Protein AF-A0A7X7NBI9-F1 (afdb_monomer)

Mean predicted aligned error: 16.53 Å

Foldseek 3Di:
DDDDDDDDDDDDDDDDDDDWWFWDDADPVQKDKLDPDPQWDKDWDWDADPNDIFIKIKIKDFFPIKMKGFDPDWDQPVLFFKKKWKKAWAFFWAPAWAKDFAQDPDRPPRPDGLRDRQCVQQPHDGDTRGHPDMTMGIRTPPDPDPPDRRITGIIMTHGHHPPCQPADSPDMTIMMMTRTITGSDHDPDPDDPPVSVVVVVVVVVCVVPPDDPPVDCPVVQAFDPPQFDPDKAWQAAPLDGLEAEEFDPVAAALQQVVLRVVLQVVCCVQAVHGHHYPDPDDDPRGEYAFAHAPDCVRFVPDVVCVVLAVLQPLALAWAWEDDPRYIYIYGVHRLNRSQLSLSQDVRQFSWDLDQADPVQGIDGHHDNIGIRRHHYGDRDHDPDRAFFDQAFALSRLVSCSSVVGQEAHHAAAACPVRCPNNVSSVRPAYDGGHPPHQLVLQCVPPNCVRCLVQADCGNNDRDSPPGHTDPVPPCNVVSSVVSVVVVVVVPDPVRPD

pLDDT: mean 78.72, std 17.39, range [22.06, 98.56]

Sequence (497 aa):
MRSPIWFVLVVALSNCVFLHGRSIPLELESWRLGIEDGRARMESSRVMIGGVEHPAIRVETPVGGNISHYFPEEFDGSEYGTLEFDFMLESQPLFMCYGYLHSSRRPGAADLRCEFPFKRAIGLVDTPIQKGVWYHARVSLEGHDAFNPRCFRGISIGLANWRHEEVDDGSKLTYLVANVKLSKARVAGGRLDAECARKMADWRRFVDAFAVDYSDGSALLGAPSGHRFEEPIVLVRDGKALAELRVNESYSEACVMTAALDFQRYVKEMTGVELPINPSTETEGVTKLVLGRACSQVLNVGLEHRDDIRRLAGTDGYAIRRVGNDLRIFGACDKGVLNGLYALLENNTGIIWARPNPDFGTVFSKCDELVLVWGQDVLEVPSSKYRGFGCFGETNQAWMTRNRGNYMTAGGGNNYWAFASAKKYGSPMFWFHGGHNVGTFVKSSHPFSEYPELYSLIRGKRRDSACNLCFTNPQMGKVFADNLLDMARRMPRDVTG

Solvent-accessible surface area (backbone atoms only — not comparable to full-atom values): 28231 Å² total; per-residue (Å²): 141,83,86,86,86,86,80,84,87,83,88,76,91,72,96,85,79,89,86,59,61,52,76,51,84,56,55,62,90,59,46,42,69,68,53,98,45,98,76,45,49,75,42,74,45,76,45,76,57,98,89,40,83,40,62,17,38,34,38,35,23,50,66,61,38,31,39,32,35,67,47,95,54,81,37,78,46,74,76,42,19,23,46,32,32,31,36,32,29,69,58,57,64,35,83,44,44,46,55,34,52,22,58,44,95,50,86,91,53,53,92,46,73,55,79,55,71,41,46,58,44,57,76,28,86,90,61,60,50,52,50,80,42,83,43,65,41,50,43,66,63,70,88,71,64,98,87,58,80,54,50,32,25,30,42,37,48,26,68,23,51,86,56,72,76,81,47,64,97,78,42,65,39,31,35,39,40,29,72,39,26,37,23,50,54,68,64,85,60,85,73,60,52,74,66,56,47,47,53,50,51,51,49,47,54,48,58,78,65,63,74,79,77,76,89,68,58,67,78,73,66,49,54,62,88,67,40,48,37,94,67,66,46,55,41,30,47,92,78,37,61,34,27,36,40,40,64,45,72,91,82,40,56,64,15,41,58,47,34,52,52,53,50,33,49,51,46,21,69,30,43,74,38,69,46,47,67,62,62,93,60,88,68,84,95,45,31,43,40,32,37,31,34,80,37,57,90,54,61,69,48,59,81,86,53,50,65,58,39,64,68,17,53,95,37,58,14,25,34,27,41,73,57,90,79,26,38,40,31,22,14,57,32,38,34,1,22,30,37,40,54,44,47,44,47,47,35,47,42,68,50,40,78,44,73,80,38,96,89,64,42,66,45,62,63,73,40,69,57,44,55,39,47,39,50,34,74,40,74,50,66,64,92,58,84,68,37,66,58,78,37,68,50,63,64,39,42,50,33,40,41,63,69,62,29,37,32,48,29,38,60,57,23,91,38,65,78,63,43,64,75,46,56,46,58,41,50,71,40,62,54,68,54,38,55,92,25,79,52,67,51,38,44,84,84,49,36,55,95,80,37,43,74,48,25,26,70,58,82,93,39,64,44,84,68,101,51,58,61,20,74,84,32,87,60,33,62,56,54,46,49,54,37,48,52,52,47,62,73,66,51,60,75,92,59,62,109

Nearest PDB structures (foldseek):
  6r31-assembly1_A  TM=5.842E-01  e=1.468E-06  Acetivibrio thermocellus ATCC 27405
  1v0a-assembly1_A  TM=5.745E-01  e=1.035E-06  Acetivibrio thermocellus
  6rhe-assembly1_A  TM=5.500E-01  e=7.682E-05  Clostridium perfringens ATCC 13124
  2cbj-assembly1_A  TM=5.808E-01  e=2.190E-04  Clostridium perfringens
  2v5d-assembly1_A  TM=4.914E-01  e=4.946E-04  Clostridium perfringens

Radius of gyration: 33.47 Å; Cα contacts (8 Å, |Δi|>4): 937; chains: 1; bounding box: 70×57×106 Å

Secondary structure (DSSP, 8-state):
-------------------SEEEPP--GGGEEESS--TT-EEEEEEEEETTEEEEEEEEEEETT--EEEEEEEEEE-TT--EEEEEEEESS--BS--EEEEESSSSTT--S------HHHHTT-SSSPBPBT-EEEEEEE--S--TTS-SEEEEEEEE---S-TTTS-TTPEEEEEEEEEEEES---------HHHHHHHHHHHHHHHT-----S--GGGTSPPSSSEEEEEEEEEETTEE-EEEEE-TTTS-HHHHHHHHHHHHHHHHHHS-PPPBS-SSPPTTPEEEEEEES-HHHH---GGGHHHHHHHTTS--EEEEEETTEEEEEESSHHHHHHHHHHHHHTTS--B-PPP-TTT-SB----S-EEEEE-TTEEE--SSS----B--SHHHHHHHHHTT--EEE-SSB--GGGGGGGGGGT-SEEE-SBSS-TTHHHHTTS-TTT-GGGB-EETTEE-SSS--B-TTSTTHHHHHHHHHHHHHHHS-TTT--

Structure (mmCIF, N/CA/C/O backbone):
data_AF-A0A7X7NBI9-F1
#
_entry.id   AF-A0A7X7NBI9-F1
#
loop_
_atom_site.group_PDB
_atom_site.id
_atom_site.type_symbol
_atom_site.label_atom_id
_atom_site.label_alt_id
_atom_site.label_comp_id
_atom_site.label_asym_id
_atom_site.label_entity_id
_atom_site.label_seq_id
_atom_site.pdbx_PDB_ins_code
_atom_site.Cartn_x
_atom_site.Cartn_y
_atom_site.Cartn_z
_atom_site.occupancy
_atom_site.B_iso_or_equiv
_atom_site.auth_seq_id
_atom_site.auth_comp_id
_atom_site.auth_asym_id
_atom_site.auth_atom_id
_atom_site.pdbx_PDB_model_num
ATOM 1 N N . MET A 1 1 ? 23.798 -34.762 -55.813 1.00 33.16 1 MET A N 1
ATOM 2 C CA . MET A 1 1 ? 23.831 -33.566 -56.681 1.00 33.16 1 MET A CA 1
ATOM 3 C C . MET A 1 1 ? 22.398 -33.145 -56.947 1.00 33.16 1 MET A C 1
ATOM 5 O O . MET A 1 1 ? 21.628 -33.952 -57.446 1.00 33.16 1 MET A O 1
ATOM 9 N N . ARG A 1 2 ? 22.012 -31.958 -56.472 1.00 28.59 2 ARG A N 1
ATOM 10 C CA . ARG A 1 2 ? 20.668 -31.375 -56.597 1.00 28.59 2 ARG A CA 1
ATOM 11 C C . ARG A 1 2 ? 20.735 -30.141 -57.505 1.00 28.59 2 ARG A C 1
ATOM 13 O O . ARG A 1 2 ? 21.772 -29.485 -57.528 1.00 28.59 2 ARG A O 1
ATOM 20 N N . SER A 1 3 ? 19.575 -29.827 -58.089 1.00 24.86 3 SER A N 1
ATOM 21 C CA . SER A 1 3 ? 19.164 -28.645 -58.876 1.00 24.86 3 SER A CA 1
ATOM 22 C C . SER A 1 3 ? 19.398 -28.672 -60.394 1.00 24.86 3 SER A C 1
ATOM 24 O O . SER A 1 3 ? 20.366 -29.288 -60.832 1.00 24.86 3 SER A O 1
ATOM 26 N N . PRO A 1 4 ? 18.611 -27.907 -61.193 1.00 35.38 4 PRO A N 1
ATOM 27 C CA . PRO A 1 4 ? 17.287 -27.306 -60.920 1.00 35.38 4 PRO A CA 1
ATOM 28 C C . PRO A 1 4 ? 16.269 -27.455 -62.077 1.00 35.38 4 PRO A C 1
ATOM 30 O O . PRO A 1 4 ? 16.627 -27.541 -63.248 1.00 35.38 4 PRO A O 1
ATOM 33 N N . ILE A 1 5 ? 14.977 -27.405 -61.742 1.00 24.70 5 ILE A N 1
ATOM 34 C CA . ILE A 1 5 ? 13.876 -27.228 -62.702 1.00 24.70 5 ILE A CA 1
ATOM 35 C C . ILE A 1 5 ? 13.476 -25.750 -62.710 1.00 24.70 5 ILE A C 1
ATOM 37 O O . ILE A 1 5 ? 13.241 -25.150 -61.663 1.00 24.70 5 ILE A O 1
ATOM 41 N N . TRP A 1 6 ? 13.431 -25.193 -63.916 1.00 23.97 6 TRP A N 1
ATOM 42 C CA . TRP A 1 6 ? 12.969 -23.857 -64.273 1.00 23.97 6 TRP A CA 1
ATOM 43 C C . TRP A 1 6 ? 11.442 -23.757 -64.211 1.00 23.97 6 TRP A C 1
ATOM 45 O O . TRP A 1 6 ? 10.774 -24.647 -64.724 1.00 23.97 6 TRP A O 1
ATOM 55 N N . PHE A 1 7 ? 10.897 -22.637 -63.722 1.00 24.20 7 PHE A N 1
ATOM 56 C CA . PHE A 1 7 ? 9.562 -22.175 -64.123 1.00 24.20 7 PHE A CA 1
ATOM 57 C C . PHE A 1 7 ? 9.523 -20.645 -64.280 1.00 24.20 7 PHE A C 1
ATOM 59 O O . PHE A 1 7 ? 9.524 -19.890 -63.315 1.00 24.20 7 PHE A O 1
ATOM 66 N N . VAL A 1 8 ? 9.575 -20.249 -65.555 1.00 24.20 8 VAL A N 1
ATOM 67 C CA . VAL A 1 8 ? 8.832 -19.193 -66.268 1.00 24.20 8 VAL A CA 1
ATOM 68 C C . VAL A 1 8 ? 8.344 -17.980 -65.459 1.00 24.20 8 VAL A C 1
ATOM 70 O O . VAL A 1 8 ? 7.346 -18.032 -64.745 1.00 24.20 8 VAL A O 1
ATOM 73 N N . LEU A 1 9 ? 8.995 -16.842 -65.713 1.00 22.06 9 LEU A N 1
ATOM 74 C CA . LEU A 1 9 ? 8.522 -15.493 -65.411 1.00 22.06 9 LEU A CA 1
ATOM 75 C C . LEU A 1 9 ? 7.518 -15.061 -66.497 1.00 22.06 9 LEU A C 1
ATOM 77 O O . LEU A 1 9 ? 7.910 -14.816 -67.637 1.00 22.06 9 LEU A O 1
ATOM 81 N N . VAL A 1 10 ? 6.232 -14.959 -66.156 1.00 23.64 10 VAL A N 1
ATOM 82 C CA . VAL A 1 10 ? 5.239 -14.268 -66.992 1.00 23.64 10 VAL A CA 1
ATOM 83 C C . VAL A 1 10 ? 5.215 -12.802 -66.577 1.00 23.64 10 VAL A C 1
ATOM 85 O O . VAL A 1 10 ? 4.781 -12.461 -65.479 1.00 23.64 10 VAL A O 1
ATOM 88 N N . VAL A 1 11 ? 5.691 -11.936 -67.469 1.00 26.39 11 VAL A N 1
ATOM 89 C CA . VAL A 1 11 ? 5.463 -10.492 -67.400 1.00 26.39 11 VAL A CA 1
ATOM 90 C C . VAL A 1 11 ? 4.073 -10.222 -67.969 1.00 26.39 11 VAL A C 1
ATOM 92 O O . VAL A 1 11 ? 3.844 -10.405 -69.161 1.00 26.39 11 VAL A O 1
ATOM 95 N N . ALA A 1 12 ? 3.157 -9.764 -67.120 1.00 23.95 12 ALA A N 1
ATOM 96 C CA . ALA A 1 12 ? 1.928 -9.106 -67.541 1.00 23.95 12 ALA A CA 1
ATOM 97 C C . ALA A 1 12 ? 1.875 -7.727 -66.875 1.00 23.95 12 ALA A C 1
ATOM 99 O O . ALA A 1 12 ? 1.608 -7.596 -65.683 1.00 23.95 12 ALA A O 1
ATOM 100 N N . LEU A 1 13 ? 2.174 -6.696 -67.666 1.00 31.34 13 LEU A N 1
ATOM 101 C CA . LEU A 1 13 ? 1.824 -5.313 -67.366 1.00 31.34 13 LEU A CA 1
ATOM 102 C C . LEU A 1 13 ? 0.307 -5.170 -67.503 1.00 31.34 13 LEU A C 1
ATOM 104 O O . LEU A 1 13 ? -0.246 -5.383 -68.580 1.00 31.34 13 LEU A O 1
ATOM 108 N N . SER A 1 14 ? -0.373 -4.796 -66.424 1.00 26.19 14 SER A N 1
ATOM 109 C CA . SER A 1 14 ? -1.726 -4.240 -66.467 1.00 26.19 14 SER A CA 1
ATOM 110 C C . SER A 1 14 ? -1.900 -3.294 -65.282 1.00 26.19 14 SER A C 1
ATOM 112 O O . SER A 1 14 ? -1.807 -3.695 -64.126 1.00 26.19 14 SER A O 1
ATOM 114 N N . ASN A 1 15 ? -2.097 -2.016 -65.599 1.00 31.61 15 ASN A N 1
ATOM 115 C CA . ASN A 1 15 ? -2.486 -0.968 -64.666 1.00 31.61 15 ASN A CA 1
ATOM 116 C C . ASN A 1 15 ? -3.762 -1.354 -63.902 1.00 31.61 15 ASN A C 1
ATOM 118 O O . ASN A 1 15 ? -4.728 -1.769 -64.535 1.00 31.61 15 ASN A O 1
ATOM 122 N N . CYS A 1 16 ? -3.724 -1.132 -62.580 1.00 26.86 16 CYS A N 1
ATOM 123 C CA . CYS A 1 16 ? -4.804 -0.974 -61.586 1.00 26.86 16 CYS A CA 1
ATOM 124 C C . CYS A 1 16 ? -4.582 -1.890 -60.375 1.00 26.86 16 CYS A C 1
ATOM 126 O O . CYS A 1 16 ? -4.881 -3.068 -60.460 1.00 26.86 16 CYS A O 1
ATOM 128 N N . VAL A 1 17 ? -4.071 -1.329 -59.268 1.00 26.45 17 VAL A N 1
ATOM 129 C CA . VAL A 1 17 ? -4.629 -1.351 -57.893 1.00 26.45 17 VAL A CA 1
ATOM 130 C C . VAL A 1 17 ? -3.691 -0.473 -57.033 1.00 26.45 17 VAL A C 1
ATOM 132 O O . VAL A 1 17 ? -2.720 -0.944 -56.447 1.00 26.45 17 VAL A O 1
ATOM 135 N N . PHE A 1 18 ? -3.973 0.834 -56.936 1.00 40.06 18 PHE A N 1
ATOM 136 C CA . PHE A 1 18 ? -3.798 1.515 -55.641 1.00 40.06 18 PHE A CA 1
ATOM 137 C C . PHE A 1 18 ? -4.636 0.735 -54.620 1.00 40.06 18 PHE A C 1
ATOM 139 O O . PHE A 1 18 ? -5.676 0.242 -55.040 1.00 40.06 18 PHE A O 1
ATOM 146 N N . LEU A 1 19 ? -4.235 0.652 -53.338 1.00 40.75 19 LEU A N 1
ATOM 147 C CA . LEU A 1 19 ? -5.120 0.533 -52.146 1.00 40.75 19 LEU A CA 1
ATOM 148 C C . LEU A 1 19 ? -4.575 -0.378 -51.026 1.00 40.75 19 LEU A C 1
ATOM 150 O O . LEU A 1 19 ? -5.299 -1.253 -50.584 1.00 40.75 19 LEU A O 1
ATOM 154 N N . HIS A 1 20 ? -3.366 -0.195 -50.484 1.00 54.16 20 HIS A N 1
ATOM 155 C CA . HIS A 1 20 ? -3.071 -0.777 -49.150 1.00 54.16 20 HIS A CA 1
ATOM 156 C C . HIS A 1 20 ? -2.322 0.164 -48.186 1.00 54.16 20 HIS A C 1
ATOM 158 O O . HIS A 1 20 ? -2.023 -0.240 -47.064 1.00 54.16 20 HIS A O 1
ATOM 164 N N . GLY A 1 21 ? -2.072 1.428 -48.552 1.00 68.19 21 GLY A N 1
ATOM 165 C CA . GLY A 1 21 ? -1.412 2.384 -47.661 1.00 68.19 21 GLY A CA 1
ATOM 166 C C . GLY A 1 21 ? -1.346 3.821 -48.185 1.00 68.19 21 GLY A C 1
ATOM 167 O O . GLY A 1 21 ? -1.609 4.064 -49.361 1.00 68.19 21 GLY A O 1
ATOM 168 N N . ARG A 1 22 ? -0.993 4.760 -47.302 1.00 84.38 22 ARG A N 1
ATOM 169 C CA . ARG A 1 22 ? -0.751 6.182 -47.576 1.00 84.38 22 ARG A CA 1
ATOM 170 C C . ARG A 1 22 ? 0.752 6.449 -47.550 1.00 84.38 22 ARG A C 1
ATOM 172 O O . ARG A 1 22 ? 1.366 6.349 -46.491 1.00 84.38 22 ARG A O 1
ATOM 179 N N . SER A 1 23 ? 1.334 6.798 -48.694 1.00 86.50 23 SER A N 1
ATOM 180 C CA . SER A 1 23 ? 2.734 7.230 -48.766 1.00 86.50 23 SER A CA 1
ATOM 181 C C . SER A 1 23 ? 2.918 8.594 -48.108 1.00 86.50 23 SER A C 1
ATOM 183 O O . SER A 1 23 ? 2.055 9.468 -48.219 1.00 86.50 23 SER A O 1
ATOM 185 N N . ILE A 1 24 ? 4.050 8.768 -47.438 1.00 87.06 24 ILE A N 1
ATOM 186 C CA . ILE A 1 24 ? 4.467 10.028 -46.834 1.00 87.06 24 ILE A CA 1
ATOM 187 C C . ILE A 1 24 ? 5.525 10.636 -47.752 1.00 87.06 24 ILE A C 1
ATOM 189 O O . ILE A 1 24 ? 6.497 9.948 -48.081 1.00 87.06 24 ILE A O 1
ATOM 193 N N . PRO A 1 25 ? 5.334 11.882 -48.210 1.00 86.19 25 PRO A N 1
ATOM 194 C CA . PRO A 1 25 ? 6.289 12.518 -49.100 1.00 86.19 25 PRO A CA 1
ATOM 195 C C . PRO A 1 25 ? 7.663 12.647 -48.440 1.00 86.19 25 PRO A C 1
ATOM 197 O O . PRO A 1 25 ? 7.772 12.851 -47.232 1.00 86.19 25 PRO A O 1
ATOM 200 N N . LEU A 1 26 ? 8.715 12.549 -49.250 1.00 87.19 26 LEU A N 1
ATOM 201 C CA . LEU A 1 26 ? 10.110 12.695 -48.822 1.00 87.19 26 LEU A CA 1
ATOM 202 C C . LEU A 1 26 ? 10.759 13.953 -49.417 1.00 87.19 26 LEU A C 1
ATOM 204 O O . LEU A 1 26 ? 11.978 14.016 -49.560 1.00 87.19 26 LEU A O 1
ATOM 208 N N . GLU A 1 27 ? 9.959 14.973 -49.751 1.00 88.69 27 GLU A N 1
ATOM 209 C CA . GLU A 1 27 ? 10.509 16.292 -50.068 1.00 88.69 27 GLU A CA 1
ATOM 210 C C . GLU A 1 27 ? 11.070 16.939 -48.801 1.00 88.69 27 GLU A C 1
ATOM 212 O O . GLU A 1 27 ? 10.383 17.019 -47.779 1.00 88.69 27 GLU A O 1
ATOM 217 N N . LEU A 1 28 ? 12.297 17.454 -48.884 1.00 87.69 28 LEU A N 1
ATOM 218 C CA . LEU A 1 28 ? 13.029 18.036 -47.757 1.00 87.69 28 LEU A CA 1
ATOM 219 C C . LEU A 1 28 ? 12.231 19.109 -46.994 1.00 87.69 28 LEU A C 1
ATOM 221 O O . LEU A 1 28 ? 12.277 19.168 -45.768 1.00 87.69 28 LEU A O 1
ATOM 225 N N . GLU A 1 29 ? 11.452 19.921 -47.709 1.00 87.19 29 GLU A N 1
ATOM 226 C CA . GLU A 1 29 ? 10.638 21.009 -47.152 1.00 87.19 29 GLU A CA 1
ATOM 227 C C . GLU A 1 29 ? 9.506 20.529 -46.239 1.00 87.19 29 GLU A C 1
ATOM 229 O O . GLU A 1 29 ? 9.032 21.290 -45.391 1.00 87.19 29 GLU A O 1
ATOM 234 N N . SER A 1 30 ? 9.090 19.270 -46.380 1.00 85.00 30 SER A N 1
ATOM 235 C CA . SER A 1 30 ? 8.026 18.660 -45.581 1.00 85.00 30 SER A CA 1
ATOM 236 C C . SER A 1 30 ? 8.537 18.009 -44.290 1.00 85.00 30 SER A C 1
ATOM 238 O O . SER A 1 30 ? 7.736 17.554 -43.472 1.00 85.00 30 SER A O 1
ATOM 240 N N . TRP A 1 31 ? 9.857 17.993 -44.078 1.00 88.88 31 TRP A N 1
ATOM 241 C CA . TRP A 1 31 ? 10.495 17.412 -42.901 1.00 88.88 31 TRP A CA 1
ATOM 242 C C . TRP A 1 31 ? 11.229 18.471 -42.079 1.00 88.88 31 TRP A C 1
ATOM 244 O O . TRP A 1 31 ? 11.651 19.520 -42.572 1.00 88.88 31 TRP A O 1
ATOM 254 N N . ARG A 1 32 ? 11.378 18.209 -40.783 1.00 88.31 32 ARG A N 1
ATOM 255 C CA . ARG A 1 32 ? 12.110 19.054 -39.831 1.00 88.31 32 ARG A CA 1
ATOM 256 C C . ARG A 1 32 ? 13.022 18.191 -38.972 1.00 88.31 32 ARG A C 1
ATOM 258 O O . ARG A 1 32 ? 12.654 17.076 -38.617 1.00 88.31 32 ARG A O 1
ATOM 265 N N . LEU A 1 33 ? 14.183 18.723 -38.604 1.00 85.88 33 LEU A N 1
ATOM 266 C CA . LEU A 1 33 ? 15.025 18.125 -37.570 1.00 85.88 33 LEU A CA 1
ATOM 267 C C . LEU A 1 33 ? 14.339 18.297 -36.211 1.00 85.88 33 LEU A C 1
ATOM 269 O O . LEU A 1 33 ? 13.836 19.376 -35.907 1.00 85.88 33 LEU A O 1
ATOM 273 N N . GLY A 1 34 ? 14.318 17.249 -35.393 1.00 75.38 34 GLY A N 1
ATOM 274 C CA . GLY A 1 34 ? 13.794 17.319 -34.024 1.00 75.38 34 GLY A CA 1
ATOM 275 C C . GLY A 1 34 ? 14.800 17.803 -32.983 1.00 75.38 34 GLY A C 1
ATOM 276 O O . GLY A 1 34 ? 14.490 17.778 -31.796 1.00 75.38 34 GLY A O 1
ATOM 277 N N . ILE A 1 35 ? 15.997 18.210 -33.412 1.00 72.88 35 ILE A N 1
ATOM 278 C CA . ILE A 1 35 ? 17.044 18.792 -32.570 1.00 72.88 35 ILE A CA 1
ATOM 279 C C . ILE A 1 35 ? 17.554 20.085 -33.210 1.00 72.88 35 ILE A C 1
ATOM 281 O O . ILE A 1 35 ? 17.812 20.127 -34.413 1.00 72.88 35 ILE A O 1
ATOM 285 N N . GLU A 1 36 ? 17.725 21.125 -32.398 1.00 75.31 36 GLU A N 1
ATOM 286 C CA . GLU A 1 36 ? 18.384 22.374 -32.787 1.00 75.31 36 GLU A CA 1
ATOM 287 C C . GLU A 1 36 ? 19.890 22.277 -32.482 1.00 75.31 36 GLU A C 1
ATOM 289 O O . GLU A 1 36 ? 20.382 22.809 -31.491 1.00 75.31 36 GLU A O 1
ATOM 294 N N . ASP A 1 37 ? 20.632 21.545 -33.321 1.00 76.38 37 ASP A N 1
ATOM 295 C CA . ASP A 1 37 ? 22.096 21.412 -33.241 1.00 76.38 37 ASP A CA 1
ATOM 296 C C . ASP A 1 37 ? 22.707 21.760 -34.605 1.00 76.38 37 ASP A C 1
ATOM 298 O O . ASP A 1 37 ? 22.316 21.191 -35.623 1.00 76.38 37 ASP A O 1
ATOM 302 N N . GLY A 1 38 ? 23.689 22.668 -34.640 1.00 78.12 38 GLY A N 1
ATOM 303 C CA . GLY A 1 38 ? 24.345 23.110 -35.880 1.00 78.12 38 GLY A CA 1
ATOM 304 C C . GLY A 1 38 ? 25.093 22.006 -36.644 1.00 78.12 38 GLY A C 1
ATOM 305 O O . GLY A 1 38 ? 25.510 22.217 -37.782 1.00 78.12 38 GLY A O 1
ATOM 306 N N . ARG A 1 39 ? 25.269 20.822 -36.046 1.00 77.31 39 ARG A N 1
ATOM 307 C CA . ARG A 1 39 ? 25.817 19.619 -36.693 1.00 77.31 39 ARG A CA 1
ATOM 308 C C . ARG A 1 39 ? 24.751 18.793 -37.412 1.00 77.31 39 ARG A C 1
ATOM 310 O O . ARG A 1 39 ? 25.119 17.917 -38.195 1.00 77.31 39 ARG A O 1
ATOM 317 N N . ALA A 1 40 ? 23.470 19.024 -37.129 1.00 85.00 40 ALA A N 1
ATOM 318 C CA . ALA A 1 40 ? 22.375 18.280 -37.721 1.00 85.00 40 ALA A CA 1
ATOM 319 C C . ALA A 1 40 ? 21.961 18.889 -39.069 1.00 85.00 40 ALA A C 1
ATOM 321 O O . ALA A 1 40 ? 21.729 20.091 -39.178 1.00 85.00 40 ALA A O 1
ATOM 322 N N . ARG A 1 41 ? 21.857 18.059 -40.109 1.00 90.75 41 ARG A N 1
ATOM 323 C CA . ARG A 1 41 ? 21.383 18.464 -41.436 1.00 90.75 41 ARG A CA 1
ATOM 324 C C . ARG A 1 41 ? 20.615 17.347 -42.129 1.00 90.75 41 ARG A C 1
ATOM 326 O O . ARG A 1 41 ? 20.835 16.166 -41.868 1.00 90.75 41 ARG A O 1
ATOM 333 N N . MET A 1 42 ? 19.719 17.748 -43.021 1.00 92.50 42 MET A N 1
ATOM 334 C CA . MET A 1 42 ? 18.974 16.857 -43.903 1.00 92.50 42 MET A CA 1
ATOM 335 C C . MET A 1 42 ? 19.238 17.259 -45.350 1.00 92.50 42 MET A C 1
ATOM 337 O O . MET A 1 42 ? 19.271 18.447 -45.667 1.00 92.50 42 MET A O 1
ATOM 341 N N . GLU A 1 43 ? 19.399 16.273 -46.219 1.00 94.50 43 GLU A N 1
ATOM 342 C CA . GLU A 1 43 ? 19.662 16.463 -47.642 1.00 94.50 43 GLU A CA 1
ATOM 343 C C . GLU A 1 43 ? 18.739 15.539 -48.447 1.00 94.50 43 GLU A C 1
ATOM 345 O O . GLU A 1 43 ? 18.549 14.370 -48.096 1.00 94.50 43 GLU A O 1
ATOM 350 N N . SER A 1 44 ? 18.160 16.052 -49.535 1.00 94.44 44 SER A N 1
ATOM 351 C CA . SER A 1 44 ? 17.431 15.215 -50.493 1.00 94.44 44 SER A CA 1
ATOM 352 C C . SER A 1 44 ? 18.391 14.235 -51.163 1.00 94.44 44 SER A C 1
ATOM 354 O O . SER A 1 44 ? 19.494 14.605 -51.563 1.00 94.44 44 SER A O 1
ATOM 356 N N . SER A 1 45 ? 17.962 12.991 -51.330 1.00 94.00 45 SER A N 1
ATOM 357 C CA . SER A 1 45 ? 18.744 11.934 -51.964 1.00 94.00 45 SER A CA 1
ATOM 358 C C . SER A 1 45 ? 17.860 11.037 -52.836 1.00 94.00 45 SER A C 1
ATOM 360 O O . SER A 1 45 ? 16.628 11.115 -52.801 1.00 94.00 45 SER A O 1
ATOM 362 N N . ARG A 1 46 ? 18.496 10.182 -53.639 1.00 92.88 46 ARG A N 1
ATOM 363 C CA . ARG A 1 46 ? 17.850 9.120 -54.419 1.00 92.88 46 ARG A CA 1
ATOM 364 C C . ARG A 1 46 ? 18.620 7.831 -54.184 1.00 92.88 46 ARG A C 1
ATOM 366 O O . ARG A 1 46 ? 19.848 7.829 -54.237 1.00 92.88 46 ARG A O 1
ATOM 373 N N . VAL A 1 47 ? 17.907 6.754 -53.885 1.00 91.69 47 VAL A N 1
ATOM 374 C CA . VAL A 1 47 ? 18.503 5.474 -53.481 1.00 91.69 47 VAL A CA 1
ATOM 375 C C . VAL A 1 47 ? 17.906 4.321 -54.270 1.00 91.69 47 VAL A C 1
ATOM 377 O O . VAL A 1 47 ? 16.722 4.330 -54.590 1.00 91.69 47 VAL A O 1
ATOM 380 N N . MET A 1 48 ? 18.721 3.306 -54.555 1.00 88.94 48 MET A N 1
ATOM 381 C CA . MET A 1 48 ? 18.265 2.072 -55.192 1.00 88.94 48 MET A CA 1
ATOM 382 C C . MET A 1 48 ? 17.898 1.038 -54.126 1.00 88.94 48 MET A C 1
ATOM 384 O O . MET A 1 48 ? 18.769 0.587 -53.381 1.00 88.94 48 MET A O 1
ATOM 388 N N . ILE A 1 49 ? 16.630 0.632 -54.075 1.00 82.81 49 ILE A N 1
ATOM 389 C CA . ILE A 1 49 ? 16.128 -0.420 -53.179 1.00 82.81 49 ILE A CA 1
ATOM 390 C C . ILE A 1 49 ? 15.439 -1.469 -54.050 1.00 82.81 49 ILE A C 1
ATOM 392 O O . ILE A 1 49 ? 14.551 -1.153 -54.833 1.00 82.81 49 ILE A O 1
ATOM 396 N N . GLY A 1 50 ? 15.893 -2.724 -53.983 1.00 78.69 50 GLY A N 1
ATOM 397 C CA . GLY A 1 50 ? 15.309 -3.808 -54.785 1.00 78.69 50 GLY A CA 1
ATOM 398 C C . GLY A 1 50 ? 15.368 -3.591 -56.307 1.00 78.69 50 GLY A C 1
ATOM 399 O O . GLY A 1 50 ? 14.533 -4.126 -57.025 1.00 78.69 50 GLY A O 1
ATOM 400 N N . GLY A 1 51 ? 16.327 -2.797 -56.802 1.00 83.38 51 GLY A N 1
ATOM 401 C CA . GLY A 1 51 ? 16.460 -2.473 -58.229 1.00 83.38 51 GLY A CA 1
ATOM 402 C C . GLY A 1 51 ? 15.567 -1.327 -58.720 1.00 83.38 51 GLY A C 1
ATOM 403 O O . GLY A 1 51 ? 15.569 -1.043 -59.915 1.00 83.38 51 GLY A O 1
ATOM 404 N N . VAL A 1 52 ? 14.854 -0.644 -57.821 1.00 86.19 52 VAL A N 1
ATOM 405 C CA . VAL A 1 52 ? 14.017 0.526 -58.123 1.00 86.19 52 VAL A CA 1
ATOM 406 C C . VAL A 1 52 ? 14.598 1.764 -57.440 1.00 86.19 52 VAL A C 1
ATOM 408 O O . VAL A 1 52 ? 15.107 1.681 -56.323 1.00 86.19 52 VAL A O 1
ATOM 411 N N . GLU A 1 53 ? 14.556 2.908 -58.123 1.00 90.94 53 GLU A N 1
ATOM 412 C CA . GLU A 1 53 ? 14.990 4.187 -57.561 1.00 90.94 53 GLU A CA 1
ATOM 413 C C . GLU A 1 53 ? 13.875 4.806 -56.705 1.00 90.94 53 GLU A C 1
ATOM 415 O O . GLU A 1 53 ? 12.736 4.939 -57.156 1.00 90.94 53 GLU A O 1
ATOM 420 N N . HIS A 1 54 ? 14.209 5.222 -55.485 1.00 88.19 54 HIS A N 1
ATOM 421 C CA . HIS A 1 54 ? 13.293 5.847 -54.535 1.00 88.19 54 HIS A CA 1
ATOM 422 C C . HIS A 1 54 ? 13.818 7.211 -54.069 1.00 88.19 54 HIS A C 1
ATOM 424 O O . HIS A 1 54 ? 15.029 7.355 -53.860 1.00 88.19 54 HIS A O 1
ATOM 430 N N . PRO A 1 55 ? 12.939 8.209 -53.849 1.00 93.56 55 PRO A N 1
ATOM 431 C CA . PRO A 1 55 ? 13.318 9.404 -53.110 1.00 93.56 55 PRO A CA 1
ATOM 432 C C . PRO A 1 55 ? 13.687 9.023 -51.673 1.00 93.56 55 PRO A C 1
ATOM 434 O O . PRO A 1 55 ? 13.055 8.154 -51.064 1.00 93.56 55 PRO A O 1
ATOM 437 N N . ALA A 1 56 ? 14.707 9.679 -51.134 1.00 93.06 56 ALA A N 1
ATOM 438 C CA . ALA A 1 56 ? 15.172 9.468 -49.773 1.00 93.06 56 ALA A CA 1
ATOM 439 C C . ALA A 1 56 ? 15.576 10.785 -49.118 1.00 93.06 56 ALA A C 1
ATOM 441 O O . ALA A 1 56 ? 15.966 11.742 -49.789 1.00 93.06 56 ALA A O 1
ATOM 442 N N . ILE A 1 57 ? 15.542 10.801 -47.791 1.00 93.62 57 ILE A N 1
ATOM 443 C CA . ILE A 1 57 ? 16.144 11.864 -46.992 1.00 93.62 57 ILE A CA 1
ATOM 444 C C . ILE A 1 57 ? 17.388 11.288 -46.341 1.00 93.62 57 ILE A C 1
ATOM 446 O O . ILE A 1 57 ? 17.326 10.292 -45.613 1.00 93.62 57 ILE A O 1
ATOM 450 N N . ARG A 1 58 ? 18.526 11.918 -46.620 1.00 93.75 58 ARG A N 1
ATOM 451 C CA . ARG A 1 58 ? 19.782 11.651 -45.933 1.00 93.75 58 ARG A CA 1
ATOM 452 C C . ARG A 1 58 ? 19.867 12.558 -44.720 1.00 93.75 58 ARG A C 1
ATOM 454 O O . ARG A 1 58 ? 19.763 13.774 -44.851 1.00 93.75 58 ARG A O 1
ATOM 461 N N . VAL A 1 59 ? 20.055 11.975 -43.548 1.00 90.06 59 VAL A N 1
ATOM 462 C CA . VAL A 1 59 ? 20.105 12.689 -42.272 1.00 90.06 59 VAL A CA 1
ATOM 463 C C . VAL A 1 59 ? 21.493 12.527 -41.677 1.00 90.06 59 VAL A C 1
ATOM 465 O O . VAL A 1 59 ? 21.970 11.406 -41.515 1.00 90.06 59 VAL A O 1
ATOM 468 N N . GLU A 1 60 ? 22.131 13.639 -41.325 1.00 90.44 60 GLU A N 1
ATOM 469 C CA . GLU A 1 60 ? 23.301 13.676 -40.447 1.00 90.44 60 GLU A CA 1
ATOM 470 C C . GLU A 1 60 ? 22.884 14.363 -39.150 1.00 90.44 60 GLU A C 1
ATOM 472 O O . GLU A 1 60 ? 22.334 15.458 -39.185 1.00 90.44 60 GLU A O 1
ATOM 477 N N . THR A 1 61 ? 23.092 13.729 -38.002 1.00 84.69 61 THR A N 1
ATOM 478 C CA . THR A 1 61 ? 22.652 14.263 -36.708 1.00 84.69 61 THR A CA 1
ATOM 479 C C . THR A 1 61 ? 23.501 13.687 -35.571 1.00 84.69 61 THR A C 1
ATOM 481 O O . THR A 1 61 ? 24.056 12.595 -35.727 1.00 84.69 61 THR A O 1
ATOM 484 N N . PRO A 1 62 ? 23.655 14.376 -34.427 1.00 79.44 62 PRO A N 1
ATOM 485 C CA . PRO A 1 62 ? 24.133 13.728 -33.211 1.00 79.44 62 PRO A CA 1
ATOM 486 C C . PRO A 1 62 ? 23.257 12.522 -32.848 1.00 79.44 62 PRO A C 1
ATOM 488 O O . PRO A 1 62 ? 22.068 12.467 -33.172 1.00 79.44 62 PRO A O 1
ATOM 491 N N . VAL A 1 63 ? 23.829 11.543 -32.149 1.00 72.56 63 VAL A N 1
ATOM 492 C CA . VAL A 1 63 ? 23.057 10.388 -31.673 1.00 72.56 63 VAL A CA 1
ATOM 493 C C . VAL A 1 63 ? 21.888 10.852 -30.800 1.00 72.56 63 VAL A C 1
ATOM 495 O O . VAL A 1 63 ? 22.081 11.590 -29.840 1.00 72.56 63 VAL A O 1
ATOM 498 N N . GLY A 1 64 ? 20.675 10.401 -31.131 1.00 66.44 64 GLY A N 1
ATOM 499 C CA . GLY A 1 64 ? 19.444 10.817 -30.450 1.00 66.44 64 GLY A CA 1
ATOM 500 C C . GLY A 1 64 ? 18.588 11.800 -31.246 1.00 66.44 64 GLY A C 1
ATOM 501 O O . GLY A 1 64 ? 17.410 11.951 -30.924 1.00 66.44 64 GLY A O 1
ATOM 502 N N . GLY A 1 65 ? 19.129 12.410 -32.305 1.00 74.75 65 GLY A N 1
ATOM 503 C CA . GLY A 1 65 ? 18.356 13.249 -33.213 1.00 74.75 65 GLY A CA 1
ATOM 504 C C . GLY A 1 65 ? 17.377 12.456 -34.083 1.00 74.75 65 GLY A C 1
ATOM 505 O O . GLY A 1 65 ? 17.632 11.318 -34.483 1.00 74.75 65 GLY A O 1
ATOM 506 N N . ASN A 1 66 ? 16.245 13.080 -34.395 1.00 79.00 66 ASN A N 1
ATOM 507 C CA . ASN A 1 66 ? 15.205 12.520 -35.251 1.00 79.00 66 ASN A CA 1
ATOM 508 C C . ASN A 1 66 ? 14.813 13.511 -36.357 1.00 79.00 66 ASN A C 1
ATOM 510 O O . ASN A 1 66 ? 15.187 14.688 -36.320 1.00 79.00 66 ASN A O 1
ATOM 514 N N . ILE A 1 67 ? 14.052 13.021 -37.329 1.00 85.50 67 ILE A N 1
ATOM 515 C CA . ILE A 1 67 ? 13.353 13.844 -38.314 1.00 85.50 67 ILE A CA 1
ATOM 516 C C . ILE A 1 67 ? 11.851 13.690 -38.125 1.00 85.50 67 ILE A C 1
ATOM 518 O O . ILE A 1 67 ? 11.377 12.613 -37.765 1.00 85.50 67 ILE A O 1
ATOM 522 N N . SER A 1 68 ? 11.104 14.762 -38.356 1.00 85.62 68 SER A N 1
ATOM 523 C CA . SER A 1 68 ? 9.654 14.785 -38.181 1.00 85.62 68 SER A CA 1
ATOM 524 C C . SER A 1 68 ? 8.946 15.371 -39.396 1.00 85.62 68 SER A C 1
ATOM 526 O O . SER A 1 68 ? 9.366 16.404 -39.917 1.00 85.62 68 SER A O 1
ATOM 528 N N . HIS A 1 69 ? 7.858 14.729 -39.811 1.00 86.25 69 HIS A N 1
ATOM 529 C CA . HIS A 1 69 ? 6.922 15.203 -40.824 1.00 86.25 69 HIS A CA 1
ATOM 530 C C . HIS A 1 69 ? 5.600 15.556 -40.147 1.00 86.25 69 HIS A C 1
ATOM 532 O O . HIS A 1 69 ? 4.950 14.688 -39.564 1.00 86.25 69 HIS A O 1
ATOM 538 N N . TYR A 1 70 ? 5.198 16.822 -40.226 1.00 83.31 70 TYR A N 1
ATOM 539 C CA . TYR A 1 70 ? 3.971 17.313 -39.602 1.00 83.31 70 TYR A CA 1
ATOM 540 C C . TYR A 1 70 ? 2.840 17.349 -40.623 1.00 83.31 70 TYR A C 1
ATOM 542 O O . TYR A 1 70 ? 2.974 17.953 -41.688 1.00 83.31 70 TYR A O 1
ATOM 550 N N . PHE A 1 71 ? 1.709 16.739 -40.281 1.00 80.31 71 PHE A N 1
ATOM 551 C CA . PHE A 1 71 ? 0.517 16.821 -41.110 1.00 80.31 71 PHE A CA 1
ATOM 552 C C . PHE A 1 71 ? -0.097 18.227 -41.008 1.00 80.31 71 PHE A C 1
ATOM 554 O O . PHE A 1 71 ? -0.175 18.777 -39.903 1.00 80.31 71 PHE A O 1
ATOM 561 N N . PRO A 1 72 ? -0.553 18.819 -42.129 1.00 75.75 72 PRO A N 1
ATOM 562 C CA . PRO A 1 72 ? -1.207 20.130 -42.112 1.00 75.75 72 PRO A CA 1
ATOM 563 C C . PRO A 1 72 ? -2.435 20.155 -41.190 1.00 75.75 72 PRO A C 1
ATOM 565 O O . PRO A 1 72 ? -2.627 21.081 -40.394 1.00 75.75 72 PRO A O 1
ATOM 568 N N . GLU A 1 73 ? -3.218 19.080 -41.253 1.00 77.12 73 GLU A N 1
ATOM 569 C CA . GLU A 1 73 ? -4.424 18.851 -40.467 1.00 77.12 73 GLU A CA 1
ATOM 570 C C . GLU A 1 73 ? -4.286 17.594 -39.610 1.00 77.12 73 GLU A C 1
ATOM 572 O O . GLU A 1 73 ? -3.425 16.743 -39.840 1.00 77.12 73 GLU A O 1
ATOM 577 N N . GLU A 1 74 ? -5.136 17.502 -38.591 1.00 72.31 74 GLU A N 1
ATOM 578 C CA . GLU A 1 74 ? -5.247 16.287 -37.797 1.00 72.31 74 GLU A CA 1
ATOM 579 C C . GLU A 1 74 ? -5.777 15.146 -38.664 1.00 72.31 74 GLU A C 1
ATOM 581 O O . GLU A 1 74 ? -6.723 15.310 -39.432 1.00 72.31 74 GLU A O 1
ATOM 586 N N . PHE A 1 75 ? -5.131 13.995 -38.558 1.00 72.81 75 PHE A N 1
ATOM 587 C CA . PHE A 1 75 ? -5.385 12.844 -39.401 1.00 72.81 75 PHE A CA 1
ATOM 588 C C . PHE A 1 75 ? -5.895 11.683 -38.554 1.00 72.81 75 PHE A C 1
ATOM 590 O O . PHE A 1 75 ? -5.172 11.198 -37.683 1.00 72.81 75 PHE A O 1
ATOM 597 N N . ASP A 1 76 ? -7.109 11.209 -38.838 1.00 73.50 76 ASP A N 1
ATOM 598 C CA . ASP A 1 76 ? -7.602 9.952 -38.279 1.00 73.50 76 ASP A CA 1
ATOM 599 C C . ASP A 1 76 ? -6.871 8.774 -38.939 1.00 73.50 76 ASP A C 1
ATOM 601 O O . ASP A 1 76 ? -7.085 8.448 -40.108 1.00 73.50 76 ASP A O 1
ATOM 605 N N . GLY A 1 77 ? -5.982 8.134 -38.185 1.00 71.00 77 GLY A N 1
ATOM 606 C CA . GLY A 1 77 ? -5.259 6.948 -38.623 1.00 71.00 77 GLY A CA 1
ATOM 607 C C . GLY A 1 77 ? -5.908 5.635 -38.183 1.00 71.00 77 GLY A C 1
ATOM 608 O O . GLY A 1 77 ? -5.230 4.607 -38.167 1.00 71.00 77 GLY A O 1
ATOM 609 N N . SER A 1 78 ? -7.193 5.636 -37.812 1.00 72.44 78 SER A N 1
ATOM 610 C CA . SER A 1 78 ? -7.931 4.450 -37.358 1.00 72.44 78 SER A CA 1
ATOM 611 C C . SER A 1 78 ? -7.890 3.272 -38.335 1.00 72.44 78 SER A C 1
ATOM 613 O O . SER A 1 78 ? -7.823 2.119 -37.893 1.00 72.44 78 SER A O 1
ATOM 615 N N . GLU A 1 79 ? -7.842 3.546 -39.640 1.00 74.25 79 GLU A N 1
ATOM 616 C CA . GLU A 1 79 ? -7.797 2.535 -40.702 1.00 74.25 79 GLU A CA 1
ATOM 617 C C . GLU A 1 79 ? -6.405 1.913 -40.947 1.00 74.25 79 GLU A C 1
ATOM 619 O O . GLU A 1 79 ? -6.311 0.899 -41.645 1.00 74.25 79 GLU A O 1
ATOM 624 N N . TYR A 1 80 ? -5.330 2.475 -40.382 1.00 79.31 80 TYR A N 1
ATOM 625 C CA . TYR A 1 80 ? -3.958 1.996 -40.589 1.00 79.31 80 TYR A CA 1
ATOM 626 C C . TYR A 1 80 ? -3.511 1.092 -39.436 1.00 79.31 80 TYR A C 1
ATOM 628 O O . TYR A 1 80 ? -3.735 1.378 -38.259 1.00 79.31 80 TYR A O 1
ATOM 636 N N . GLY A 1 81 ? -2.885 -0.030 -39.787 1.00 75.25 81 GLY A N 1
ATOM 637 C CA . GLY A 1 81 ? -2.371 -1.015 -38.837 1.00 75.25 81 GLY A CA 1
ATOM 638 C C . GLY A 1 81 ? -0.865 -0.905 -38.612 1.00 75.25 81 GLY A C 1
ATOM 639 O O . GLY A 1 81 ? -0.391 -1.318 -37.553 1.00 75.25 81 GLY A O 1
ATOM 640 N N . THR A 1 82 ? -0.114 -0.333 -39.560 1.00 78.25 82 THR A N 1
ATOM 641 C CA . THR A 1 82 ? 1.347 -0.212 -39.473 1.00 78.25 82 THR A CA 1
ATOM 642 C C . THR A 1 82 ? 1.892 1.110 -40.009 1.00 78.25 82 THR A C 1
ATOM 644 O O . THR A 1 82 ? 1.359 1.688 -40.957 1.00 78.25 82 THR A O 1
ATOM 647 N N . LEU A 1 83 ? 3.013 1.551 -39.435 1.00 80.94 83 LEU A N 1
ATOM 648 C CA . LEU A 1 83 ? 3.952 2.488 -40.054 1.00 80.94 83 LEU A CA 1
ATOM 649 C C . LEU A 1 83 ? 5.107 1.679 -40.658 1.00 80.94 83 LEU A C 1
ATOM 651 O O . LEU A 1 83 ? 5.755 0.898 -39.959 1.00 80.94 83 LEU A O 1
ATOM 655 N N . GLU A 1 84 ? 5.355 1.860 -41.950 1.00 84.69 84 GLU A N 1
ATOM 656 C CA . GLU A 1 84 ? 6.403 1.179 -42.708 1.00 84.69 84 GLU A CA 1
ATOM 657 C C . GLU A 1 84 ? 7.395 2.191 -43.280 1.00 84.69 84 GLU A C 1
ATOM 659 O O . GLU A 1 84 ? 6.991 3.251 -43.756 1.00 84.69 84 GLU A O 1
ATOM 664 N N . PHE A 1 85 ? 8.687 1.873 -43.240 1.00 86.75 85 PHE A N 1
ATOM 665 C CA . PHE A 1 85 ? 9.730 2.659 -43.900 1.00 86.75 85 PHE A CA 1
ATOM 666 C C . PHE A 1 85 ? 10.988 1.822 -44.123 1.00 86.75 85 PHE A C 1
ATOM 668 O O . PHE A 1 85 ? 11.267 0.889 -43.368 1.00 86.75 85 PHE A O 1
ATOM 675 N N . ASP A 1 86 ? 11.761 2.187 -45.137 1.00 88.19 86 ASP A N 1
ATOM 676 C CA . ASP A 1 86 ? 13.078 1.618 -45.388 1.00 88.19 86 ASP A CA 1
ATOM 677 C C . ASP A 1 86 ? 14.154 2.557 -44.848 1.00 88.19 86 ASP A C 1
ATOM 679 O O . ASP A 1 86 ? 14.040 3.782 -44.949 1.00 88.19 86 ASP A O 1
ATOM 683 N N . PHE A 1 87 ? 15.219 2.002 -44.279 1.00 89.06 87 PHE A N 1
ATOM 684 C CA . PHE A 1 87 ? 16.349 2.807 -43.829 1.00 89.06 87 PHE A CA 1
ATOM 685 C C . PHE A 1 87 ? 17.686 2.078 -43.967 1.00 89.06 87 PHE A C 1
ATOM 687 O O . PHE A 1 87 ? 17.747 0.847 -43.991 1.00 89.06 87 PHE A O 1
ATOM 694 N N . MET A 1 88 ? 18.767 2.855 -44.025 1.00 88.31 88 MET A N 1
ATOM 695 C CA . MET A 1 88 ? 20.142 2.354 -44.048 1.00 88.31 88 MET A CA 1
ATOM 696 C C . MET A 1 88 ? 21.047 3.240 -43.194 1.00 88.31 88 MET A C 1
ATOM 698 O O . MET A 1 88 ? 21.011 4.465 -43.305 1.00 88.31 88 MET A O 1
ATOM 702 N N . LEU A 1 89 ? 21.892 2.622 -42.366 1.00 86.88 89 LEU A N 1
ATOM 703 C CA . LEU A 1 89 ? 22.939 3.325 -41.620 1.00 86.88 89 LEU A CA 1
ATOM 704 C C . LEU A 1 89 ? 24.184 3.513 -42.490 1.00 86.88 89 LEU A C 1
ATOM 706 O O . LEU A 1 89 ? 24.679 2.552 -43.075 1.00 86.88 89 LEU A O 1
ATOM 710 N N . GLU A 1 90 ? 24.738 4.723 -42.522 1.00 88.12 90 GLU A N 1
ATOM 711 C CA . GLU A 1 90 ? 25.966 5.038 -43.263 1.00 88.12 90 GLU A CA 1
ATOM 712 C C . GLU A 1 90 ? 27.180 5.260 -42.357 1.00 88.12 90 GLU A C 1
ATOM 714 O O . GLU A 1 90 ? 28.309 5.020 -42.786 1.00 88.12 90 GLU A O 1
ATOM 719 N N . SER A 1 91 ? 27.001 5.716 -41.113 1.00 84.44 91 SER A N 1
ATOM 720 C CA . SER A 1 91 ? 28.147 6.064 -40.261 1.00 84.44 91 SER A CA 1
ATOM 721 C C . SER A 1 91 ? 28.671 4.885 -39.438 1.00 84.44 91 SER A C 1
ATOM 723 O O . SER A 1 91 ? 29.837 4.519 -39.603 1.00 84.44 91 SER A O 1
ATOM 725 N N . GLN A 1 92 ? 27.829 4.258 -38.610 1.00 77.12 92 GLN A N 1
ATOM 726 C CA . GLN A 1 92 ? 28.225 3.207 -37.661 1.00 77.12 92 GLN A CA 1
ATOM 727 C C . GLN A 1 92 ? 27.072 2.246 -37.316 1.00 77.12 92 GLN A C 1
ATOM 729 O O . GLN A 1 92 ? 25.911 2.637 -37.457 1.00 77.12 92 GLN A O 1
ATOM 734 N N . PRO A 1 93 ? 27.361 1.009 -36.857 1.00 75.25 93 PRO A N 1
ATOM 735 C CA . PRO A 1 93 ? 26.338 0.107 -36.336 1.00 75.25 93 PRO A CA 1
ATOM 736 C C . PRO A 1 93 ? 25.613 0.686 -35.115 1.00 75.25 93 PRO A C 1
ATOM 738 O O . PRO A 1 93 ? 26.203 1.423 -34.326 1.00 75.25 93 PRO A O 1
ATOM 741 N N . LEU A 1 94 ? 24.346 0.312 -34.926 1.00 72.00 94 LEU A N 1
ATOM 742 C CA . LEU A 1 94 ? 23.536 0.743 -33.782 1.00 72.00 94 LEU A CA 1
ATOM 743 C C . LEU A 1 94 ? 22.826 -0.430 -33.110 1.00 72.00 94 LEU A C 1
ATOM 745 O O . LEU A 1 94 ? 22.322 -1.337 -33.769 1.00 72.00 94 LEU A O 1
ATOM 749 N N . PHE A 1 95 ? 22.725 -0.386 -31.782 1.00 62.97 95 PHE A N 1
ATOM 750 C CA . PHE A 1 95 ? 21.999 -1.396 -31.008 1.00 62.97 95 PHE A CA 1
ATOM 751 C C . PHE A 1 95 ? 20.510 -1.083 -30.831 1.00 62.97 95 PHE A C 1
ATOM 753 O O . PHE A 1 95 ? 19.754 -1.989 -30.491 1.00 62.97 95 PHE A O 1
ATOM 760 N N . MET A 1 96 ? 20.081 0.159 -31.063 1.00 61.97 96 MET A N 1
ATOM 761 C CA . MET A 1 96 ? 18.712 0.636 -30.845 1.00 61.97 96 MET A CA 1
ATOM 762 C C . MET A 1 96 ? 18.286 1.586 -31.978 1.00 61.97 96 MET A C 1
ATOM 764 O O . MET A 1 96 ? 19.124 2.145 -32.683 1.00 61.97 96 MET A O 1
ATOM 768 N N . CYS A 1 97 ? 16.976 1.724 -32.172 1.00 61.59 97 CYS A N 1
ATOM 769 C CA . CYS A 1 97 ? 16.326 2.648 -33.102 1.00 61.59 97 CYS A CA 1
ATOM 770 C C . CYS A 1 97 ? 14.856 2.808 -32.675 1.00 61.59 97 CYS A C 1
ATOM 772 O O . CYS A 1 97 ? 14.312 1.887 -32.061 1.00 61.59 97 CYS A O 1
ATOM 774 N N . TYR A 1 98 ? 14.215 3.938 -32.983 1.00 59.94 98 TYR A N 1
ATOM 775 C CA . TYR A 1 98 ? 12.788 4.139 -32.748 1.00 59.94 98 TYR A CA 1
ATOM 776 C C . TYR A 1 98 ? 12.090 4.855 -33.920 1.00 59.94 98 TYR A C 1
ATOM 778 O O . TYR A 1 98 ? 12.668 5.628 -34.680 1.00 59.94 98 TYR A O 1
ATOM 786 N N . GLY A 1 99 ? 10.791 4.615 -34.056 1.00 60.66 99 GLY A N 1
ATOM 787 C CA . GLY A 1 99 ? 9.910 5.385 -34.928 1.00 60.66 99 GLY A CA 1
ATOM 788 C C . GLY A 1 99 ? 8.554 5.485 -34.253 1.00 60.66 99 GLY A C 1
ATOM 789 O O . GLY A 1 99 ? 8.042 4.470 -33.782 1.00 60.66 99 GLY A O 1
ATOM 790 N N . TYR A 1 100 ? 7.999 6.689 -34.153 1.00 61.16 100 TYR A N 1
ATOM 791 C CA . TYR A 1 100 ? 6.723 6.910 -33.475 1.00 61.16 100 TYR A CA 1
ATOM 792 C C . TYR A 1 100 ? 5.881 7.973 -34.185 1.00 61.16 100 TYR A C 1
ATOM 794 O O . TYR A 1 100 ? 6.387 8.867 -34.860 1.00 61.16 100 TYR A O 1
ATOM 802 N N . LEU A 1 101 ? 4.565 7.861 -34.022 1.00 59.88 101 LEU A N 1
ATOM 803 C CA . LEU A 1 101 ? 3.599 8.876 -34.433 1.00 59.88 101 LEU A CA 1
ATOM 804 C C . LEU A 1 101 ? 3.373 9.837 -33.268 1.00 59.88 101 LEU A C 1
ATOM 806 O O . LEU A 1 101 ? 3.377 9.400 -32.121 1.00 59.88 101 LEU A O 1
ATOM 810 N N . HIS A 1 102 ? 3.151 11.121 -33.539 1.00 64.69 102 HIS A N 1
ATOM 811 C CA . HIS A 1 102 ? 2.834 12.091 -32.490 1.00 64.69 102 HIS A CA 1
ATOM 812 C C . HIS A 1 102 ? 1.478 12.765 -32.739 1.00 64.69 102 HIS A C 1
ATOM 814 O O . HIS A 1 102 ? 1.103 13.095 -33.867 1.00 64.69 102 HIS A O 1
ATOM 820 N N . SER A 1 103 ? 0.733 12.970 -31.653 1.00 54.19 103 SER A N 1
ATOM 821 C CA . SER A 1 103 ? -0.563 13.660 -31.621 1.00 54.19 103 SER A CA 1
ATOM 822 C C . SER A 1 103 ? -0.425 15.176 -31.421 1.00 54.19 103 SER A C 1
ATOM 824 O O . SER A 1 103 ? -1.359 15.922 -31.704 1.00 54.19 103 SER A O 1
ATOM 826 N N . SER A 1 104 ? 0.739 15.664 -30.972 1.00 55.62 104 SER A N 1
ATOM 827 C CA . SER A 1 104 ? 0.963 17.083 -30.665 1.00 55.62 104 SER A CA 1
ATOM 828 C C . SER A 1 104 ? 1.758 17.818 -31.757 1.00 55.62 104 SER A C 1
ATOM 830 O O . SER A 1 104 ? 2.508 17.214 -32.527 1.00 55.62 104 SER A O 1
ATOM 832 N N . ARG A 1 105 ? 1.591 19.150 -31.815 1.00 51.03 105 ARG A N 1
ATOM 833 C CA . ARG A 1 105 ? 2.369 20.071 -32.672 1.00 51.03 105 ARG A CA 1
ATOM 834 C C . ARG A 1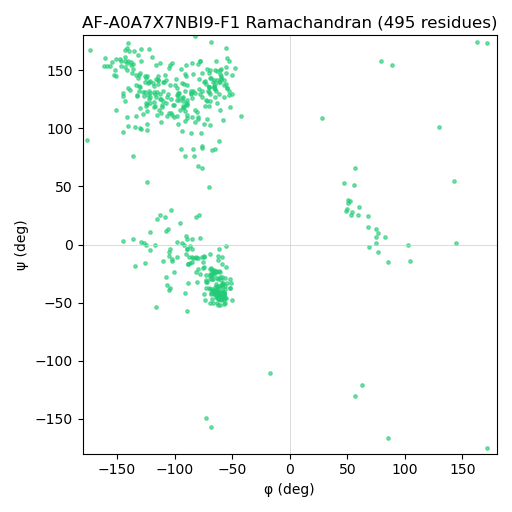 105 ? 3.700 20.518 -32.045 1.00 51.03 105 ARG A C 1
ATOM 836 O O . ARG A 1 105 ? 4.428 21.275 -32.679 1.00 51.03 105 ARG A O 1
ATOM 843 N N . ARG A 1 106 ? 4.009 20.122 -30.803 1.00 51.66 106 ARG A N 1
ATOM 844 C CA . ARG A 1 106 ? 5.238 20.538 -30.107 1.00 51.66 106 ARG A CA 1
ATOM 845 C C . ARG A 1 106 ? 6.321 19.462 -30.264 1.00 51.66 106 ARG A C 1
ATOM 847 O O . ARG A 1 106 ? 6.080 18.325 -29.851 1.00 51.66 106 ARG A O 1
ATOM 854 N N . PRO A 1 107 ? 7.519 19.798 -30.779 1.00 45.25 107 PRO A N 1
ATOM 855 C CA . PRO A 1 107 ? 8.664 18.890 -30.758 1.00 45.25 107 PRO A CA 1
ATOM 856 C C . PRO A 1 107 ? 8.915 18.376 -29.330 1.00 45.25 107 PRO A C 1
ATOM 858 O O . PRO A 1 107 ? 8.953 19.160 -28.385 1.00 45.25 107 PRO A O 1
ATOM 861 N N . GLY A 1 108 ? 9.035 17.057 -29.151 1.00 47.34 108 GLY A N 1
ATOM 862 C CA . GLY A 1 108 ? 9.364 16.429 -27.860 1.00 47.34 108 GLY A CA 1
ATOM 863 C C . GLY A 1 108 ? 8.193 16.147 -26.902 1.00 47.34 108 GLY A C 1
ATOM 864 O O . GLY A 1 108 ? 8.350 15.319 -26.003 1.00 47.34 108 GLY A O 1
ATOM 865 N N . ALA A 1 109 ? 7.012 16.738 -27.113 1.00 46.91 109 ALA A N 1
ATOM 866 C CA . ALA A 1 109 ? 5.798 16.428 -26.351 1.00 46.91 109 ALA A CA 1
ATOM 867 C C . ALA A 1 109 ? 4.967 15.375 -27.103 1.00 46.91 109 ALA A C 1
ATOM 869 O O . ALA A 1 109 ? 4.060 15.707 -27.864 1.00 46.91 109 ALA A O 1
ATOM 870 N N . ALA A 1 110 ? 5.322 14.099 -26.962 1.00 48.12 110 ALA A N 1
ATOM 871 C CA . ALA A 1 110 ? 4.550 12.993 -27.525 1.00 48.12 110 ALA A CA 1
ATOM 872 C C . ALA A 1 110 ? 3.724 12.332 -26.414 1.00 48.12 110 ALA A C 1
ATOM 874 O O . ALA A 1 110 ? 4.304 11.678 -25.550 1.00 48.12 110 ALA A O 1
ATOM 875 N N . ASP A 1 111 ? 2.396 12.471 -26.465 1.00 46.12 111 ASP A N 1
ATOM 876 C CA . ASP A 1 111 ? 1.476 11.744 -25.571 1.00 46.12 111 ASP A CA 1
ATOM 877 C C . ASP A 1 111 ? 1.322 10.268 -25.982 1.00 46.12 111 ASP A C 1
ATOM 879 O O . ASP A 1 111 ? 0.869 9.440 -25.197 1.00 46.12 111 ASP A O 1
ATOM 883 N N . LEU A 1 112 ? 1.741 9.912 -27.203 1.00 44.91 112 LEU A N 1
ATOM 884 C CA . LEU A 1 112 ? 1.821 8.533 -27.676 1.00 44.91 112 LEU A CA 1
ATOM 885 C C . LEU A 1 112 ? 3.253 8.242 -28.139 1.00 44.91 112 LEU A C 1
ATOM 887 O O . LEU A 1 112 ? 3.652 8.591 -29.247 1.00 44.91 112 LEU A O 1
ATOM 891 N N . ARG A 1 113 ? 4.055 7.611 -27.283 1.00 49.25 113 ARG A N 1
ATOM 892 C CA . ARG A 1 113 ? 5.350 7.053 -27.684 1.00 49.25 113 ARG A CA 1
ATOM 893 C C . ARG A 1 113 ? 5.176 5.571 -27.973 1.00 49.25 113 ARG A C 1
ATOM 895 O O . ARG A 1 113 ? 5.090 4.753 -27.063 1.00 49.25 113 ARG A O 1
ATOM 902 N N . CYS A 1 114 ? 5.139 5.216 -29.251 1.00 45.78 114 CYS A N 1
ATOM 903 C CA . CYS A 1 114 ? 5.231 3.823 -29.682 1.00 45.78 114 CYS A CA 1
ATOM 904 C C . CYS A 1 114 ? 6.701 3.377 -29.648 1.00 45.78 114 CYS A C 1
ATOM 906 O O . CYS A 1 114 ? 7.325 3.153 -30.683 1.00 45.78 114 CYS A O 1
ATOM 908 N N . GLU A 1 115 ? 7.286 3.286 -28.454 1.00 48.38 115 GLU A N 1
ATOM 909 C CA . GLU A 1 115 ? 8.616 2.705 -28.260 1.00 48.38 115 GLU A CA 1
ATOM 910 C C . GLU A 1 115 ? 8.502 1.175 -28.340 1.00 48.38 115 GLU A C 1
ATOM 912 O O . GLU A 1 115 ? 8.356 0.475 -27.342 1.00 48.38 115 GLU A O 1
ATOM 917 N N . PHE A 1 116 ? 8.510 0.628 -29.555 1.00 51.12 116 PHE A N 1
ATOM 918 C CA . PHE A 1 116 ? 8.650 -0.817 -29.730 1.00 51.12 116 PHE A CA 1
ATOM 919 C C . PHE A 1 116 ? 10.119 -1.224 -29.599 1.00 51.12 116 PHE A C 1
ATOM 921 O O . PHE A 1 116 ? 11.004 -0.430 -29.930 1.00 51.12 116 PHE A O 1
ATOM 928 N N . PRO A 1 117 ? 10.419 -2.487 -29.235 1.00 55.44 117 PRO A N 1
ATOM 929 C CA . PRO A 1 117 ? 11.718 -3.071 -29.533 1.00 55.44 117 PRO A CA 1
ATOM 930 C C . PRO A 1 117 ? 11.838 -3.165 -31.058 1.00 55.44 117 PRO A C 1
ATOM 932 O O . PRO A 1 117 ? 11.554 -4.198 -31.658 1.00 55.44 117 PRO A O 1
ATOM 935 N N . PHE A 1 118 ? 12.214 -2.057 -31.694 1.00 60.59 118 PHE A N 1
ATOM 936 C CA . PHE A 1 118 ? 12.299 -1.865 -33.138 1.00 60.59 118 PHE A CA 1
ATOM 937 C C . PHE A 1 118 ? 13.109 -2.967 -33.813 1.00 60.59 118 PHE A C 1
ATOM 939 O O . PHE A 1 118 ? 12.762 -3.411 -34.900 1.00 60.59 118 PHE A O 1
ATOM 946 N N . LYS A 1 119 ? 14.121 -3.493 -33.113 1.00 62.34 119 LYS A N 1
ATOM 947 C CA . LYS A 1 119 ? 14.871 -4.678 -33.528 1.00 62.34 119 LYS A CA 1
ATOM 948 C C . LYS A 1 119 ? 13.932 -5.835 -33.891 1.00 62.34 119 LYS A C 1
ATOM 950 O O . LYS A 1 119 ? 14.050 -6.376 -34.982 1.00 62.34 119 LYS A O 1
ATOM 955 N N . ARG A 1 120 ? 12.934 -6.154 -33.058 1.00 62.62 120 ARG A N 1
ATOM 956 C CA . ARG A 1 120 ? 11.953 -7.216 -33.337 1.00 62.62 120 ARG A CA 1
ATOM 957 C C . ARG A 1 120 ? 11.122 -6.902 -34.587 1.00 62.62 120 ARG A C 1
ATOM 959 O O . ARG A 1 120 ? 10.827 -7.817 -35.347 1.00 62.62 120 ARG A O 1
ATOM 966 N N . ALA A 1 121 ? 10.795 -5.629 -34.825 1.00 62.25 121 ALA A N 1
ATOM 967 C CA . ALA A 1 121 ? 10.070 -5.179 -36.018 1.00 62.25 121 ALA A CA 1
ATOM 968 C C . ALA A 1 121 ? 10.876 -5.334 -37.324 1.00 62.25 121 ALA A C 1
ATOM 970 O O . ALA A 1 121 ? 10.278 -5.461 -38.389 1.00 62.25 121 ALA A O 1
ATOM 971 N N . ILE A 1 122 ? 12.209 -5.375 -37.237 1.00 65.81 122 ILE A N 1
ATOM 972 C CA . ILE A 1 122 ? 13.129 -5.662 -38.353 1.00 65.81 122 ILE A CA 1
ATOM 973 C C . ILE A 1 122 ? 13.749 -7.072 -38.277 1.00 65.81 122 ILE A C 1
ATOM 975 O O . ILE A 1 122 ? 14.720 -7.357 -38.972 1.00 65.81 122 ILE A O 1
ATOM 979 N N . GLY A 1 123 ? 13.222 -7.961 -37.423 1.00 65.94 123 GLY A N 1
ATOM 980 C CA . GLY A 1 123 ? 13.692 -9.348 -37.290 1.00 65.94 123 GLY A CA 1
ATOM 981 C C . GLY A 1 123 ? 15.027 -9.539 -36.552 1.00 65.94 123 GLY A C 1
ATOM 982 O O . GLY A 1 123 ? 15.598 -10.625 -36.595 1.00 65.94 123 GLY A O 1
ATOM 983 N N . LEU A 1 124 ? 15.530 -8.517 -35.859 1.00 68.12 124 LEU A N 1
ATOM 984 C CA . LEU A 1 124 ? 16.721 -8.577 -35.010 1.00 68.12 124 LEU A CA 1
ATOM 985 C C . LEU A 1 124 ? 16.311 -8.725 -33.534 1.00 68.12 124 LEU A C 1
ATOM 987 O O . LEU A 1 124 ? 15.404 -8.053 -33.058 1.00 68.12 124 LEU A O 1
ATOM 991 N N . VAL A 1 125 ? 16.981 -9.580 -32.764 1.00 59.38 125 VAL A N 1
ATOM 992 C CA . VAL A 1 125 ? 16.743 -9.682 -31.308 1.00 59.38 125 VAL A CA 1
ATOM 993 C C . VAL A 1 125 ? 18.018 -9.277 -30.570 1.00 59.38 125 VAL A C 1
ATOM 995 O O . VAL A 1 125 ? 18.029 -8.245 -29.901 1.00 59.38 125 VAL A O 1
ATOM 998 N N . ASP A 1 126 ? 19.151 -9.907 -30.889 1.00 64.38 126 ASP A N 1
ATOM 999 C CA . ASP A 1 126 ? 20.427 -9.683 -30.182 1.00 64.38 126 ASP A CA 1
ATOM 1000 C C . ASP A 1 126 ? 21.580 -9.188 -31.072 1.00 64.38 126 ASP A C 1
ATOM 1002 O O . ASP A 1 126 ? 22.718 -9.077 -30.634 1.00 64.38 126 ASP A O 1
ATOM 1006 N N . THR A 1 127 ? 21.295 -8.800 -32.316 1.00 65.56 127 THR A N 1
ATOM 1007 C CA . THR A 1 127 ? 22.314 -8.328 -33.277 1.00 65.56 127 THR A CA 1
ATOM 1008 C C . THR A 1 127 ? 22.203 -6.816 -33.497 1.00 65.56 127 THR A C 1
ATOM 1010 O O . THR A 1 127 ? 21.075 -6.312 -33.522 1.00 65.56 127 THR A O 1
ATOM 1013 N N . PRO A 1 128 ? 23.312 -6.061 -33.631 1.00 71.81 128 PRO A N 1
ATOM 1014 C CA . PRO A 1 128 ? 23.238 -4.648 -33.988 1.00 71.81 128 PRO A CA 1
ATOM 1015 C C . PRO A 1 128 ? 22.776 -4.464 -35.439 1.00 71.81 128 PRO A C 1
ATOM 1017 O O . PRO A 1 128 ? 23.053 -5.297 -36.307 1.00 71.81 128 PRO A O 1
ATOM 1020 N N . ILE A 1 129 ? 22.097 -3.346 -35.691 1.00 76.19 129 ILE A N 1
ATOM 1021 C CA . ILE A 1 129 ? 21.803 -2.838 -37.030 1.00 76.19 129 ILE A CA 1
ATOM 1022 C C . ILE A 1 129 ? 23.145 -2.513 -37.685 1.00 76.19 129 ILE A C 1
ATOM 1024 O O . ILE A 1 129 ? 23.928 -1.734 -37.142 1.00 76.19 129 ILE A O 1
ATOM 1028 N N . GLN A 1 130 ? 23.425 -3.136 -38.822 1.00 81.00 130 GLN A N 1
ATOM 1029 C CA . GLN A 1 130 ? 24.693 -3.007 -39.523 1.00 81.00 130 GLN A CA 1
ATOM 1030 C C . GLN A 1 130 ? 24.702 -1.771 -40.419 1.00 81.00 130 GLN A C 1
ATOM 1032 O O . GLN A 1 130 ? 23.694 -1.393 -41.018 1.00 81.00 130 GLN A O 1
ATOM 1037 N N . LYS A 1 131 ? 25.880 -1.165 -40.545 1.00 87.56 131 LYS A N 1
ATOM 1038 C CA . LYS A 1 131 ? 26.144 -0.140 -41.555 1.00 87.56 131 LYS A CA 1
ATOM 1039 C C . LYS A 1 131 ? 26.070 -0.749 -42.961 1.00 87.56 131 LYS A C 1
ATOM 1041 O O . LYS A 1 131 ? 26.553 -1.856 -43.177 1.00 87.56 131 LYS A O 1
ATOM 1046 N N . GLY A 1 132 ? 25.518 0.002 -43.912 1.00 86.69 132 GLY A N 1
ATOM 1047 C CA . GLY A 1 132 ? 25.474 -0.355 -45.334 1.00 86.69 132 GLY A CA 1
ATOM 1048 C C . GLY A 1 132 ? 24.429 -1.409 -45.704 1.00 86.69 132 GLY A C 1
ATOM 1049 O O . GLY A 1 132 ? 24.448 -1.908 -46.825 1.00 86.69 132 GLY A O 1
ATOM 1050 N N . VAL A 1 133 ? 23.531 -1.762 -44.780 1.00 85.69 133 VAL A N 1
ATOM 1051 C CA . VAL A 1 133 ? 22.444 -2.720 -45.012 1.00 85.69 133 VAL A CA 1
ATOM 1052 C C . VAL A 1 133 ? 21.112 -1.978 -45.026 1.00 85.69 133 VAL A C 1
ATOM 1054 O O . VAL A 1 133 ? 20.839 -1.174 -44.134 1.00 85.69 133 VAL A O 1
ATOM 1057 N N . TRP A 1 134 ? 20.285 -2.262 -46.035 1.00 87.38 134 TRP A N 1
ATOM 1058 C CA . TRP A 1 134 ? 18.902 -1.798 -46.087 1.00 87.38 134 TRP A CA 1
ATOM 1059 C C . TRP A 1 134 ? 18.017 -2.651 -45.187 1.00 87.38 134 TRP A C 1
ATOM 1061 O O . TRP A 1 134 ? 18.001 -3.879 -45.289 1.00 87.38 134 TRP A O 1
ATOM 1071 N N . TYR A 1 135 ? 17.252 -1.981 -44.337 1.00 84.56 135 TYR A N 1
ATOM 1072 C CA . TYR A 1 135 ? 16.279 -2.590 -43.446 1.00 84.56 135 TYR A CA 1
ATOM 1073 C C . TYR A 1 135 ? 14.883 -2.088 -43.783 1.00 84.56 135 TYR A C 1
ATOM 1075 O O . TYR A 1 135 ? 14.682 -0.887 -43.948 1.00 84.56 135 TYR A O 1
ATOM 1083 N N . HIS A 1 136 ? 13.925 -3.012 -43.812 1.00 85.62 136 HIS A N 1
ATOM 1084 C CA . HIS A 1 136 ? 12.505 -2.701 -43.913 1.00 85.62 136 HIS A CA 1
ATOM 1085 C C . HIS A 1 136 ? 11.876 -2.739 -42.519 1.00 85.62 136 HIS A C 1
ATOM 1087 O O . HIS A 1 136 ? 11.759 -3.808 -41.914 1.00 85.62 136 HIS A O 1
ATOM 1093 N N . ALA A 1 137 ? 11.490 -1.579 -41.997 1.00 78.31 137 ALA A N 1
ATOM 1094 C CA . ALA A 1 137 ? 10.836 -1.449 -40.704 1.00 78.31 137 ALA A CA 1
ATOM 1095 C C . ALA A 1 137 ? 9.317 -1.513 -40.844 1.00 78.31 137 ALA A C 1
ATOM 1097 O O . ALA A 1 137 ? 8.738 -0.800 -41.660 1.00 78.31 137 ALA A O 1
ATOM 1098 N N . ARG A 1 138 ? 8.667 -2.327 -40.001 1.00 78.62 138 ARG A N 1
ATOM 1099 C CA . ARG A 1 138 ? 7.204 -2.396 -39.889 1.00 78.62 138 ARG A CA 1
ATOM 1100 C C . ARG A 1 138 ? 6.768 -2.284 -38.430 1.00 78.62 138 ARG A C 1
ATOM 1102 O O . ARG A 1 138 ? 6.820 -3.252 -37.675 1.00 78.62 138 ARG A O 1
ATOM 1109 N N . VAL A 1 139 ? 6.328 -1.096 -38.037 1.00 73.50 139 VAL A N 1
ATOM 1110 C CA . VAL A 1 139 ? 5.900 -0.773 -36.670 1.00 73.50 139 VAL A CA 1
ATOM 1111 C C . VAL A 1 139 ? 4.388 -0.959 -36.553 1.00 73.50 139 VAL A C 1
ATOM 1113 O O . VAL A 1 139 ? 3.646 -0.390 -37.348 1.00 73.50 139 VAL A O 1
ATOM 1116 N N . SER A 1 140 ? 3.926 -1.755 -35.582 1.00 72.31 140 SER A N 1
ATOM 1117 C CA . SER A 1 140 ? 2.492 -1.942 -35.306 1.00 72.31 140 SER A CA 1
ATOM 1118 C C . SER A 1 140 ? 1.888 -0.677 -34.699 1.00 72.31 140 SER A C 1
ATOM 1120 O O . SER A 1 140 ? 2.459 -0.110 -33.775 1.00 72.31 140 SER A O 1
ATOM 1122 N N . LEU A 1 141 ? 0.714 -0.272 -35.177 1.00 69.94 141 LEU A N 1
ATOM 1123 C CA . LEU A 1 141 ? -0.102 0.797 -34.586 1.00 69.94 141 LEU A CA 1
ATOM 1124 C C . LEU A 1 141 ? -1.214 0.232 -33.678 1.00 69.94 141 LEU A C 1
ATOM 1126 O O . LEU A 1 141 ? -2.037 0.970 -33.134 1.00 69.94 141 LEU A O 1
ATOM 1130 N N . GLU A 1 142 ? -1.264 -1.093 -33.512 1.00 63.56 142 GLU A N 1
ATOM 1131 C CA . GLU A 1 142 ? -2.230 -1.796 -32.666 1.00 63.56 142 GLU A CA 1
ATOM 1132 C C . GLU A 1 142 ? -1.699 -2.015 -31.244 1.00 63.56 142 GLU A C 1
ATOM 1134 O O . GLU A 1 142 ? -0.552 -2.419 -31.068 1.00 63.56 142 GLU A O 1
ATOM 1139 N N . GLY A 1 143 ? -2.557 -1.814 -30.233 1.00 54.84 143 GLY A N 1
ATOM 1140 C CA . GLY A 1 143 ? -2.248 -2.108 -28.825 1.00 54.84 143 GLY A CA 1
ATOM 1141 C C . GLY A 1 143 ? -1.911 -0.900 -27.944 1.00 54.84 143 GLY A C 1
ATOM 1142 O O . GLY A 1 143 ? -1.695 -1.088 -26.753 1.00 54.84 143 GLY A O 1
ATOM 1143 N N . HIS A 1 144 ? -1.907 0.319 -28.486 1.00 52.53 144 HIS A N 1
ATOM 1144 C CA . HIS A 1 144 ? -1.750 1.539 -27.688 1.00 52.53 144 HIS A CA 1
ATOM 1145 C C . HIS A 1 144 ? -3.072 1.924 -27.007 1.00 52.53 144 HIS A C 1
ATOM 1147 O O . HIS A 1 144 ? -4.143 1.678 -27.563 1.00 52.53 144 HIS A O 1
ATOM 1153 N N . ASP A 1 145 ? -2.966 2.419 -25.772 1.00 47.22 145 ASP A N 1
ATOM 1154 C CA . ASP A 1 145 ? -4.027 2.499 -24.762 1.00 47.22 145 ASP A CA 1
ATOM 1155 C C . ASP A 1 145 ? -5.380 3.053 -25.228 1.00 47.22 145 ASP A C 1
ATOM 1157 O O . ASP A 1 145 ? -5.481 3.905 -26.107 1.00 47.22 145 ASP A O 1
ATOM 1161 N N . ALA A 1 146 ? -6.433 2.599 -24.542 1.00 41.16 146 ALA A N 1
ATOM 1162 C CA . ALA A 1 146 ? -7.831 2.987 -24.748 1.00 41.16 146 ALA A CA 1
ATOM 1163 C C . ALA A 1 146 ? -8.129 4.488 -24.510 1.00 41.16 146 ALA A C 1
ATOM 1165 O O . ALA A 1 146 ? -9.247 4.926 -24.752 1.00 41.16 146 ALA A O 1
ATOM 1166 N N . PHE A 1 147 ? -7.145 5.278 -24.064 1.00 39.97 147 PHE A N 1
ATOM 1167 C CA . PHE A 1 147 ? -7.314 6.677 -23.656 1.00 39.97 147 PHE A CA 1
ATOM 1168 C C . PHE A 1 147 ? -7.040 7.722 -24.748 1.00 39.97 147 PHE A C 1
ATOM 1170 O O . PHE A 1 147 ? -7.139 8.913 -24.464 1.00 39.97 147 PHE A O 1
ATOM 1177 N N . ASN A 1 148 ? -6.701 7.331 -25.982 1.00 49.53 148 ASN A N 1
ATOM 1178 C CA . ASN A 1 148 ? -6.424 8.310 -27.038 1.00 49.53 148 ASN A CA 1
ATOM 1179 C C . ASN A 1 148 ? -6.984 7.856 -28.402 1.00 49.53 148 ASN A C 1
ATOM 1181 O O . ASN A 1 148 ? -6.467 6.890 -28.974 1.00 49.53 148 ASN A O 1
ATOM 1185 N N . PRO A 1 149 ? -8.042 8.497 -28.943 1.00 49.25 149 PRO A N 1
ATOM 1186 C CA . PRO A 1 149 ? -8.493 8.217 -30.304 1.00 49.25 149 PRO A CA 1
ATOM 1187 C C . PRO A 1 149 ? -7.350 8.520 -31.286 1.00 49.25 149 PRO A C 1
ATOM 1189 O O . PRO A 1 149 ? -6.559 9.432 -31.065 1.00 49.25 149 PRO A O 1
ATOM 1192 N N . ARG A 1 150 ? -7.221 7.707 -32.343 1.00 62.91 150 ARG A N 1
ATOM 1193 C CA . ARG A 1 150 ? -6.078 7.624 -33.280 1.00 62.91 150 ARG A CA 1
ATOM 1194 C C . ARG A 1 150 ? -5.941 8.844 -34.209 1.00 62.91 150 ARG A C 1
ATOM 1196 O O . ARG A 1 150 ? -5.798 8.698 -35.418 1.00 62.91 150 ARG A O 1
ATOM 1203 N N . CYS A 1 151 ? -5.971 10.039 -33.643 1.00 67.38 151 CYS A N 1
ATOM 1204 C CA . CYS A 1 151 ? -5.744 11.298 -34.319 1.00 67.38 151 CYS A CA 1
ATOM 1205 C C . CYS A 1 151 ? -4.255 11.659 -34.256 1.00 67.38 151 CYS A C 1
ATOM 1207 O O . CYS A 1 151 ? -3.691 11.902 -33.187 1.00 67.38 151 CYS A O 1
ATOM 1209 N N . PHE A 1 152 ? -3.601 11.698 -35.412 1.00 72.31 152 PHE A N 1
ATOM 1210 C CA . PHE A 1 152 ? -2.179 12.001 -35.534 1.00 72.31 152 PHE A CA 1
ATOM 1211 C C . PHE A 1 152 ? -1.970 13.381 -36.149 1.00 72.31 152 PHE A C 1
ATOM 1213 O O . PHE A 1 152 ? -2.711 13.811 -37.031 1.00 72.31 152 PHE A O 1
ATOM 1220 N N . ARG A 1 153 ? -0.912 14.069 -35.716 1.00 74.12 153 ARG A N 1
ATOM 1221 C CA . ARG A 1 153 ? -0.479 15.354 -36.290 1.00 74.12 153 ARG A CA 1
ATOM 1222 C C . ARG A 1 153 ? 0.905 15.290 -36.926 1.00 74.12 153 ARG A C 1
ATOM 1224 O O . ARG A 1 153 ? 1.362 16.283 -37.484 1.00 74.12 153 ARG A O 1
ATOM 1231 N N . GLY A 1 154 ? 1.552 14.128 -36.892 1.00 77.94 154 GLY A N 1
ATOM 1232 C CA . GLY A 1 154 ? 2.755 13.865 -37.664 1.00 77.94 154 GLY A CA 1
ATOM 1233 C C . GLY A 1 154 ? 3.443 12.550 -37.315 1.00 77.94 154 GLY A C 1
ATOM 1234 O O . GLY A 1 154 ? 2.946 11.741 -36.523 1.00 77.94 154 GLY A O 1
ATOM 1235 N N . ILE A 1 155 ? 4.593 12.350 -37.950 1.00 79.38 155 ILE A N 1
ATOM 1236 C CA . ILE A 1 155 ? 5.447 11.168 -37.851 1.00 79.38 155 ILE A CA 1
ATOM 1237 C C . ILE A 1 155 ? 6.850 11.626 -37.477 1.00 79.38 155 ILE A C 1
ATOM 1239 O O . ILE A 1 155 ? 7.395 12.494 -38.155 1.00 79.38 155 ILE A O 1
ATOM 1243 N N . SER A 1 156 ? 7.466 10.995 -36.479 1.00 79.25 156 SER A N 1
ATOM 1244 C CA . SER A 1 156 ? 8.889 11.157 -36.181 1.00 79.25 156 SER A CA 1
ATOM 1245 C C . SER A 1 156 ? 9.637 9.841 -36.391 1.00 79.25 156 SER A C 1
ATOM 1247 O O . SER A 1 156 ? 9.243 8.789 -35.883 1.00 79.25 156 SER A O 1
ATOM 1249 N N . ILE A 1 157 ? 10.756 9.902 -37.109 1.00 78.19 157 ILE A N 1
ATOM 1250 C CA . ILE A 1 157 ? 11.663 8.771 -37.329 1.00 78.19 157 ILE A CA 1
ATOM 1251 C C . ILE A 1 157 ? 13.013 9.142 -36.723 1.00 78.19 157 ILE A C 1
ATOM 1253 O O . ILE A 1 157 ? 13.627 10.129 -37.129 1.00 78.19 157 ILE A O 1
ATOM 1257 N N . GLY A 1 158 ? 13.463 8.374 -35.729 1.00 73.44 158 GLY A N 1
ATOM 1258 C CA . GLY A 1 158 ? 14.715 8.625 -35.021 1.00 73.44 158 GLY A CA 1
ATOM 1259 C C . GLY A 1 158 ? 15.542 7.358 -34.872 1.00 73.44 158 GLY A C 1
ATOM 1260 O O . GLY A 1 158 ? 15.224 6.458 -34.097 1.00 73.44 158 GLY A O 1
ATOM 1261 N N . LEU A 1 159 ? 16.663 7.295 -35.580 1.00 69.00 159 LEU A N 1
ATOM 1262 C CA . LEU A 1 159 ? 17.642 6.241 -35.350 1.00 69.00 159 LEU A CA 1
ATOM 1263 C C . LEU A 1 159 ? 18.534 6.712 -34.190 1.00 69.00 159 LEU A C 1
ATOM 1265 O O . LEU A 1 159 ? 19.274 7.679 -34.329 1.00 69.00 159 LEU A O 1
ATOM 1269 N N . ALA A 1 160 ? 18.434 6.094 -33.014 1.00 58.44 160 ALA A N 1
ATOM 1270 C CA . ALA A 1 160 ? 19.157 6.544 -31.824 1.00 58.44 160 ALA A CA 1
ATOM 1271 C C . ALA A 1 160 ? 19.765 5.385 -31.044 1.00 58.44 160 ALA A C 1
ATOM 1273 O O . ALA A 1 160 ? 19.151 4.328 -30.919 1.00 58.44 160 ALA A O 1
ATOM 1274 N N . ASN A 1 161 ? 20.918 5.626 -30.415 1.00 51.59 161 ASN A N 1
ATOM 1275 C CA . ASN A 1 161 ? 21.413 4.768 -29.347 1.00 51.59 161 ASN A CA 1
ATOM 1276 C C . ASN A 1 161 ? 20.989 5.353 -27.993 1.00 51.59 161 ASN A C 1
ATOM 1278 O O . ASN A 1 161 ? 21.431 6.439 -27.635 1.00 51.59 161 ASN A O 1
ATOM 1282 N N . TRP A 1 162 ? 20.153 4.641 -27.233 1.00 44.91 162 TRP A N 1
ATOM 1283 C CA . TRP A 1 162 ? 19.764 5.053 -25.873 1.00 44.91 162 TRP A CA 1
ATOM 1284 C C . TRP A 1 162 ? 20.868 4.794 -24.838 1.00 44.91 162 TRP A C 1
ATOM 1286 O O . TRP A 1 162 ? 20.815 5.294 -23.717 1.00 44.91 162 TRP A O 1
ATOM 1296 N N . ARG A 1 163 ? 21.915 4.048 -25.214 1.00 48.41 163 ARG A N 1
ATOM 1297 C CA . ARG A 1 163 ? 23.148 3.968 -24.432 1.00 48.41 163 ARG A CA 1
ATOM 1298 C C . ARG A 1 163 ? 24.037 5.159 -24.787 1.00 48.41 163 ARG A C 1
ATOM 1300 O O . ARG A 1 163 ? 25.044 4.999 -25.470 1.00 48.41 163 ARG A O 1
ATOM 1307 N N . HIS A 1 164 ? 23.692 6.340 -24.267 1.00 46.19 164 HIS A N 1
ATOM 1308 C CA . HIS A 1 164 ? 24.518 7.566 -24.304 1.00 46.19 164 HIS A CA 1
ATOM 1309 C C . HIS A 1 164 ? 25.937 7.386 -23.705 1.00 46.19 164 HIS A C 1
ATOM 1311 O O . HIS A 1 164 ? 26.722 8.328 -23.622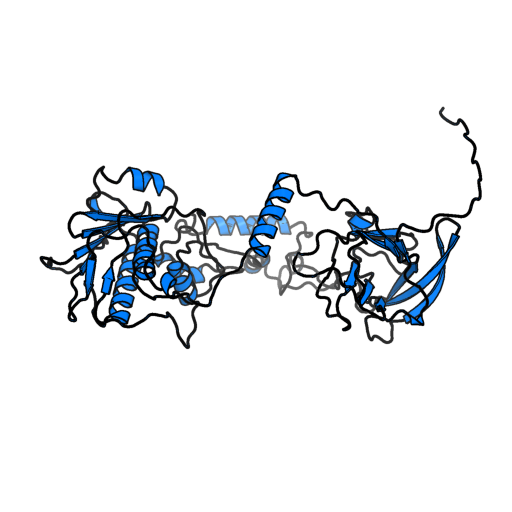 1.00 46.19 164 HIS A O 1
ATOM 1317 N N . GLU A 1 165 ? 26.258 6.191 -23.207 1.00 46.00 165 GLU A N 1
ATOM 1318 C CA . GLU A 1 165 ? 27.541 5.818 -22.618 1.00 46.00 165 GLU A CA 1
ATOM 1319 C C . GLU A 1 165 ? 28.428 4.981 -23.558 1.00 46.00 165 GLU A C 1
ATOM 1321 O O . GLU A 1 165 ? 29.610 4.828 -23.265 1.00 46.00 165 GLU A O 1
ATOM 1326 N N . GLU A 1 166 ? 27.892 4.468 -24.676 1.00 49.25 166 GLU A N 1
ATOM 1327 C CA . GLU A 1 166 ? 28.617 3.635 -25.660 1.00 49.25 166 GLU A CA 1
ATOM 1328 C C . GLU A 1 166 ? 28.970 4.377 -26.957 1.00 49.25 166 GLU A C 1
ATOM 1330 O O . GLU A 1 166 ? 29.647 3.828 -27.824 1.00 49.25 166 GLU A O 1
ATOM 1335 N N . VAL A 1 167 ? 28.494 5.611 -27.112 1.00 52.72 167 VAL A N 1
ATOM 1336 C CA . VAL A 1 167 ? 28.763 6.448 -28.278 1.00 52.72 167 VAL A CA 1
ATOM 1337 C C . VAL A 1 167 ? 29.168 7.823 -27.769 1.00 52.72 167 VAL A C 1
ATOM 1339 O O . VAL A 1 167 ? 28.471 8.380 -26.921 1.00 52.72 167 VAL A O 1
ATOM 1342 N N . ASP A 1 168 ? 30.307 8.342 -28.230 1.00 57.44 168 ASP A N 1
ATOM 1343 C CA . ASP A 1 168 ? 30.792 9.653 -27.802 1.00 57.44 168 ASP A CA 1
ATOM 1344 C C . ASP A 1 168 ? 29.729 10.728 -28.093 1.00 57.44 168 ASP A C 1
ATOM 1346 O O . ASP A 1 168 ? 29.093 10.725 -29.145 1.00 57.44 168 ASP A O 1
ATOM 1350 N N . ASP A 1 169 ? 29.573 11.704 -27.195 1.00 52.12 169 ASP A N 1
ATOM 1351 C CA . ASP A 1 169 ? 28.633 12.846 -27.306 1.00 52.12 169 ASP A CA 1
ATOM 1352 C C . ASP A 1 169 ? 28.887 13.718 -28.574 1.00 52.12 169 ASP A C 1
ATOM 1354 O O . ASP A 1 169 ? 28.110 14.585 -28.985 1.00 52.12 169 ASP A O 1
ATOM 1358 N N . GLY A 1 170 ? 30.015 13.459 -29.246 1.00 58.56 170 GLY A N 1
ATOM 1359 C CA . GLY A 1 170 ? 30.414 14.034 -30.527 1.00 58.56 170 GLY A CA 1
ATOM 1360 C C . GLY A 1 170 ? 30.134 13.171 -31.763 1.00 58.56 170 GLY A C 1
ATOM 1361 O O . GLY A 1 170 ? 30.307 13.668 -32.879 1.00 58.56 170 GLY A O 1
ATOM 1362 N N . SER A 1 171 ? 29.753 11.898 -31.613 1.00 67.94 171 SER A N 1
ATOM 1363 C CA . SER A 1 171 ? 29.627 10.981 -32.746 1.00 67.94 171 SER A CA 1
ATOM 1364 C C . SER A 1 171 ? 28.455 11.364 -33.639 1.00 67.94 171 SER A C 1
ATOM 1366 O O . SER A 1 171 ? 27.313 11.520 -33.201 1.00 67.94 171 SER A O 1
ATOM 1368 N N . LYS A 1 172 ? 28.747 11.466 -34.932 1.00 78.50 172 LYS A N 1
ATOM 1369 C CA . LYS A 1 172 ? 27.752 11.751 -35.958 1.00 78.50 172 LYS A CA 1
ATOM 1370 C C . LYS A 1 172 ? 27.071 10.463 -36.395 1.00 78.50 172 LYS A C 1
ATOM 1372 O O . LYS A 1 172 ? 27.722 9.500 -36.817 1.00 78.50 172 LYS A O 1
ATOM 1377 N N . LEU A 1 173 ? 25.750 10.456 -36.328 1.00 81.25 173 LEU A N 1
ATOM 1378 C CA . LEU A 1 173 ? 24.941 9.442 -36.965 1.00 81.25 173 LEU A CA 1
ATOM 1379 C C . LEU A 1 173 ? 24.532 9.919 -38.354 1.00 81.25 173 LEU A C 1
ATOM 1381 O O . LEU A 1 173 ? 23.962 10.997 -38.503 1.00 81.25 173 LEU A O 1
ATOM 1385 N N . THR A 1 174 ? 24.803 9.089 -39.355 1.00 88.44 174 THR A N 1
ATOM 1386 C CA . THR A 1 174 ? 24.368 9.334 -40.725 1.00 88.44 174 THR A CA 1
ATOM 1387 C C . THR A 1 174 ? 23.533 8.167 -41.210 1.00 88.44 174 THR A C 1
ATOM 1389 O O . THR A 1 174 ? 23.961 7.015 -41.091 1.00 88.44 174 THR A O 1
ATOM 1392 N N . TYR A 1 175 ? 22.350 8.459 -41.739 1.00 88.88 175 TYR A N 1
ATOM 1393 C CA . TYR A 1 175 ? 21.424 7.451 -42.235 1.00 88.88 175 TYR A CA 1
ATOM 1394 C C . TYR A 1 175 ? 20.540 7.969 -43.364 1.00 88.88 175 TYR A C 1
ATOM 1396 O O . TYR A 1 175 ? 20.351 9.172 -43.533 1.00 88.88 175 TYR A O 1
ATOM 1404 N N . LEU A 1 176 ? 19.989 7.033 -44.126 1.00 91.56 176 LEU A N 1
ATOM 1405 C CA . LEU A 1 176 ? 19.007 7.274 -45.174 1.00 91.56 176 LEU A CA 1
ATOM 1406 C C . LEU A 1 176 ? 17.652 6.733 -44.734 1.00 91.56 176 LEU A C 1
ATOM 1408 O O . LEU A 1 176 ? 17.590 5.645 -44.163 1.00 91.56 176 LEU A O 1
ATOM 1412 N N . VAL A 1 177 ? 16.588 7.474 -45.034 1.00 90.62 177 VAL A N 1
ATOM 1413 C CA . VAL A 1 177 ? 15.193 7.037 -44.884 1.00 90.62 177 VAL A CA 1
ATOM 1414 C C . VAL A 1 177 ? 14.499 7.123 -46.237 1.00 90.62 177 VAL A C 1
ATOM 1416 O O . VAL A 1 177 ? 14.590 8.146 -46.915 1.00 90.62 177 VAL A O 1
ATOM 1419 N N . ALA A 1 178 ? 13.799 6.058 -46.616 1.00 92.19 178 ALA A N 1
ATOM 1420 C CA . ALA A 1 178 ? 13.055 5.930 -47.863 1.00 92.19 178 ALA A CA 1
ATOM 1421 C C . ALA A 1 178 ? 11.708 5.225 -47.626 1.00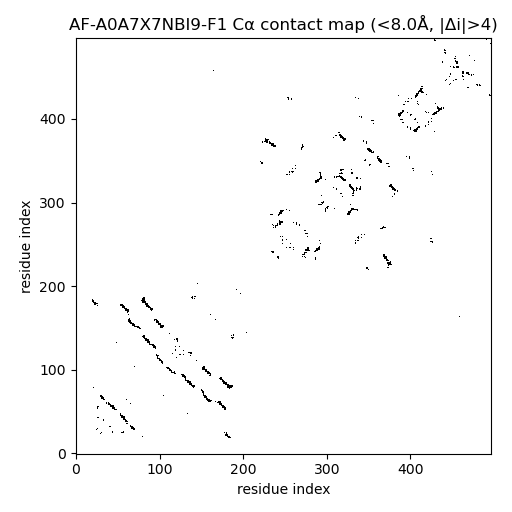 92.19 178 ALA A C 1
ATOM 1423 O O . ALA A 1 178 ? 11.478 4.634 -46.572 1.00 92.19 178 ALA A O 1
ATOM 1424 N N . ASN A 1 179 ? 10.810 5.276 -48.615 1.00 89.81 179 ASN A N 1
ATOM 1425 C CA . ASN A 1 179 ? 9.561 4.494 -48.646 1.00 89.81 179 ASN A CA 1
ATOM 1426 C C . ASN A 1 179 ? 8.690 4.583 -47.383 1.00 89.81 179 ASN A C 1
ATOM 1428 O O . ASN A 1 179 ? 8.074 3.600 -46.967 1.00 89.81 179 ASN A O 1
ATOM 1432 N N . VAL A 1 180 ? 8.616 5.770 -46.778 1.00 88.94 180 VAL A N 1
ATOM 1433 C CA . VAL A 1 180 ? 7.780 5.994 -45.599 1.00 88.94 180 VAL A CA 1
ATOM 1434 C C . VAL A 1 180 ? 6.310 5.931 -46.007 1.00 88.94 180 VAL A C 1
ATOM 1436 O O . VAL A 1 180 ? 5.861 6.671 -46.884 1.00 88.94 180 VAL A O 1
ATOM 1439 N N . LYS A 1 181 ? 5.540 5.048 -45.376 1.00 88.38 181 LYS A N 1
ATOM 1440 C CA . LYS A 1 181 ? 4.107 4.891 -45.631 1.00 88.38 181 LYS A CA 1
ATOM 1441 C C . LYS A 1 181 ? 3.368 4.377 -44.401 1.00 88.38 181 LYS A C 1
ATOM 1443 O O . LYS A 1 181 ? 3.888 3.595 -43.611 1.00 88.38 181 LYS A O 1
ATOM 1448 N N . LEU A 1 182 ? 2.109 4.758 -44.287 1.00 84.50 182 LEU A N 1
ATOM 1449 C CA . LEU A 1 182 ? 1.149 4.095 -43.415 1.00 84.50 182 LEU A CA 1
ATOM 1450 C C . LEU A 1 182 ? 0.483 2.973 -44.198 1.00 84.50 182 LEU A C 1
ATOM 1452 O O . LEU A 1 182 ? 0.117 3.170 -45.352 1.00 84.50 182 LEU A O 1
ATOM 1456 N N . SER A 1 183 ? 0.306 1.806 -43.600 1.00 84.50 183 SER A N 1
ATOM 1457 C CA . SER A 1 183 ? -0.260 0.633 -44.265 1.00 84.50 183 SER A CA 1
ATOM 1458 C C . SER A 1 183 ? -1.452 0.094 -43.485 1.00 84.50 183 SER A C 1
ATOM 1460 O O . SER A 1 183 ? -1.508 0.158 -42.255 1.00 84.50 183 SER A O 1
ATOM 1462 N N . LYS A 1 184 ? -2.447 -0.415 -44.216 1.00 83.56 184 LYS A N 1
ATOM 1463 C CA . LYS A 1 184 ? -3.627 -1.079 -43.640 1.00 83.56 184 LYS A CA 1
ATOM 1464 C C . LYS A 1 184 ? -3.296 -2.481 -43.118 1.00 83.56 184 LYS A C 1
ATOM 1466 O O . LYS A 1 184 ? -4.120 -3.088 -42.436 1.00 83.56 184 LYS A O 1
ATOM 1471 N N . ALA A 1 185 ? -2.107 -3.001 -43.436 1.00 74.19 185 ALA A N 1
ATOM 1472 C CA . ALA A 1 185 ? -1.630 -4.275 -42.921 1.00 74.19 185 ALA A CA 1
ATOM 1473 C C . ALA A 1 185 ? -1.544 -4.236 -41.391 1.00 74.19 185 ALA A C 1
ATOM 1475 O O . ALA A 1 185 ? -1.116 -3.249 -40.801 1.00 74.19 185 ALA A O 1
ATOM 1476 N N . ARG A 1 186 ? -1.941 -5.330 -40.744 1.00 69.81 186 ARG A N 1
ATOM 1477 C CA . ARG A 1 186 ? -1.884 -5.488 -39.289 1.00 69.81 186 ARG A CA 1
ATOM 1478 C C . ARG A 1 186 ? -0.822 -6.531 -38.983 1.00 69.81 186 ARG A C 1
ATOM 1480 O O . ARG A 1 186 ? -0.896 -7.658 -39.471 1.00 69.81 186 ARG A O 1
ATOM 1487 N N . VAL A 1 187 ? 0.208 -6.145 -38.236 1.00 60.00 187 VAL A N 1
ATOM 1488 C CA . VAL A 1 187 ? 1.178 -7.116 -37.718 1.00 60.00 187 VAL A CA 1
ATOM 1489 C C . VAL A 1 187 ? 0.529 -7.773 -36.519 1.00 60.00 187 VAL A C 1
ATOM 1491 O O . VAL A 1 187 ? -0.014 -7.076 -35.669 1.00 60.00 187 VAL A O 1
ATOM 1494 N N . ALA A 1 188 ? 0.601 -9.101 -36.434 1.00 54.03 188 ALA A N 1
ATOM 1495 C CA . ALA A 1 188 ? 0.261 -9.803 -35.209 1.00 54.03 188 ALA A CA 1
ATOM 1496 C C . ALA A 1 188 ? 1.222 -9.334 -34.102 1.00 54.03 188 ALA A C 1
ATOM 1498 O O . ALA A 1 188 ? 2.292 -9.911 -33.903 1.00 54.03 188 ALA A O 1
ATOM 1499 N N . GLY A 1 189 ? 0.861 -8.263 -33.390 1.00 51.84 189 GLY A N 1
ATOM 1500 C CA . GLY A 1 189 ? 1.371 -8.021 -32.048 1.00 51.84 189 GLY A CA 1
ATOM 1501 C C . GLY A 1 189 ? 1.164 -9.303 -31.250 1.00 51.84 189 GLY A C 1
ATOM 1502 O O . GLY A 1 189 ? 0.223 -10.045 -31.544 1.00 51.84 189 GLY A O 1
ATOM 1503 N N . GLY A 1 190 ? 2.076 -9.613 -30.321 1.00 49.25 190 GLY A N 1
ATOM 1504 C CA . GLY A 1 190 ? 1.999 -10.838 -29.522 1.00 49.25 190 GLY A CA 1
ATOM 1505 C C . GLY A 1 190 ? 0.554 -11.062 -29.095 1.00 49.25 190 GLY A C 1
ATOM 1506 O O . GLY A 1 190 ? -0.004 -10.232 -28.381 1.00 49.25 190 GLY A O 1
ATOM 1507 N N . ARG A 1 191 ? -0.084 -12.095 -29.661 1.00 49.75 191 ARG A N 1
ATOM 1508 C CA . ARG A 1 191 ? -1.500 -12.346 -29.422 1.00 49.75 191 ARG A CA 1
ATOM 1509 C C . ARG A 1 191 ? -1.598 -12.572 -27.925 1.00 49.75 191 ARG A C 1
ATOM 1511 O O . ARG A 1 191 ? -1.008 -13.527 -27.423 1.00 49.75 191 ARG A O 1
ATOM 1518 N N . LEU A 1 192 ? -2.303 -11.683 -27.228 1.00 51.62 192 LEU A N 1
ATOM 1519 C CA . LEU A 1 192 ? -2.850 -12.051 -25.935 1.00 51.62 192 LEU A CA 1
ATOM 1520 C C . LEU A 1 192 ? -3.572 -13.374 -26.176 1.00 51.62 192 LEU A C 1
ATOM 1522 O O . LEU A 1 192 ? -4.319 -13.503 -27.156 1.00 51.62 192 LEU A O 1
ATOM 1526 N N . ASP A 1 193 ? -3.293 -14.374 -25.350 1.00 70.19 193 ASP A N 1
ATOM 1527 C CA . ASP A 1 193 ? -4.088 -15.588 -25.385 1.00 70.19 193 ASP A CA 1
ATOM 1528 C C . ASP A 1 193 ? -5.575 -15.218 -25.216 1.00 70.19 193 ASP A C 1
ATOM 1530 O O . ASP A 1 193 ? -5.930 -14.118 -24.774 1.00 70.19 193 ASP A O 1
ATOM 1534 N N . ALA A 1 194 ? -6.466 -16.119 -25.622 1.00 71.06 194 ALA A N 1
ATOM 1535 C CA . ALA A 1 194 ? -7.898 -15.832 -25.637 1.00 71.06 194 ALA A CA 1
ATOM 1536 C C . ALA A 1 194 ? -8.431 -15.400 -24.258 1.00 71.06 194 ALA A C 1
ATOM 1538 O O . ALA A 1 194 ? -9.379 -14.615 -24.183 1.00 71.06 194 ALA A O 1
ATOM 1539 N N . GLU A 1 195 ? -7.811 -15.866 -23.171 1.00 67.06 195 GLU A N 1
ATOM 1540 C CA . GLU A 1 195 ? -8.187 -15.497 -21.814 1.00 67.06 195 GLU A CA 1
ATOM 1541 C C . GLU A 1 195 ? -7.748 -14.069 -21.482 1.00 67.06 195 GLU A C 1
ATOM 1543 O O . GLU A 1 195 ? -8.569 -13.278 -21.013 1.00 67.06 195 GLU A O 1
ATOM 1548 N N . CYS A 1 196 ? -6.500 -13.704 -21.773 1.00 55.62 196 CYS A N 1
ATOM 1549 C CA . CYS A 1 196 ? -6.013 -12.338 -21.604 1.00 55.62 196 CYS A CA 1
ATOM 1550 C C . CYS A 1 196 ? -6.782 -11.351 -22.492 1.00 55.62 196 CYS A C 1
ATOM 1552 O O . CYS A 1 196 ? -7.162 -10.279 -22.024 1.00 55.62 196 CYS A O 1
ATOM 1554 N N . ALA A 1 197 ? -7.078 -11.710 -23.744 1.00 67.50 197 ALA A N 1
ATOM 1555 C CA . ALA A 1 197 ? -7.873 -10.877 -24.646 1.00 67.50 197 ALA A CA 1
ATOM 1556 C C . ALA A 1 197 ? -9.292 -10.646 -24.102 1.00 67.50 197 ALA A C 1
ATOM 1558 O O . ALA A 1 197 ? -9.780 -9.514 -24.105 1.00 67.50 197 ALA A O 1
ATOM 1559 N N . ARG A 1 198 ? -9.932 -11.698 -23.574 1.00 81.50 198 ARG A N 1
ATOM 1560 C CA . ARG A 1 198 ? -11.237 -11.595 -22.913 1.00 81.50 198 ARG A CA 1
ATOM 1561 C C . ARG A 1 198 ? -11.162 -10.716 -21.667 1.00 81.50 198 ARG A C 1
ATOM 1563 O O . ARG A 1 198 ? -11.940 -9.778 -21.564 1.00 81.50 198 ARG A O 1
ATOM 1570 N N . LYS A 1 199 ? -10.204 -10.956 -20.767 1.00 68.56 199 LYS A N 1
ATOM 1571 C CA . LYS A 1 199 ? -10.003 -10.153 -19.547 1.00 68.56 199 LYS A CA 1
ATOM 1572 C C . LYS A 1 199 ? -9.771 -8.676 -19.864 1.00 68.56 199 LYS A C 1
ATOM 1574 O O . LYS A 1 199 ? -10.338 -7.816 -19.201 1.00 68.56 199 LYS A O 1
ATOM 1579 N N . MET A 1 200 ? -8.999 -8.377 -20.906 1.00 67.94 200 MET A N 1
ATOM 1580 C CA . MET A 1 200 ? -8.791 -7.005 -21.373 1.00 67.94 200 MET A CA 1
ATOM 1581 C C . MET A 1 200 ? -10.070 -6.382 -21.938 1.00 67.94 200 MET A C 1
ATOM 1583 O O . MET A 1 200 ? -10.331 -5.209 -21.688 1.00 67.94 200 MET A O 1
ATOM 1587 N N . ALA A 1 201 ? -10.879 -7.139 -22.681 1.00 76.75 201 ALA A N 1
ATOM 1588 C CA . ALA A 1 201 ? -12.172 -6.661 -23.165 1.00 76.75 201 ALA A CA 1
ATOM 1589 C C . ALA A 1 201 ? -13.166 -6.430 -22.014 1.00 76.75 201 ALA A C 1
ATOM 1591 O O . ALA A 1 201 ? -13.888 -5.436 -22.030 1.00 76.75 201 ALA A O 1
ATOM 1592 N N . ASP A 1 202 ? -13.184 -7.317 -21.017 1.00 80.50 202 ASP A N 1
ATOM 1593 C CA . ASP A 1 202 ? -13.990 -7.187 -19.799 1.00 80.50 202 ASP A CA 1
ATOM 1594 C C . ASP A 1 202 ? -13.577 -5.926 -19.020 1.00 80.50 202 ASP A C 1
ATOM 1596 O O . ASP A 1 202 ? -14.431 -5.119 -18.661 1.00 80.50 202 ASP A O 1
ATOM 1600 N N . TRP A 1 203 ? -12.268 -5.709 -18.842 1.00 74.56 203 TRP A N 1
ATOM 1601 C CA . TRP A 1 203 ? -11.717 -4.516 -18.196 1.00 74.56 203 TRP A CA 1
ATOM 1602 C C . TRP A 1 203 ? -12.065 -3.228 -18.943 1.00 74.56 203 TRP A C 1
ATOM 1604 O O . TRP A 1 203 ? -12.489 -2.260 -18.323 1.00 74.56 203 TRP A O 1
ATOM 1614 N N . ARG A 1 204 ? -11.945 -3.212 -20.275 1.00 77.12 204 ARG A N 1
ATOM 1615 C CA . ARG A 1 204 ? -12.325 -2.046 -21.087 1.00 77.12 204 ARG A CA 1
ATOM 1616 C C . ARG A 1 204 ? -13.804 -1.726 -20.954 1.00 77.12 204 ARG A C 1
ATOM 1618 O O . ARG A 1 204 ? -14.133 -0.589 -20.667 1.00 77.12 204 ARG A O 1
ATOM 1625 N N . ARG A 1 205 ? -14.682 -2.732 -21.055 1.00 86.75 205 ARG A N 1
ATOM 1626 C CA .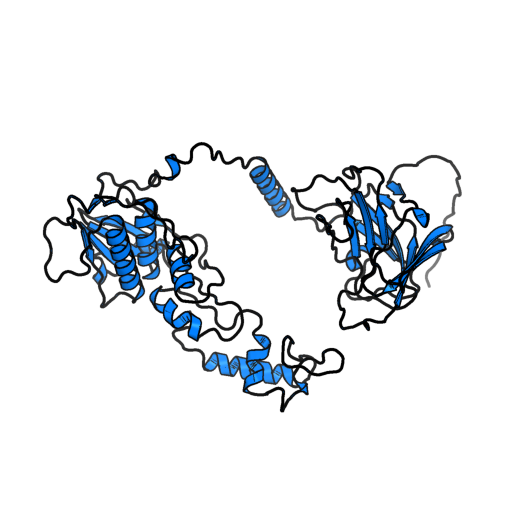 ARG A 1 205 ? -16.122 -2.527 -20.828 1.00 86.75 205 ARG A CA 1
ATOM 1627 C C . ARG A 1 205 ? -16.409 -1.992 -19.430 1.00 86.75 205 ARG A C 1
ATOM 1629 O O . ARG A 1 205 ? -17.279 -1.144 -19.298 1.00 86.75 205 ARG A O 1
ATOM 1636 N N . PHE A 1 206 ? -15.693 -2.473 -18.412 1.00 85.25 206 PHE A N 1
ATOM 1637 C CA . PHE A 1 206 ? -15.797 -1.925 -17.063 1.00 85.25 206 PHE A CA 1
ATOM 1638 C C . PHE A 1 206 ? -15.395 -0.449 -17.031 1.00 85.25 206 PHE A C 1
ATOM 1640 O O . PHE A 1 206 ? -16.187 0.345 -16.552 1.00 85.25 206 PHE A O 1
ATOM 1647 N N . VAL A 1 207 ? -14.224 -0.079 -17.563 1.00 81.00 207 VAL A N 1
ATOM 1648 C CA . VAL A 1 207 ? -13.730 1.311 -17.580 1.00 81.00 207 VAL A CA 1
ATOM 1649 C C . VAL A 1 207 ? -14.650 2.232 -18.384 1.00 81.00 207 VAL A C 1
ATOM 1651 O O . VAL A 1 207 ? -14.994 3.303 -17.899 1.00 81.00 207 VAL A O 1
ATOM 1654 N N . ASP A 1 208 ? -15.095 1.810 -19.568 1.00 81.50 208 ASP A N 1
ATOM 1655 C CA . ASP A 1 208 ? -15.996 2.590 -20.427 1.00 81.50 208 ASP A CA 1
ATOM 1656 C C . ASP A 1 208 ? -17.363 2.813 -19.759 1.00 81.50 208 ASP A C 1
ATOM 1658 O O . ASP A 1 208 ? -17.987 3.858 -19.931 1.00 81.50 208 ASP A O 1
ATOM 1662 N N . ALA A 1 209 ? -17.828 1.829 -18.983 1.00 84.69 209 ALA A N 1
ATOM 1663 C CA . ALA A 1 209 ? -19.054 1.919 -18.198 1.00 84.69 209 ALA A CA 1
ATOM 1664 C C . ALA A 1 209 ? -18.833 2.496 -16.788 1.00 84.69 209 ALA A C 1
ATOM 1666 O O . ALA A 1 209 ? -19.804 2.658 -16.047 1.00 84.69 209 ALA A O 1
ATOM 1667 N N . PHE A 1 210 ? -17.587 2.781 -16.390 1.00 84.00 210 PHE A N 1
ATOM 1668 C CA . PHE A 1 210 ? -17.255 3.260 -15.053 1.00 84.00 210 PHE A CA 1
ATOM 1669 C C . PHE A 1 210 ? -17.645 4.732 -14.931 1.00 84.00 210 PHE A C 1
ATOM 1671 O O . PHE A 1 210 ? -16.842 5.644 -15.114 1.00 84.00 210 PHE A O 1
ATOM 1678 N N . ALA A 1 211 ? -18.913 4.954 -14.611 1.00 81.81 211 ALA A N 1
ATOM 1679 C CA . ALA A 1 211 ? -19.447 6.233 -14.193 1.00 81.81 211 ALA A CA 1
ATOM 1680 C C . ALA A 1 211 ? -19.712 6.159 -12.689 1.00 81.81 211 ALA A C 1
ATOM 1682 O O . ALA A 1 211 ? -20.600 5.434 -12.240 1.00 81.81 211 ALA A O 1
ATOM 1683 N N . VAL A 1 212 ? -18.921 6.888 -11.905 1.00 74.38 212 VAL A N 1
ATOM 1684 C CA . VAL A 1 212 ? -19.211 7.086 -10.484 1.00 74.38 212 VAL A CA 1
ATOM 1685 C C . VAL A 1 212 ? -20.005 8.372 -10.363 1.00 74.38 212 VAL A C 1
ATOM 1687 O O . VAL A 1 212 ? -19.536 9.443 -10.751 1.00 74.38 212 VAL A O 1
ATOM 1690 N N . ASP A 1 213 ? -21.220 8.255 -9.846 1.00 76.00 213 ASP A N 1
ATOM 1691 C CA . ASP A 1 213 ? -22.009 9.411 -9.465 1.00 76.00 213 ASP A CA 1
ATOM 1692 C C . ASP A 1 213 ? -21.445 9.991 -8.162 1.00 76.00 213 ASP A C 1
ATOM 1694 O O . ASP A 1 213 ? -21.620 9.431 -7.082 1.00 76.00 213 ASP A O 1
ATOM 1698 N N . TYR A 1 214 ? -20.716 11.099 -8.282 1.00 74.25 214 TYR A N 1
ATOM 1699 C CA . TYR A 1 214 ? -20.190 11.849 -7.141 1.00 74.25 214 TYR A CA 1
ATOM 1700 C C . TYR A 1 214 ? -21.162 12.928 -6.641 1.00 74.25 214 TYR A C 1
ATOM 1702 O O . TYR A 1 214 ? -20.780 13.721 -5.779 1.00 74.25 214 TYR A O 1
ATOM 1710 N N . SER A 1 215 ? -22.381 13.017 -7.192 1.00 81.12 215 SER A N 1
ATOM 1711 C CA . SER A 1 215 ? -23.344 14.058 -6.810 1.00 81.12 215 SER A CA 1
ATOM 1712 C C . SER A 1 215 ? -23.876 13.874 -5.388 1.00 81.12 215 SER A C 1
ATOM 1714 O O . SER A 1 215 ? -24.143 14.869 -4.714 1.00 81.12 215 SER A O 1
ATOM 1716 N N . ASP A 1 216 ? -23.947 12.627 -4.909 1.00 75.81 216 ASP A N 1
ATOM 1717 C CA . ASP A 1 216 ? -24.345 12.304 -3.543 1.00 75.81 216 ASP A CA 1
ATOM 1718 C C . ASP A 1 216 ? -23.583 11.090 -2.984 1.00 75.81 216 ASP A C 1
ATOM 1720 O O . ASP A 1 216 ? -23.933 9.929 -3.192 1.00 75.81 216 ASP A O 1
ATOM 1724 N N . GLY A 1 217 ? -22.521 11.374 -2.229 1.00 71.62 217 GLY A N 1
ATOM 1725 C CA . GLY A 1 217 ? -21.773 10.378 -1.462 1.00 71.62 217 GLY A CA 1
ATOM 1726 C C . GLY A 1 217 ? -22.290 10.178 -0.036 1.00 71.62 217 GLY A C 1
ATOM 1727 O O . GLY A 1 217 ? -21.629 9.490 0.739 1.00 71.62 217 GLY A O 1
ATOM 1728 N N . SER A 1 218 ? -23.420 10.780 0.354 1.00 77.56 218 SER A N 1
ATOM 1729 C CA . SER A 1 218 ? -23.886 10.764 1.750 1.00 77.56 218 SER A CA 1
ATOM 1730 C C . SER A 1 218 ? -24.126 9.348 2.279 1.00 77.56 218 SER A C 1
ATOM 1732 O O . SER A 1 218 ? -23.796 9.052 3.427 1.00 77.56 218 SER A O 1
ATOM 1734 N N . ALA A 1 219 ? -24.586 8.433 1.421 1.00 73.44 219 ALA A N 1
ATOM 1735 C CA . ALA A 1 219 ? -24.744 7.018 1.753 1.00 73.44 219 ALA A CA 1
ATOM 1736 C C . ALA A 1 219 ? -23.414 6.312 2.091 1.00 73.44 219 ALA A C 1
ATOM 1738 O O . ALA A 1 219 ? -23.425 5.316 2.812 1.00 73.44 219 ALA A O 1
ATOM 1739 N N . LEU A 1 220 ? -22.276 6.827 1.607 1.00 71.50 220 LEU A N 1
ATOM 1740 C CA . LEU A 1 220 ? -20.931 6.309 1.896 1.00 71.50 220 LEU A CA 1
ATOM 1741 C C . LEU A 1 220 ? -20.343 6.859 3.205 1.00 71.50 220 LEU A C 1
ATOM 1743 O O . LEU A 1 220 ? -19.312 6.369 3.653 1.00 71.50 220 LEU A O 1
ATOM 1747 N N . LEU A 1 221 ? -20.976 7.872 3.811 1.00 71.75 221 LEU A N 1
ATOM 1748 C CA . LEU A 1 221 ? -20.586 8.397 5.127 1.00 71.75 221 LEU A CA 1
ATOM 1749 C C . LEU A 1 221 ? -21.107 7.521 6.270 1.00 71.75 221 LEU A C 1
ATOM 1751 O O . LEU A 1 221 ? -20.609 7.591 7.392 1.00 71.75 221 LEU A O 1
ATOM 1755 N N . GLY A 1 222 ? -22.143 6.728 5.993 1.00 79.31 222 GLY A N 1
ATOM 1756 C CA . GLY A 1 222 ? -22.686 5.768 6.935 1.00 79.31 222 GLY A CA 1
ATOM 1757 C C . GLY A 1 222 ? -21.829 4.511 7.016 1.00 79.31 222 GLY A C 1
ATOM 1758 O O . GLY A 1 222 ? -21.123 4.135 6.084 1.00 79.31 222 GLY A O 1
ATOM 1759 N N . ALA A 1 223 ? -21.960 3.807 8.135 1.00 87.50 223 ALA A N 1
ATOM 1760 C CA . ALA A 1 223 ? -21.391 2.481 8.299 1.00 87.50 223 ALA A CA 1
ATOM 1761 C C . ALA A 1 223 ? -21.819 1.527 7.144 1.00 87.50 223 ALA A C 1
ATOM 1763 O O . ALA A 1 223 ? -22.885 1.722 6.553 1.00 87.50 223 ALA A O 1
ATOM 1764 N N . PRO A 1 224 ? -21.096 0.434 6.838 1.00 90.00 224 PRO A N 1
ATOM 1765 C CA . PRO A 1 224 ? -21.467 -0.501 5.760 1.00 90.00 224 PRO A CA 1
ATOM 1766 C C . PRO A 1 224 ? -22.760 -1.276 6.052 1.00 90.00 224 PRO A C 1
ATOM 1768 O O . PRO A 1 224 ? -22.928 -1.723 7.174 1.00 90.00 224 PRO A O 1
ATOM 1771 N N . SER A 1 225 ? -23.661 -1.510 5.093 1.00 88.62 225 SER A N 1
ATOM 1772 C CA . SER A 1 225 ? -24.973 -2.146 5.366 1.00 88.62 225 SER A CA 1
ATOM 1773 C C . SER A 1 225 ? -24.914 -3.587 5.906 1.00 88.62 225 SER A C 1
ATOM 1775 O O . SER A 1 225 ? -25.809 -3.996 6.643 1.00 88.62 225 SER A O 1
ATOM 1777 N N . GLY A 1 226 ? -23.875 -4.356 5.567 1.00 92.19 226 GLY A N 1
ATOM 1778 C CA . GLY A 1 226 ? -23.638 -5.693 6.124 1.00 92.19 226 GLY A CA 1
ATOM 1779 C C . GLY A 1 226 ? -23.047 -5.648 7.536 1.00 92.19 226 GLY A C 1
ATOM 1780 O O . GLY A 1 226 ? -22.422 -4.663 7.907 1.00 92.19 226 GLY A O 1
ATOM 1781 N N . HIS A 1 227 ? -23.195 -6.731 8.309 1.00 96.31 227 HIS A N 1
ATOM 1782 C CA . HIS A 1 227 ? -22.619 -6.875 9.661 1.00 96.31 227 HIS A CA 1
ATOM 1783 C C . HIS A 1 227 ? -23.092 -5.828 10.685 1.00 96.31 227 HIS A C 1
ATOM 1785 O O . HIS A 1 227 ? -22.349 -5.429 11.588 1.00 96.31 227 HIS A O 1
ATOM 1791 N N . ARG A 1 228 ? -24.341 -5.374 10.553 1.00 96.19 228 ARG A N 1
ATOM 1792 C CA . ARG A 1 228 ? -24.993 -4.520 11.549 1.00 96.19 228 ARG A CA 1
ATOM 1793 C C . ARG A 1 228 ? -25.209 -5.272 12.854 1.00 96.19 228 ARG A C 1
ATOM 1795 O O . ARG A 1 228 ? -25.681 -6.404 12.831 1.00 96.19 228 ARG A O 1
ATOM 1802 N N . PHE A 1 229 ? -24.907 -4.627 13.975 1.00 95.25 229 PHE A N 1
ATOM 1803 C CA . PHE A 1 229 ? -25.375 -5.114 15.267 1.00 95.25 229 PHE A CA 1
ATOM 1804 C C . PHE A 1 229 ? -26.898 -5.020 15.328 1.00 95.25 229 PHE A C 1
ATOM 1806 O O . PHE A 1 229 ? -27.469 -4.007 14.928 1.00 95.25 229 PHE A O 1
ATOM 1813 N N . GLU A 1 230 ? -27.540 -6.066 15.847 1.00 92.31 230 GLU A N 1
ATOM 1814 C CA . GLU A 1 230 ? -28.977 -6.037 16.153 1.00 92.31 230 GLU A CA 1
ATOM 1815 C C . GLU A 1 230 ? -29.280 -4.945 17.187 1.00 92.31 230 GLU A C 1
ATOM 1817 O O . GLU A 1 230 ? -30.219 -4.169 17.032 1.00 92.31 230 GLU A O 1
ATOM 1822 N N . GLU A 1 231 ? -28.410 -4.830 18.193 1.00 93.44 231 GLU A N 1
ATOM 1823 C CA . GLU A 1 231 ? -28.417 -3.758 19.183 1.00 93.44 231 GLU A CA 1
ATOM 1824 C C . GLU A 1 231 ? -27.082 -3.005 19.148 1.00 93.44 231 GLU A C 1
ATOM 1826 O O . GLU A 1 231 ? -26.039 -3.629 19.375 1.00 93.44 231 GLU A O 1
ATOM 1831 N N . PRO A 1 232 ? -27.068 -1.686 18.899 1.00 94.94 232 PRO A N 1
ATOM 1832 C CA . PRO A 1 232 ? -25.832 -0.915 18.876 1.00 94.94 232 PRO A CA 1
ATOM 1833 C C . PRO A 1 232 ? -25.069 -0.959 20.206 1.00 94.94 232 PRO A C 1
ATOM 1835 O O . PRO A 1 232 ? -25.667 -0.950 21.282 1.00 94.94 232 PRO A O 1
ATOM 1838 N N . ILE A 1 233 ? -23.739 -0.949 20.135 1.00 95.94 233 ILE A N 1
ATOM 1839 C CA . ILE A 1 233 ? -22.858 -0.988 21.308 1.00 95.94 233 ILE A CA 1
ATOM 1840 C C . ILE A 1 233 ? -22.338 0.413 21.591 1.00 95.94 233 ILE A C 1
ATOM 1842 O O . ILE A 1 233 ? -21.670 1.024 20.762 1.00 95.94 233 ILE A O 1
ATOM 1846 N N . VAL A 1 234 ? -22.635 0.932 22.776 1.00 96.81 234 VAL A N 1
ATOM 1847 C CA . VAL A 1 234 ? -22.258 2.293 23.164 1.00 96.81 234 VAL A CA 1
ATOM 1848 C C . VAL A 1 234 ? -20.877 2.270 23.812 1.00 96.81 234 VAL A C 1
ATOM 1850 O O . VAL A 1 234 ? -20.688 1.619 24.836 1.00 96.81 234 VAL A O 1
ATOM 1853 N N . LEU A 1 235 ? -19.913 2.986 23.229 1.00 97.81 235 LEU A N 1
ATOM 1854 C CA . LEU A 1 235 ? -18.576 3.141 23.813 1.00 97.81 235 LEU A CA 1
ATOM 1855 C C . LEU A 1 235 ? -18.497 4.369 24.712 1.00 97.81 235 LEU A C 1
ATOM 1857 O O . LEU A 1 235 ? -17.899 4.319 25.785 1.00 97.81 235 LEU A O 1
ATOM 1861 N N . VAL A 1 236 ? -19.099 5.470 24.263 1.00 98.25 236 VAL A N 1
ATOM 1862 C CA . VAL A 1 236 ? -19.115 6.751 24.971 1.00 98.25 236 VAL A CA 1
ATOM 1863 C C . VAL A 1 236 ? -20.499 7.366 24.856 1.00 98.25 236 VAL A C 1
ATOM 1865 O O . VAL A 1 236 ? -21.051 7.428 23.757 1.00 98.25 236 VAL A O 1
ATOM 1868 N N . ARG A 1 237 ? -21.036 7.831 25.985 1.00 97.38 237 ARG A N 1
ATOM 1869 C CA . ARG A 1 237 ? -22.263 8.631 26.070 1.00 97.38 237 ARG A CA 1
ATOM 1870 C C . ARG A 1 237 ? -22.218 9.513 27.311 1.00 97.38 237 ARG A C 1
ATOM 1872 O O . ARG A 1 237 ? -21.653 9.106 28.326 1.00 97.38 237 ARG A O 1
ATOM 1879 N N . ASP A 1 238 ? -22.790 10.712 27.228 1.00 95.62 238 ASP A N 1
ATOM 1880 C CA . ASP A 1 238 ? -22.876 11.670 28.341 1.00 95.62 238 ASP A CA 1
ATOM 1881 C C . ASP A 1 238 ? -21.516 11.955 29.010 1.00 95.62 238 ASP A C 1
ATOM 1883 O O . ASP A 1 238 ? -21.410 12.059 30.235 1.00 95.62 238 ASP A O 1
ATOM 1887 N N . GLY A 1 239 ? -20.443 12.014 28.212 1.00 95.94 239 GLY A N 1
ATOM 1888 C CA . GLY A 1 239 ? -19.079 12.238 28.704 1.00 95.94 239 GLY A CA 1
ATOM 1889 C C . GLY A 1 239 ? -18.493 11.086 29.534 1.00 95.94 239 GLY A C 1
ATOM 1890 O O . GLY A 1 239 ? -17.493 11.284 30.226 1.00 95.94 239 GLY A O 1
ATOM 1891 N N . LYS A 1 240 ? -19.092 9.888 29.494 1.00 96.38 240 LYS A N 1
ATOM 1892 C CA . LYS A 1 240 ? -18.652 8.704 30.248 1.00 96.38 240 LYS A CA 1
ATOM 1893 C C . LYS A 1 240 ? -18.212 7.580 29.321 1.00 96.38 240 LYS A C 1
ATOM 1895 O O . LYS A 1 240 ? -18.839 7.324 28.295 1.00 96.38 240 LYS A O 1
ATOM 1900 N N . ALA A 1 241 ? -17.160 6.871 29.728 1.00 97.06 241 ALA A N 1
ATOM 1901 C CA . ALA A 1 241 ? -16.770 5.615 29.105 1.00 97.06 241 ALA A CA 1
ATOM 1902 C C . ALA A 1 241 ? -17.765 4.522 29.524 1.00 97.06 241 ALA A C 1
ATOM 1904 O O . ALA A 1 241 ? -17.903 4.225 30.709 1.00 97.06 241 ALA A O 1
ATOM 1905 N N . LEU A 1 242 ? -18.454 3.938 28.546 1.00 97.38 242 LEU A N 1
ATOM 1906 C CA . LEU A 1 242 ? -19.363 2.794 28.711 1.00 97.38 242 LEU A CA 1
ATOM 1907 C C . LEU A 1 242 ? -18.764 1.503 28.138 1.00 97.38 242 LEU A C 1
ATOM 1909 O O . LEU A 1 242 ? -19.442 0.480 28.015 1.00 97.38 242 LEU A O 1
ATOM 1913 N N . ALA A 1 243 ? -17.473 1.551 27.816 1.00 97.25 243 ALA A N 1
ATOM 1914 C CA . ALA A 1 243 ? -16.691 0.418 27.380 1.00 97.25 243 ALA A CA 1
ATOM 1915 C C . ALA A 1 243 ? -15.257 0.479 27.917 1.00 97.25 243 ALA A C 1
ATOM 1917 O O . ALA A 1 243 ? -14.732 1.549 28.228 1.00 97.25 243 ALA A O 1
ATOM 1918 N N . GLU A 1 244 ? -14.613 -0.680 27.972 1.00 96.88 244 GLU A N 1
ATOM 1919 C CA . GLU A 1 244 ? -13.210 -0.845 28.350 1.00 96.88 244 GLU A CA 1
ATOM 1920 C C . GLU A 1 244 ? -12.511 -1.828 27.406 1.00 96.88 244 GLU A C 1
ATOM 1922 O O . GLU A 1 244 ? -13.124 -2.748 26.861 1.00 96.88 244 GLU A O 1
ATOM 1927 N N . LEU A 1 245 ? -11.209 -1.644 27.214 1.00 96.12 245 LEU A N 1
ATOM 1928 C CA . LEU A 1 245 ? -10.365 -2.521 26.408 1.00 96.12 245 LEU A CA 1
ATOM 1929 C C . LEU A 1 245 ? -9.672 -3.529 27.329 1.00 96.12 245 LEU A C 1
ATOM 1931 O O . LEU A 1 245 ? -9.055 -3.154 28.330 1.00 96.12 245 LEU A O 1
ATOM 1935 N N . ARG A 1 246 ? -9.742 -4.813 26.979 1.00 93.12 246 ARG A N 1
ATOM 1936 C CA . ARG A 1 246 ? -9.084 -5.904 27.703 1.00 93.12 246 ARG A CA 1
ATOM 1937 C C . ARG A 1 246 ? -8.030 -6.544 26.808 1.00 93.12 246 ARG A C 1
ATOM 1939 O O . ARG A 1 246 ? -8.362 -7.191 25.819 1.00 93.12 246 ARG A O 1
ATOM 1946 N N . VAL A 1 247 ? -6.762 -6.358 27.165 1.00 91.62 247 VAL A N 1
ATOM 1947 C CA . VAL A 1 247 ? -5.590 -6.907 26.470 1.00 91.62 247 VAL A CA 1
ATOM 1948 C C . VAL A 1 247 ? -4.853 -7.834 27.424 1.00 91.62 247 VAL A C 1
ATOM 1950 O O . VAL A 1 247 ? -4.406 -7.402 28.484 1.00 91.62 247 VAL A O 1
ATOM 1953 N N . ASN A 1 248 ? -4.658 -9.095 27.048 1.00 85.94 248 ASN A N 1
ATOM 1954 C CA . ASN A 1 248 ? -3.811 -9.984 27.837 1.00 85.94 248 ASN A CA 1
ATOM 1955 C C . ASN A 1 248 ? -2.340 -9.824 27.427 1.00 85.94 248 ASN A C 1
ATOM 1957 O O . ASN A 1 248 ? -1.879 -10.448 26.470 1.00 85.94 248 ASN A O 1
ATOM 1961 N N . GLU A 1 249 ? -1.602 -8.996 28.161 1.00 82.94 249 GLU A N 1
ATOM 1962 C CA . GLU A 1 249 ? -0.196 -8.675 27.875 1.00 82.94 249 GLU A CA 1
ATOM 1963 C C . GLU A 1 249 ? 0.748 -9.879 27.997 1.00 82.94 249 GLU A C 1
ATOM 1965 O O . GLU A 1 249 ? 1.801 -9.899 27.369 1.00 82.94 249 GLU A O 1
ATOM 1970 N N . SER A 1 250 ? 0.375 -10.915 28.756 1.00 82.31 250 SER A N 1
ATOM 1971 C CA . SER A 1 250 ? 1.212 -12.112 28.923 1.00 82.31 250 SER A CA 1
ATOM 1972 C C . SER A 1 250 ? 1.217 -13.032 27.700 1.00 82.31 250 SER A C 1
ATOM 1974 O O . SER A 1 250 ? 2.115 -13.859 27.565 1.00 82.31 250 SER A O 1
ATOM 1976 N N . TYR A 1 251 ? 0.219 -12.913 26.821 1.00 80.81 251 TYR A N 1
ATOM 1977 C CA . TYR A 1 251 ? 0.018 -13.820 25.683 1.00 80.81 251 TYR A CA 1
ATOM 1978 C C . TYR A 1 251 ? -0.169 -13.099 24.344 1.00 80.81 251 TYR A C 1
ATOM 1980 O O . TYR A 1 251 ? -0.397 -13.759 23.331 1.00 80.81 251 TYR A O 1
ATOM 1988 N N . SER A 1 252 ? -0.088 -11.769 24.336 1.00 85.19 252 SER A N 1
ATOM 1989 C CA . SER A 1 252 ? -0.254 -10.950 23.137 1.00 85.19 252 SER A CA 1
ATOM 1990 C C . SER A 1 252 ? 1.076 -10.351 22.706 1.00 85.19 252 SER A C 1
ATOM 1992 O O . SER A 1 252 ? 1.847 -9.863 23.533 1.00 85.19 252 SER A O 1
ATOM 1994 N N . GLU A 1 253 ? 1.334 -10.315 21.402 1.00 87.12 253 GLU A N 1
ATOM 1995 C CA . GLU A 1 253 ? 2.418 -9.495 20.866 1.00 87.12 253 GLU A CA 1
ATOM 1996 C C . GLU A 1 253 ? 2.161 -7.995 21.115 1.00 87.12 253 GLU A C 1
ATOM 1998 O O . GLU A 1 253 ? 1.019 -7.540 21.240 1.00 87.12 253 GLU A O 1
ATOM 2003 N N . ALA A 1 254 ? 3.230 -7.188 21.099 1.00 87.38 254 ALA A N 1
ATOM 2004 C CA . ALA A 1 254 ? 3.170 -5.738 21.330 1.00 87.38 254 ALA A CA 1
ATOM 2005 C C . ALA A 1 254 ? 2.200 -4.986 20.392 1.00 87.38 254 ALA A C 1
ATOM 2007 O O . ALA A 1 254 ? 1.774 -3.866 20.694 1.00 87.38 254 ALA A O 1
ATOM 2008 N N . CYS A 1 255 ? 1.833 -5.589 19.257 1.00 90.62 255 CYS A N 1
ATOM 2009 C CA . CYS A 1 255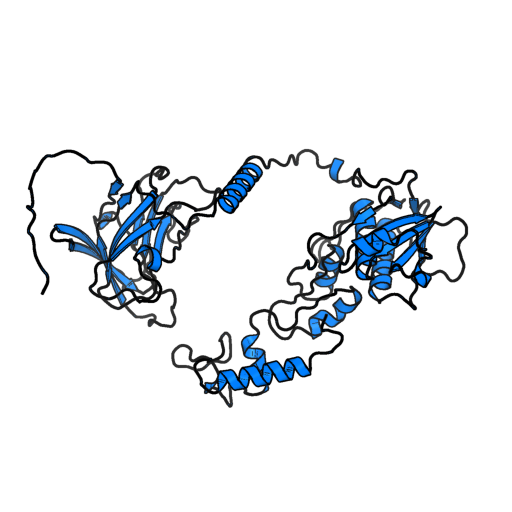 ? 0.883 -5.003 18.321 1.00 90.62 255 CYS A CA 1
ATOM 2010 C C . CYS A 1 255 ? -0.554 -4.944 18.832 1.00 90.62 255 CYS A C 1
ATOM 2012 O O . CYS A 1 255 ? -1.257 -4.001 18.475 1.00 90.62 255 CYS A O 1
ATOM 2014 N N . VAL A 1 256 ? -0.971 -5.842 19.729 1.00 92.75 256 VAL A N 1
ATOM 2015 C CA . VAL A 1 256 ? -2.309 -5.760 20.339 1.00 92.75 256 VAL A CA 1
ATOM 2016 C C . VAL A 1 256 ? -2.406 -4.536 21.243 1.00 92.75 256 VAL A C 1
ATOM 2018 O O . VAL A 1 256 ? -3.345 -3.753 21.121 1.00 92.75 256 VAL A O 1
ATOM 2021 N N . MET A 1 257 ? -1.399 -4.317 22.095 1.00 93.75 257 MET A N 1
ATOM 2022 C CA . MET A 1 257 ? -1.345 -3.127 22.948 1.00 93.75 257 MET A CA 1
ATOM 2023 C C . MET A 1 257 ? -1.220 -1.846 22.114 1.00 93.75 257 MET A C 1
ATOM 2025 O O . MET A 1 257 ? -1.909 -0.865 22.374 1.00 93.75 257 MET A O 1
ATOM 2029 N N . THR A 1 258 ? -0.405 -1.866 21.054 1.00 93.94 258 THR A N 1
ATOM 2030 C CA . THR A 1 258 ? -0.304 -0.737 20.113 1.00 93.94 258 THR A CA 1
ATOM 2031 C C . THR A 1 258 ? -1.663 -0.399 19.495 1.00 93.94 258 THR A C 1
ATOM 2033 O O . THR A 1 258 ? -2.011 0.776 19.395 1.00 93.94 258 THR A O 1
ATOM 2036 N N . ALA A 1 259 ? -2.448 -1.408 19.115 1.00 94.25 259 ALA A N 1
ATOM 2037 C CA . ALA A 1 259 ? -3.785 -1.211 18.568 1.00 94.25 259 ALA A CA 1
ATOM 2038 C C . ALA A 1 259 ? -4.774 -0.670 19.607 1.00 94.25 259 ALA A C 1
ATOM 2040 O O . ALA A 1 259 ? -5.533 0.241 19.291 1.00 94.25 259 ALA A O 1
ATOM 2041 N N . ALA A 1 260 ? -4.743 -1.187 20.839 1.00 96.94 260 ALA A N 1
ATOM 2042 C CA . ALA A 1 260 ? -5.582 -0.702 21.934 1.00 96.94 260 ALA A CA 1
ATOM 2043 C C . ALA A 1 260 ? -5.302 0.775 22.251 1.00 96.94 260 ALA A C 1
ATOM 2045 O O . ALA A 1 260 ? -6.236 1.563 22.377 1.00 96.94 260 ALA A O 1
ATOM 2046 N N . LEU A 1 261 ? -4.024 1.166 22.298 1.00 97.62 261 LEU A N 1
ATOM 2047 C CA . LEU A 1 261 ? -3.600 2.553 22.505 1.00 97.62 261 LEU A CA 1
ATOM 2048 C C . LEU A 1 261 ? -4.006 3.464 21.341 1.00 97.62 261 LEU A C 1
ATOM 2050 O O . LEU A 1 261 ? -4.487 4.572 21.570 1.00 97.62 261 LEU A O 1
ATOM 2054 N N . ASP A 1 262 ? -3.845 3.016 20.091 1.00 95.94 262 ASP A N 1
ATOM 2055 C CA . ASP A 1 262 ? -4.301 3.783 18.925 1.00 95.94 262 ASP A CA 1
ATOM 2056 C C . ASP A 1 262 ? -5.833 3.943 18.936 1.00 95.94 262 ASP A C 1
ATOM 2058 O O . ASP A 1 262 ? -6.326 5.045 18.698 1.00 95.94 262 ASP A O 1
ATOM 2062 N N . PHE A 1 263 ? -6.581 2.883 19.258 1.00 98.19 263 PHE A N 1
ATOM 2063 C CA . PHE A 1 263 ? -8.041 2.919 19.364 1.00 98.19 263 PHE A CA 1
ATOM 2064 C C . PHE A 1 263 ? -8.497 3.879 20.468 1.00 98.19 263 PHE A C 1
ATOM 2066 O O . PHE A 1 263 ? -9.273 4.793 20.197 1.00 98.19 263 PHE A O 1
ATOM 2073 N N . GLN A 1 264 ? -7.960 3.740 21.684 1.00 98.56 264 GLN A N 1
ATOM 2074 C CA . GLN A 1 264 ? -8.229 4.639 22.809 1.00 98.56 264 GLN A CA 1
ATOM 2075 C C . GLN A 1 264 ? -7.929 6.096 22.444 1.00 98.56 264 GLN A C 1
ATOM 2077 O O . GLN A 1 264 ? -8.756 6.973 22.707 1.00 98.56 264 GLN A O 1
ATOM 2082 N N . ARG A 1 265 ? -6.775 6.359 21.812 1.00 97.94 265 ARG A N 1
ATOM 2083 C CA . ARG A 1 265 ? -6.395 7.710 21.390 1.00 97.94 265 ARG A CA 1
ATOM 2084 C C . ARG A 1 265 ? -7.447 8.307 20.466 1.00 97.94 265 ARG A C 1
ATOM 2086 O O . ARG A 1 265 ? -7.894 9.415 20.735 1.00 97.94 265 ARG A O 1
ATOM 2093 N N . TYR A 1 266 ? -7.862 7.600 19.415 1.00 97.56 266 TYR A N 1
ATOM 2094 C CA . TYR A 1 266 ? -8.825 8.159 18.464 1.00 97.56 266 TYR A CA 1
ATOM 2095 C C . TYR A 1 266 ? -10.243 8.261 19.030 1.00 97.56 266 TYR A C 1
ATOM 2097 O O . TYR A 1 266 ? -10.923 9.237 18.731 1.00 97.56 266 TYR A O 1
ATOM 2105 N N . VAL A 1 267 ? -10.664 7.356 19.921 1.00 98.44 267 VAL A N 1
ATOM 2106 C CA . VAL A 1 267 ? -11.923 7.534 20.666 1.00 98.44 267 VAL A CA 1
ATOM 2107 C C . VAL A 1 267 ? -11.870 8.806 21.515 1.00 98.44 267 VAL A C 1
ATOM 2109 O O . VAL A 1 267 ? -12.797 9.614 21.458 1.00 98.44 267 VAL A O 1
ATOM 2112 N N . LYS A 1 268 ? -10.771 9.041 22.240 1.00 98.56 268 LYS A N 1
ATOM 2113 C CA . LYS A 1 268 ? -10.569 10.267 23.026 1.00 98.56 268 LYS A CA 1
ATOM 2114 C C . LYS A 1 268 ? -10.491 11.507 22.147 1.00 98.56 268 LYS A C 1
ATOM 2116 O O . LYS A 1 268 ? -11.054 12.541 22.488 1.00 98.56 268 LYS A O 1
ATOM 2121 N N . GLU A 1 269 ? -9.812 11.428 21.010 1.00 97.44 269 GLU A N 1
ATOM 2122 C CA . GLU A 1 269 ? -9.747 12.537 20.068 1.00 97.44 269 GLU A CA 1
ATOM 2123 C C . GLU A 1 269 ? -11.123 12.847 19.471 1.00 97.44 269 GLU A C 1
ATOM 2125 O O . GLU A 1 269 ? -11.429 14.020 19.303 1.00 97.44 269 GLU A O 1
ATOM 2130 N N . MET A 1 270 ? -11.979 11.865 19.197 1.00 97.62 270 MET A N 1
ATOM 2131 C CA . MET A 1 270 ? -13.333 12.110 18.682 1.00 97.62 270 MET A CA 1
ATOM 2132 C C . MET A 1 270 ? -14.288 12.630 19.760 1.00 97.62 270 MET A C 1
ATOM 2134 O O . MET A 1 270 ? -15.039 13.566 19.497 1.00 97.62 270 MET A O 1
ATOM 2138 N N . THR A 1 271 ? -14.231 12.053 20.964 1.00 98.38 271 THR A N 1
ATOM 2139 C CA . THR A 1 271 ? -15.274 12.218 21.996 1.00 98.38 271 THR A CA 1
ATOM 2140 C C . THR A 1 271 ? -14.868 13.036 23.215 1.00 98.38 271 THR A C 1
ATOM 2142 O O . THR A 1 271 ? -15.707 13.416 24.024 1.00 98.38 271 THR A O 1
ATOM 2145 N N . GLY A 1 272 ? -13.572 13.280 23.404 1.00 98.25 272 GLY A N 1
ATOM 2146 C CA . GLY A 1 272 ? -13.020 13.833 24.642 1.00 98.25 272 GLY A CA 1
ATOM 2147 C C . GLY A 1 272 ? -12.906 12.824 25.792 1.00 98.25 272 GLY A C 1
ATOM 2148 O O . GLY A 1 272 ? -12.304 13.153 26.814 1.00 98.25 272 GLY A O 1
ATOM 2149 N N . VAL A 1 273 ? -13.419 11.599 25.636 1.00 98.44 273 VAL A N 1
ATOM 2150 C CA . VAL A 1 273 ? -13.454 10.571 26.686 1.00 98.44 273 VAL A CA 1
ATOM 2151 C C . VAL A 1 273 ? -12.413 9.488 26.420 1.00 98.44 273 VAL A C 1
ATOM 2153 O O . VAL A 1 273 ? -12.340 8.911 25.339 1.00 98.44 273 VAL A O 1
ATOM 2156 N N . GLU A 1 274 ? -11.602 9.187 27.430 1.00 98.12 274 GLU A N 1
ATOM 2157 C CA . GLU A 1 274 ? -10.613 8.112 27.370 1.00 98.12 274 GLU A CA 1
ATOM 2158 C C . GLU A 1 274 ? -11.234 6.786 27.828 1.00 98.12 274 GLU A C 1
ATOM 2160 O O . GLU A 1 274 ? -11.724 6.686 28.952 1.00 98.12 274 GLU A O 1
ATOM 2165 N N . LEU A 1 275 ? -11.212 5.761 26.969 1.00 97.94 275 LEU A N 1
ATOM 2166 C CA . LEU A 1 275 ? -11.640 4.412 27.354 1.00 97.94 275 LEU A CA 1
ATOM 2167 C C . LEU A 1 275 ? -10.557 3.741 28.210 1.00 97.94 275 LEU A C 1
ATOM 2169 O O . LEU A 1 275 ? -9.402 3.730 27.787 1.00 97.94 275 LEU A O 1
ATOM 2173 N N . PRO A 1 276 ? -10.875 3.127 29.359 1.00 97.12 276 PRO A N 1
ATOM 2174 C CA . PRO A 1 276 ? -9.885 2.395 30.143 1.00 97.12 276 PRO A CA 1
ATOM 2175 C C . PRO A 1 276 ? -9.285 1.215 29.362 1.00 97.12 276 PRO A C 1
ATOM 2177 O O . PRO A 1 276 ? -10.009 0.476 28.694 1.00 97.12 276 PRO A O 1
ATOM 2180 N N . ILE A 1 277 ? -7.973 1.001 29.491 1.00 96.38 277 ILE A N 1
ATOM 2181 C CA . ILE A 1 277 ? -7.288 -0.223 29.046 1.00 96.38 277 ILE A CA 1
ATOM 2182 C C . ILE A 1 277 ? -6.865 -0.982 30.300 1.00 96.38 277 ILE A C 1
ATOM 2184 O O . ILE A 1 277 ? -6.162 -0.423 31.137 1.00 96.38 277 ILE A O 1
ATOM 2188 N N . ASN A 1 278 ? -7.290 -2.240 30.428 1.00 94.12 278 ASN A N 1
ATOM 2189 C CA . ASN A 1 278 ? -6.971 -3.103 31.570 1.00 94.12 278 ASN A CA 1
ATOM 2190 C C . ASN A 1 278 ? -7.173 -2.426 32.946 1.00 94.12 278 ASN A C 1
ATOM 2192 O O . ASN A 1 278 ? -6.249 -2.436 33.763 1.00 94.12 278 ASN A O 1
ATOM 2196 N N . PRO A 1 279 ? -8.352 -1.838 33.247 1.00 92.38 279 PRO A N 1
ATOM 2197 C CA . PRO A 1 279 ? -8.572 -1.241 34.560 1.00 92.38 279 PRO A CA 1
ATOM 2198 C C . PRO A 1 279 ? -8.428 -2.295 35.665 1.00 92.38 279 PRO A C 1
ATOM 2200 O O . PRO A 1 279 ? -8.827 -3.455 35.499 1.00 92.38 279 PRO A O 1
ATOM 2203 N N . SER A 1 280 ? -7.842 -1.875 36.789 1.00 86.25 280 SER A N 1
ATOM 2204 C CA . SER A 1 280 ? -7.506 -2.731 37.936 1.00 86.25 280 SER A CA 1
ATOM 2205 C C . SER A 1 280 ? -8.732 -3.303 38.650 1.00 86.25 280 SER A C 1
ATOM 2207 O O . SER A 1 280 ? -8.639 -4.344 39.295 1.00 86.25 280 SER A O 1
ATOM 2209 N N . THR A 1 281 ? -9.876 -2.638 38.516 1.00 85.31 281 THR A N 1
ATOM 2210 C CA . THR A 1 281 ? -11.185 -3.085 38.990 1.00 85.31 281 THR A CA 1
ATOM 2211 C C . THR A 1 281 ? -12.097 -3.328 37.797 1.00 85.31 281 THR A C 1
ATOM 2213 O O . THR A 1 281 ? -12.115 -2.523 36.864 1.00 85.31 281 THR A O 1
ATOM 2216 N N . GLU A 1 282 ? -12.868 -4.414 37.817 1.00 78.56 282 GLU A N 1
ATOM 2217 C CA . GLU A 1 282 ? -13.945 -4.584 36.843 1.00 78.56 282 GLU A CA 1
ATOM 2218 C C . GLU A 1 282 ? -15.000 -3.497 37.032 1.00 78.56 282 GLU A C 1
ATOM 2220 O O . GLU A 1 282 ? -15.446 -3.241 38.152 1.00 78.56 282 GLU A O 1
ATOM 2225 N N . THR A 1 283 ? -15.395 -2.863 35.932 1.00 83.88 283 THR A N 1
ATOM 2226 C CA . THR A 1 283 ? -16.527 -1.943 35.937 1.00 83.88 283 THR A CA 1
ATOM 2227 C C . THR A 1 283 ? -17.770 -2.754 35.586 1.00 83.88 283 THR A C 1
ATOM 2229 O O . THR A 1 283 ? -17.841 -3.354 34.515 1.00 83.88 283 THR A O 1
ATOM 2232 N N . GLU A 1 284 ? -18.747 -2.830 36.486 1.00 85.25 284 GLU A N 1
ATOM 2233 C CA . GLU A 1 284 ? -20.005 -3.516 36.181 1.00 85.25 284 GLU A CA 1
ATOM 2234 C C . GLU A 1 284 ? -20.810 -2.747 35.126 1.00 85.25 284 GLU A C 1
ATOM 2236 O O . GLU A 1 284 ? -20.840 -1.517 35.109 1.00 85.25 284 GLU A O 1
ATOM 2241 N N . GLY A 1 285 ? -21.477 -3.487 34.238 1.00 86.19 285 GLY A N 1
ATOM 2242 C CA . GLY A 1 285 ? -22.401 -2.926 33.250 1.00 86.19 285 GLY A CA 1
ATOM 2243 C C . GLY A 1 285 ? -21.758 -2.211 32.056 1.00 86.19 285 GLY A C 1
ATOM 2244 O O . GLY A 1 285 ? -22.495 -1.720 31.205 1.00 86.19 285 GLY A O 1
ATOM 2245 N N . VAL A 1 286 ? -20.424 -2.163 31.953 1.00 92.88 286 VAL A N 1
ATOM 2246 C CA . VAL A 1 286 ? -19.739 -1.659 30.749 1.00 92.88 286 VAL A CA 1
ATOM 2247 C C . VAL A 1 286 ? -19.467 -2.780 29.752 1.00 92.88 286 VAL A C 1
ATOM 2249 O O . VAL A 1 286 ? -19.332 -3.949 30.111 1.00 92.88 286 VAL A O 1
ATOM 2252 N N . THR A 1 287 ? -19.359 -2.412 28.481 1.00 95.38 287 THR A N 1
ATOM 2253 C CA . THR A 1 287 ? -19.002 -3.333 27.396 1.00 95.38 287 THR A CA 1
ATOM 2254 C C . THR A 1 287 ? -17.504 -3.626 27.422 1.00 95.38 287 THR A C 1
ATOM 2256 O O . THR A 1 287 ? -16.692 -2.699 27.362 1.00 95.38 287 THR A O 1
ATOM 2259 N N . LYS A 1 288 ? -17.102 -4.899 27.450 1.00 94.50 288 LYS A N 1
ATOM 2260 C CA . LYS A 1 288 ? -15.684 -5.267 27.345 1.00 94.50 288 LYS A CA 1
ATOM 2261 C C . LYS A 1 288 ? -15.329 -5.537 25.884 1.00 94.50 288 LYS A C 1
ATOM 2263 O O . LYS A 1 288 ? -15.925 -6.393 25.230 1.00 94.50 288 LYS A O 1
ATOM 2268 N N . LEU A 1 289 ? -14.336 -4.820 25.364 1.00 95.25 289 LEU A N 1
ATOM 2269 C CA . LEU A 1 289 ? -13.690 -5.120 24.086 1.00 95.25 289 LEU A CA 1
ATOM 2270 C C . LEU A 1 289 ? -12.471 -5.989 24.386 1.00 95.25 289 LEU A C 1
ATOM 2272 O O . LEU A 1 289 ? -11.418 -5.490 24.784 1.00 95.25 289 LEU A O 1
ATOM 2276 N N . VAL A 1 290 ? -12.630 -7.299 24.232 1.00 92.44 290 VAL A N 1
ATOM 2277 C CA . VAL A 1 290 ? -11.601 -8.294 24.533 1.00 92.44 290 VAL A CA 1
ATOM 2278 C C . VAL A 1 290 ? -10.747 -8.540 23.292 1.00 92.44 290 VAL A C 1
ATOM 2280 O O . VAL A 1 290 ? -11.252 -8.925 22.234 1.00 92.44 290 VAL A O 1
ATOM 2283 N N . LEU A 1 291 ? -9.445 -8.295 23.431 1.00 92.75 291 LEU A N 1
ATOM 2284 C CA . LEU A 1 291 ? -8.475 -8.226 22.345 1.00 92.75 291 LEU A CA 1
ATOM 2285 C C . LEU A 1 291 ? -7.424 -9.324 22.482 1.00 92.75 291 LEU A C 1
ATOM 2287 O O . LEU A 1 291 ? -6.776 -9.452 23.523 1.00 92.75 291 LEU A O 1
ATOM 2291 N N . GLY A 1 292 ? -7.192 -10.068 21.404 1.00 82.19 292 GLY A N 1
ATOM 2292 C CA . GLY A 1 292 ? -6.065 -10.993 21.340 1.00 82.19 292 GLY A CA 1
ATOM 2293 C C . GLY A 1 292 ? -6.186 -12.034 20.241 1.00 82.19 292 GLY A C 1
ATOM 2294 O O . GLY A 1 292 ? -7.199 -12.145 19.552 1.00 82.19 292 GLY A O 1
ATOM 2295 N N . ARG A 1 293 ? -5.140 -12.837 20.061 1.00 75.12 293 ARG A N 1
ATOM 2296 C CA . ARG A 1 293 ? -5.244 -14.074 19.282 1.00 75.12 293 ARG A CA 1
ATOM 2297 C C . ARG A 1 293 ? -6.288 -14.991 19.914 1.00 75.12 293 ARG A C 1
ATOM 2299 O O . ARG A 1 293 ? -6.450 -14.990 21.135 1.00 75.12 293 ARG A O 1
ATOM 2306 N N . ALA A 1 294 ? -6.944 -15.831 19.112 1.00 62.25 294 ALA A N 1
ATOM 2307 C CA . ALA A 1 294 ? -7.767 -16.914 19.650 1.00 62.25 294 ALA A CA 1
ATOM 2308 C C . ALA A 1 294 ? -6.908 -17.972 20.344 1.00 62.25 294 ALA A C 1
ATOM 2310 O O . ALA A 1 294 ? -6.555 -19.018 19.806 1.00 62.25 294 ALA A O 1
ATOM 2311 N N . CYS A 1 295 ? -6.563 -17.640 21.573 1.00 55.34 295 CYS A N 1
ATOM 2312 C CA . CYS A 1 295 ? -6.013 -18.496 22.585 1.00 55.34 295 CYS A CA 1
ATOM 2313 C C . CYS A 1 295 ? -7.107 -18.590 23.649 1.00 55.34 295 CYS A C 1
ATOM 2315 O O . CYS A 1 295 ? -7.646 -17.561 24.076 1.00 55.34 295 CYS A O 1
ATOM 2317 N N . SER A 1 296 ? -7.458 -19.806 24.070 1.00 54.97 296 SER A N 1
ATOM 2318 C CA . SER A 1 296 ? -8.468 -20.028 25.116 1.00 54.97 296 SER A CA 1
ATOM 2319 C C . SER A 1 296 ? -8.174 -19.214 26.382 1.00 54.97 296 SER A C 1
ATOM 2321 O O . SER A 1 296 ? -9.094 -18.765 27.052 1.00 54.97 296 SER A O 1
ATOM 2323 N N . GLN A 1 297 ? -6.892 -18.952 26.650 1.00 55.19 297 GLN A N 1
ATOM 2324 C CA . GLN A 1 297 ? -6.375 -18.194 27.785 1.00 55.19 297 GLN A CA 1
ATOM 2325 C C . GLN A 1 297 ? -6.575 -16.671 27.668 1.00 55.19 297 GLN A C 1
ATOM 2327 O O . GLN A 1 297 ? -6.488 -15.976 28.676 1.00 55.19 297 GLN A O 1
ATOM 2332 N N . VAL A 1 298 ? -6.795 -16.132 26.462 1.00 58.12 298 VAL A N 1
ATOM 2333 C CA . VAL A 1 298 ? -6.848 -14.675 26.217 1.00 58.12 298 VAL A CA 1
ATOM 2334 C C . VAL A 1 298 ? -8.270 -14.169 26.033 1.00 58.12 298 VAL A C 1
ATOM 2336 O O . VAL A 1 298 ? -8.601 -13.085 26.497 1.00 58.12 298 VAL A O 1
ATOM 2339 N N . LEU A 1 299 ? -9.120 -14.951 25.379 1.00 62.31 299 LEU A N 1
ATOM 2340 C CA . LEU A 1 299 ? -10.436 -14.478 24.952 1.00 62.31 299 LEU A CA 1
ATOM 2341 C C . LEU A 1 299 ? -11.597 -15.346 25.453 1.00 62.31 299 LEU A C 1
ATOM 2343 O O . LEU A 1 299 ? -12.743 -15.069 25.101 1.00 62.31 299 LEU A O 1
ATOM 2347 N N . ASN A 1 300 ? -11.327 -16.432 26.196 1.00 57.75 300 ASN A N 1
ATOM 2348 C CA . ASN A 1 300 ? -12.321 -17.480 26.464 1.00 57.75 300 ASN A CA 1
ATOM 2349 C C . ASN A 1 300 ? -13.041 -17.942 25.178 1.00 57.75 300 ASN A C 1
ATOM 2351 O O . ASN A 1 300 ? -14.199 -18.353 25.224 1.00 57.75 300 ASN A O 1
ATOM 2355 N N . VAL A 1 301 ? -12.366 -17.862 24.018 1.00 57.16 301 VAL A N 1
ATOM 2356 C CA . VAL A 1 301 ? -12.841 -18.493 22.782 1.00 57.16 301 VAL A CA 1
ATOM 2357 C C . VAL A 1 301 ? -12.706 -19.983 23.003 1.00 57.16 301 VAL A C 1
ATOM 2359 O O . VAL A 1 301 ? -11.593 -20.519 22.992 1.00 57.16 301 VAL A O 1
ATOM 2362 N N . GLY A 1 302 ? -13.821 -20.643 23.279 1.00 52.78 302 GLY A N 1
ATOM 2363 C CA . GLY A 1 302 ? -13.861 -22.089 23.367 1.00 52.78 302 GLY A CA 1
ATOM 2364 C C . GLY A 1 302 ? -13.637 -22.743 22.002 1.00 52.78 302 GLY A C 1
ATOM 2365 O O . GLY A 1 302 ? -13.099 -22.173 21.048 1.00 52.78 302 GLY A O 1
ATOM 2366 N N . LEU A 1 303 ? -14.122 -23.975 21.878 1.00 60.16 303 LEU A N 1
ATOM 2367 C CA . LEU A 1 303 ? -14.241 -24.659 20.589 1.00 60.16 303 LEU A CA 1
ATOM 2368 C C . LEU A 1 303 ? -15.129 -23.881 19.590 1.00 60.16 303 LEU A C 1
ATOM 2370 O O . LEU A 1 303 ? -15.050 -24.150 18.393 1.00 60.16 303 LEU A O 1
ATOM 2374 N N . GLU A 1 304 ? -15.940 -22.928 20.072 1.00 71.69 304 GLU A N 1
ATOM 2375 C CA . GLU A 1 304 ? -17.022 -22.270 19.331 1.00 71.69 304 GLU A CA 1
ATOM 2376 C C . GLU A 1 304 ? -16.586 -21.465 18.097 1.00 71.69 304 GLU A C 1
ATOM 2378 O O . GLU A 1 304 ? -17.329 -21.406 17.125 1.00 71.69 304 GLU A O 1
ATOM 2383 N N . HIS A 1 305 ? -15.372 -20.904 18.081 1.00 81.94 305 HIS A N 1
ATOM 2384 C CA . HIS A 1 305 ? -14.878 -20.097 16.954 1.00 81.94 305 HIS A CA 1
ATOM 2385 C C . HIS A 1 305 ? -13.678 -20.743 16.244 1.00 81.94 305 HIS A C 1
ATOM 2387 O O . HIS A 1 305 ? -12.897 -20.080 15.557 1.00 81.94 305 HIS A O 1
ATOM 2393 N N . ARG A 1 306 ? -13.514 -22.067 16.379 1.00 82.94 306 ARG A N 1
ATOM 2394 C CA . ARG A 1 306 ? -12.431 -22.810 15.710 1.00 82.94 306 ARG A CA 1
ATOM 2395 C C . ARG A 1 306 ? -12.463 -22.686 14.191 1.00 82.94 306 ARG A C 1
ATOM 2397 O O . ARG A 1 306 ? -11.401 -22.669 13.570 1.00 82.94 306 ARG A O 1
ATOM 2404 N N . ASP A 1 307 ? -13.650 -22.598 13.600 1.00 89.25 307 ASP A N 1
ATOM 2405 C CA . ASP A 1 307 ? -13.789 -22.466 12.151 1.00 89.25 307 ASP A CA 1
ATOM 2406 C C . ASP A 1 307 ? -13.327 -21.093 11.650 1.00 89.25 307 ASP A C 1
ATOM 2408 O O . ASP A 1 307 ? -12.648 -21.029 10.624 1.00 89.25 307 ASP A O 1
ATOM 2412 N N . ASP A 1 308 ? -13.583 -20.018 12.402 1.00 92.12 308 ASP A N 1
ATOM 2413 C CA . ASP A 1 308 ? -13.054 -18.683 12.094 1.00 92.12 308 ASP A CA 1
ATOM 2414 C C . ASP A 1 308 ? -11.522 -18.712 12.071 1.00 92.12 308 ASP A C 1
ATOM 2416 O O . ASP A 1 308 ? -10.892 -18.278 11.108 1.00 92.12 308 ASP A O 1
ATOM 2420 N N . ILE A 1 309 ? -10.909 -19.333 13.079 1.00 89.19 309 ILE A N 1
ATOM 2421 C CA . ILE A 1 309 ? -9.450 -19.472 13.163 1.00 89.19 309 ILE A CA 1
ATOM 2422 C C . ILE A 1 309 ? -8.875 -20.325 12.049 1.00 89.19 309 ILE A C 1
ATOM 2424 O O . ILE A 1 309 ? -7.847 -19.962 11.477 1.00 89.19 309 ILE A O 1
ATOM 2428 N N . ARG A 1 310 ? -9.547 -21.419 11.685 1.00 90.19 310 ARG A N 1
ATOM 2429 C CA . ARG A 1 310 ? -9.137 -22.230 10.536 1.00 90.19 310 ARG A CA 1
ATOM 2430 C C . ARG A 1 310 ? -9.143 -21.401 9.250 1.00 90.19 310 ARG A C 1
ATOM 2432 O O . ARG A 1 310 ? -8.220 -21.533 8.454 1.00 90.19 310 ARG A O 1
ATOM 2439 N N . ARG A 1 311 ? -10.150 -20.547 9.051 1.00 93.69 311 ARG A N 1
ATOM 2440 C CA . ARG A 1 311 ? -10.275 -19.691 7.857 1.00 93.69 311 ARG A CA 1
ATOM 2441 C C . ARG A 1 311 ? -9.280 -18.532 7.842 1.00 93.69 311 ARG A C 1
ATOM 2443 O O . ARG A 1 311 ? -8.859 -18.120 6.767 1.00 93.69 311 ARG A O 1
ATOM 2450 N N . LEU A 1 312 ? -8.898 -18.030 9.012 1.00 93.19 312 LEU A N 1
ATOM 2451 C CA . LEU A 1 312 ? -7.916 -16.954 9.169 1.00 93.19 312 LEU A CA 1
ATOM 2452 C C . LEU A 1 312 ? -6.463 -17.450 9.152 1.00 93.19 312 LEU A C 1
ATOM 2454 O O . LEU A 1 312 ? -5.542 -16.636 9.061 1.00 93.19 312 LEU A O 1
ATOM 2458 N N . ALA A 1 313 ? -6.238 -18.763 9.246 1.00 90.69 313 ALA A N 1
ATOM 2459 C CA . ALA A 1 313 ? -4.912 -19.358 9.338 1.00 90.69 313 ALA A CA 1
ATOM 2460 C C . ALA A 1 313 ? -3.976 -18.894 8.207 1.00 90.69 313 ALA A C 1
ATOM 2462 O O . ALA A 1 313 ? -4.325 -18.906 7.029 1.00 90.69 313 ALA A O 1
ATOM 2463 N N . GLY A 1 314 ? -2.756 -18.490 8.577 1.00 89.38 314 GLY A N 1
ATOM 2464 C CA . GLY A 1 314 ? -1.743 -18.013 7.628 1.00 89.38 314 GLY A CA 1
ATOM 2465 C C . GLY A 1 314 ? -1.984 -16.603 7.073 1.00 89.38 314 GLY A C 1
ATOM 2466 O O . GLY A 1 314 ? -1.236 -16.172 6.191 1.00 89.38 314 GLY A O 1
ATOM 2467 N N . THR A 1 315 ? -2.986 -15.889 7.590 1.00 92.88 315 THR A N 1
ATOM 2468 C CA . THR A 1 315 ? -3.316 -14.506 7.223 1.00 92.88 315 THR A CA 1
ATOM 2469 C C . THR A 1 315 ? -3.281 -13.590 8.444 1.00 92.88 315 THR A C 1
ATOM 2471 O O . THR A 1 315 ? -3.238 -14.051 9.583 1.00 92.88 315 THR A O 1
ATOM 2474 N N . ASP A 1 316 ? -3.332 -12.284 8.201 1.00 94.19 316 ASP A N 1
ATOM 2475 C CA . ASP A 1 316 ? -3.588 -11.258 9.212 1.00 94.19 316 ASP A CA 1
ATOM 2476 C C . ASP A 1 316 ? -5.023 -10.713 9.137 1.00 94.19 316 ASP A C 1
ATOM 2478 O O . ASP A 1 316 ? -5.279 -9.549 9.445 1.00 94.19 316 ASP A O 1
ATOM 2482 N N . GLY A 1 317 ? -5.958 -11.554 8.692 1.00 95.56 317 GLY A N 1
ATOM 2483 C CA . GLY A 1 317 ? -7.382 -11.272 8.792 1.00 95.56 317 GLY A CA 1
ATOM 2484 C C . GLY A 1 317 ? -7.878 -11.280 10.237 1.00 95.56 317 GLY A C 1
ATOM 2485 O O . GLY A 1 317 ? -7.150 -11.641 11.169 1.00 95.56 317 GLY A O 1
ATOM 2486 N N . TYR A 1 318 ? -9.140 -10.913 10.417 1.00 96.00 318 TYR A N 1
ATOM 2487 C CA . TYR A 1 318 ? -9.739 -10.757 11.736 1.00 96.00 318 TYR A CA 1
ATOM 2488 C C . TYR A 1 318 ? -11.196 -11.206 11.771 1.00 96.00 318 TYR A C 1
ATOM 2490 O O . TYR A 1 318 ? -11.872 -11.313 10.745 1.00 96.00 318 TYR A O 1
ATOM 2498 N N . ALA A 1 319 ? -11.677 -11.458 12.979 1.00 96.06 319 ALA A N 1
ATOM 2499 C CA . ALA A 1 319 ? -13.065 -11.719 13.283 1.00 96.06 319 ALA A CA 1
ATOM 2500 C C . ALA A 1 319 ? -13.530 -10.839 14.446 1.00 96.06 319 ALA A C 1
ATOM 2502 O O . ALA A 1 319 ? -12.755 -10.521 15.353 1.00 96.06 319 ALA A O 1
ATOM 2503 N N . ILE A 1 320 ? -14.808 -10.465 14.406 1.00 95.44 320 ILE A N 1
ATOM 2504 C CA . ILE A 1 320 ? -15.493 -9.741 15.478 1.00 95.44 320 ILE A CA 1
ATOM 2505 C C . ILE A 1 320 ? -16.715 -10.564 15.871 1.00 95.44 320 ILE A C 1
ATOM 2507 O O . ILE A 1 320 ? -17.555 -10.885 15.026 1.00 95.44 320 ILE A O 1
ATOM 2511 N N . ARG A 1 321 ? -16.793 -10.968 17.138 1.00 93.19 321 ARG A N 1
ATOM 2512 C CA . ARG A 1 321 ? -17.900 -11.773 17.672 1.00 93.19 321 ARG A CA 1
ATOM 2513 C C . ARG A 1 321 ? -18.457 -11.105 18.912 1.00 93.19 321 ARG A C 1
ATOM 2515 O O . ARG A 1 321 ? -17.700 -10.758 19.817 1.00 93.19 321 ARG A O 1
ATOM 2522 N N . ARG A 1 322 ? -19.777 -10.958 18.959 1.00 91.44 322 ARG A N 1
ATOM 2523 C CA . ARG A 1 322 ? -20.475 -10.519 20.162 1.00 91.44 322 ARG A CA 1
ATOM 2524 C C . ARG A 1 322 ? -20.761 -11.727 21.045 1.00 91.44 322 ARG A C 1
ATOM 2526 O O . ARG A 1 322 ? -21.283 -12.730 20.566 1.00 91.44 322 ARG A O 1
ATOM 2533 N N . VAL A 1 323 ? -20.417 -11.632 22.324 1.00 88.31 323 VAL A N 1
ATOM 2534 C CA . VAL A 1 323 ? -20.708 -12.654 23.336 1.00 88.31 323 VAL A CA 1
ATOM 2535 C C . VAL A 1 323 ? -21.367 -11.966 24.522 1.00 88.31 323 VAL A C 1
ATOM 2537 O O . VAL A 1 323 ? -20.708 -11.329 25.339 1.00 88.31 323 VAL A O 1
ATOM 2540 N N . GLY A 1 324 ? -22.696 -12.059 24.587 1.00 87.62 324 GLY A N 1
ATOM 2541 C CA . GLY A 1 324 ? -23.487 -11.259 25.519 1.00 87.62 324 GLY A CA 1
ATOM 2542 C C . GLY A 1 324 ? -23.338 -9.764 25.218 1.00 87.62 324 GLY A C 1
ATOM 2543 O O . GLY A 1 324 ? -23.641 -9.318 24.109 1.00 87.62 324 GLY A O 1
ATOM 2544 N N . ASN A 1 325 ? -22.861 -9.002 26.204 1.00 88.12 325 ASN A N 1
ATOM 2545 C CA . ASN A 1 325 ? -22.579 -7.573 26.049 1.00 88.12 325 ASN A CA 1
ATOM 2546 C C . ASN A 1 325 ? -21.159 -7.285 25.527 1.00 88.12 325 ASN A C 1
ATOM 2548 O O . ASN A 1 325 ? -20.865 -6.159 25.148 1.00 88.12 325 ASN A O 1
ATOM 2552 N N . ASP A 1 326 ? -20.280 -8.287 25.487 1.00 91.19 326 ASP A N 1
ATOM 2553 C CA . ASP A 1 326 ? -18.871 -8.086 25.165 1.00 91.19 326 ASP A CA 1
ATOM 2554 C C . ASP A 1 326 ? -18.585 -8.312 23.680 1.00 91.19 326 ASP A C 1
ATOM 2556 O O . ASP A 1 326 ? -19.224 -9.126 23.004 1.00 91.19 326 ASP A O 1
ATOM 2560 N N . LEU A 1 327 ? -17.562 -7.621 23.179 1.00 93.50 327 LEU A N 1
ATOM 2561 C CA . LEU A 1 327 ? -17.013 -7.835 21.847 1.00 93.50 327 LEU A CA 1
ATOM 2562 C C . LEU A 1 327 ? -15.667 -8.529 21.942 1.00 93.50 327 LEU A C 1
ATOM 2564 O O . LEU A 1 327 ? -14.746 -8.050 22.597 1.00 93.50 327 LEU A O 1
ATOM 2568 N N . ARG A 1 328 ? -15.529 -9.633 21.217 1.00 92.56 328 ARG A N 1
ATOM 2569 C CA . ARG A 1 328 ? -14.259 -10.325 21.014 1.00 92.56 328 ARG A CA 1
ATOM 2570 C C . ARG A 1 328 ? -13.718 -9.952 19.644 1.00 92.56 328 ARG A C 1
ATOM 2572 O O . ARG A 1 328 ? -14.369 -10.228 18.635 1.00 92.56 328 ARG A O 1
ATOM 2579 N N . ILE A 1 329 ? -12.529 -9.357 19.612 1.00 94.38 329 ILE A N 1
ATOM 2580 C CA . ILE A 1 329 ? -11.817 -9.003 18.384 1.00 94.38 329 ILE A CA 1
ATOM 2581 C C . ILE A 1 329 ? -10.560 -9.855 18.317 1.00 94.38 329 ILE A C 1
ATOM 2583 O O . ILE A 1 329 ? -9.679 -9.752 19.175 1.00 94.38 329 ILE A O 1
ATOM 2587 N N . PHE A 1 330 ? -10.486 -10.713 17.303 1.00 92.69 330 PHE A N 1
ATOM 2588 C CA . PHE A 1 330 ? -9.445 -11.728 17.246 1.00 92.69 330 PHE A CA 1
ATOM 2589 C C . PHE A 1 330 ? -8.982 -12.069 15.841 1.00 92.69 330 PHE A C 1
ATOM 2591 O O . PHE A 1 330 ? -9.679 -11.852 14.858 1.00 92.69 330 PHE A O 1
ATOM 2598 N N . GLY A 1 331 ? -7.786 -12.642 15.759 1.00 91.50 331 GLY A N 1
ATOM 2599 C CA . GLY A 1 331 ? -7.210 -13.164 14.526 1.00 91.50 331 GLY A CA 1
ATOM 2600 C C . GLY A 1 331 ? -6.470 -14.477 14.760 1.00 91.50 331 GLY A C 1
ATOM 2601 O O . GLY A 1 331 ? -6.271 -14.908 15.901 1.00 91.50 331 GLY A O 1
ATOM 2602 N N . ALA A 1 332 ? -6.023 -15.102 13.668 1.00 89.44 332 ALA A N 1
ATOM 2603 C CA . ALA A 1 332 ? -5.064 -16.208 13.740 1.00 89.44 332 ALA A CA 1
ATOM 2604 C C . ALA A 1 332 ? -3.665 -15.734 14.196 1.00 89.44 332 ALA A C 1
ATOM 2606 O O . ALA A 1 332 ? -2.879 -16.528 14.712 1.00 89.44 332 ALA A O 1
ATOM 2607 N N . CYS A 1 333 ? -3.375 -14.438 14.047 1.00 89.31 333 CYS A N 1
ATOM 2608 C CA . CYS A 1 333 ? -2.223 -13.741 14.613 1.00 89.31 333 CYS A CA 1
ATOM 2609 C C . CYS A 1 333 ? -2.649 -12.394 15.219 1.00 89.31 333 CYS A C 1
ATOM 2611 O O . CYS A 1 333 ? -3.746 -11.896 14.952 1.00 89.31 333 CYS A O 1
ATOM 2613 N N . ASP A 1 334 ? -1.767 -11.783 16.007 1.00 90.88 334 ASP A N 1
ATOM 2614 C CA . ASP A 1 334 ? -2.069 -10.541 16.731 1.00 90.88 334 ASP A CA 1
ATOM 2615 C C . ASP A 1 334 ? -2.224 -9.317 15.810 1.00 90.88 334 ASP A C 1
ATOM 2617 O O . ASP A 1 334 ? -3.003 -8.410 16.106 1.00 90.88 334 ASP A O 1
ATOM 2621 N N . LYS A 1 335 ? -1.598 -9.332 14.622 1.00 93.06 335 LYS A N 1
ATOM 2622 C CA . LYS A 1 335 ? -1.842 -8.328 13.569 1.00 93.06 335 LYS A CA 1
ATOM 2623 C C . LYS A 1 335 ? -3.310 -8.264 13.147 1.00 93.06 335 LYS A C 1
ATOM 2625 O O . LYS A 1 335 ? -3.798 -7.184 12.816 1.00 93.06 335 LYS A O 1
ATOM 2630 N N . GLY A 1 336 ? -4.008 -9.401 13.166 1.00 94.75 336 GLY A N 1
ATOM 2631 C CA . GLY A 1 336 ? -5.439 -9.463 12.882 1.00 94.75 336 GLY A CA 1
ATOM 2632 C C . GLY A 1 336 ? -6.251 -8.635 13.875 1.00 94.75 336 GLY A C 1
ATOM 2633 O O . GLY A 1 336 ? -7.088 -7.839 13.468 1.00 94.75 336 GLY A O 1
ATOM 2634 N N . VAL A 1 337 ? -5.940 -8.721 15.170 1.00 94.50 337 VAL A N 1
ATOM 2635 C CA . VAL A 1 337 ? -6.608 -7.926 16.220 1.00 94.50 337 VAL A CA 1
ATOM 2636 C C . VAL A 1 337 ? -6.489 -6.433 15.932 1.00 94.50 337 VAL A C 1
ATOM 2638 O O . VAL A 1 337 ? -7.472 -5.694 15.977 1.00 94.50 337 VAL A O 1
ATOM 2641 N N . LEU A 1 338 ? -5.279 -6.011 15.566 1.00 95.81 338 LEU A N 1
ATOM 2642 C CA . LEU A 1 338 ? -4.991 -4.639 15.185 1.00 95.81 338 LEU A CA 1
ATOM 2643 C C . LEU A 1 338 ? -5.807 -4.211 13.953 1.00 95.81 338 LEU A C 1
ATOM 2645 O O . LEU A 1 338 ? -6.414 -3.141 13.965 1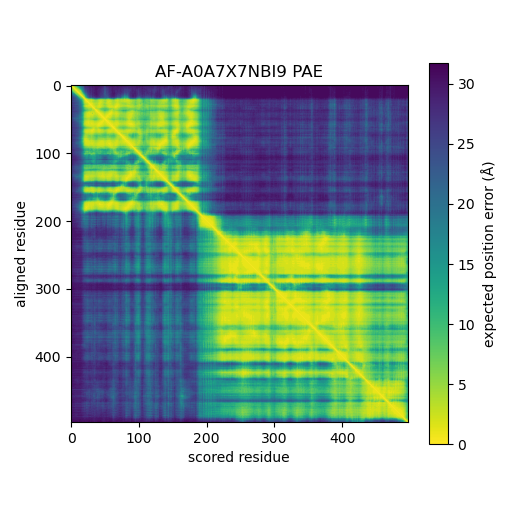.00 95.81 338 LEU A O 1
ATOM 2649 N N . ASN A 1 339 ? -5.874 -5.049 12.913 1.00 97.00 339 ASN A N 1
ATOM 2650 C CA . ASN A 1 339 ? -6.685 -4.773 11.722 1.00 97.00 339 ASN A CA 1
ATOM 2651 C C . ASN A 1 339 ? -8.185 -4.670 12.054 1.00 97.00 339 ASN A C 1
ATOM 2653 O O . ASN A 1 339 ? -8.867 -3.808 11.499 1.00 97.00 339 ASN A O 1
ATOM 2657 N N . GLY A 1 340 ? -8.683 -5.500 12.975 1.00 97.12 340 GLY A N 1
ATOM 2658 C CA . GLY A 1 340 ? -10.080 -5.494 13.408 1.00 97.12 340 GLY A CA 1
ATOM 2659 C C . GLY A 1 340 ? -10.479 -4.233 14.172 1.00 97.12 340 GLY A C 1
ATOM 2660 O O . GLY A 1 340 ? -11.559 -3.697 13.939 1.00 97.12 340 GLY A O 1
ATOM 2661 N N . LEU A 1 341 ? -9.600 -3.700 15.024 1.00 97.62 341 LEU A N 1
ATOM 2662 C CA . LEU A 1 341 ? -9.849 -2.424 15.708 1.00 97.62 341 LEU A CA 1
ATOM 2663 C C . LEU A 1 341 ? -9.879 -1.236 14.743 1.00 97.62 341 LEU A C 1
ATOM 2665 O O . LEU A 1 341 ? -10.735 -0.361 14.876 1.00 97.62 341 LEU A O 1
ATOM 2669 N N . TYR A 1 342 ? -8.989 -1.213 13.748 1.00 97.56 342 TYR A N 1
ATOM 2670 C CA . TYR A 1 342 ? -9.037 -0.180 12.712 1.00 97.56 342 TYR A CA 1
ATOM 2671 C C . TYR A 1 342 ? -10.297 -0.287 11.855 1.00 97.56 342 TYR A C 1
ATOM 2673 O O . TYR A 1 342 ? -10.922 0.734 11.583 1.00 97.56 342 TYR A O 1
ATOM 2681 N N . ALA A 1 343 ? -10.733 -1.502 11.516 1.00 97.25 343 ALA A N 1
ATOM 2682 C CA . ALA A 1 343 ? -12.007 -1.705 10.834 1.00 97.25 343 ALA A CA 1
ATOM 2683 C C . ALA A 1 343 ? -13.210 -1.248 11.673 1.00 97.25 343 ALA A C 1
ATOM 2685 O O . ALA A 1 343 ? -14.124 -0.636 11.131 1.00 97.25 343 ALA A O 1
ATOM 2686 N N . LEU A 1 344 ? -13.211 -1.492 12.989 1.00 96.94 344 LEU A N 1
ATOM 2687 C CA . LEU A 1 344 ? -14.269 -0.998 13.875 1.00 96.94 344 LEU A CA 1
ATOM 2688 C C . LEU A 1 344 ? -14.358 0.529 13.872 1.00 96.94 344 LEU A C 1
ATOM 2690 O O . LEU A 1 344 ? -15.468 1.048 13.805 1.00 96.94 344 LEU A O 1
ATOM 2694 N N . LEU A 1 345 ? -13.230 1.246 13.920 1.00 96.12 345 LEU A N 1
ATOM 2695 C CA . LEU A 1 345 ? -13.244 2.710 13.836 1.00 96.12 345 LEU A CA 1
ATOM 2696 C C . LEU A 1 345 ? -13.708 3.195 12.460 1.00 96.12 345 LEU A C 1
ATOM 2698 O O . LEU A 1 345 ? -14.616 4.017 12.390 1.00 96.12 345 LEU A O 1
ATOM 2702 N N . GLU A 1 346 ? -13.123 2.677 11.379 1.00 95.38 346 GLU A N 1
ATOM 2703 C CA . GLU A 1 346 ? -13.475 3.061 10.002 1.00 95.38 346 GLU A CA 1
ATOM 2704 C C . GLU A 1 346 ? -14.957 2.848 9.703 1.00 95.38 346 GLU A C 1
ATOM 2706 O O . GLU A 1 346 ? -15.607 3.707 9.123 1.00 95.38 346 GLU A O 1
ATOM 2711 N N . ASN A 1 347 ? -15.511 1.715 10.130 1.00 95.75 347 ASN A N 1
ATOM 2712 C CA . ASN A 1 347 ? -16.878 1.346 9.788 1.00 95.75 347 ASN A CA 1
ATOM 2713 C C . ASN A 1 347 ? -17.927 1.926 10.740 1.00 95.75 347 ASN A C 1
ATOM 2715 O O . ASN A 1 347 ? -19.107 1.669 10.535 1.00 95.75 347 ASN A O 1
ATOM 2719 N N . ASN A 1 348 ? -17.537 2.670 11.779 1.00 95.94 348 ASN A N 1
ATOM 2720 C CA . ASN A 1 348 ? -18.469 3.295 12.726 1.00 95.94 348 ASN A CA 1
ATOM 2721 C C . ASN A 1 348 ? -18.241 4.804 12.902 1.00 95.94 348 ASN A C 1
ATOM 2723 O O . ASN A 1 348 ? -18.938 5.436 13.691 1.00 95.94 348 ASN A O 1
ATOM 2727 N N . THR A 1 349 ? -17.275 5.393 12.194 1.00 94.31 349 THR A N 1
ATOM 2728 C CA . THR A 1 349 ? -16.925 6.816 12.301 1.00 94.31 349 THR A CA 1
ATOM 2729 C C . THR A 1 349 ? -16.548 7.379 10.934 1.00 94.31 349 THR A C 1
ATOM 2731 O O . THR A 1 349 ? -16.286 6.633 9.999 1.00 94.31 349 THR A O 1
ATOM 2734 N N . GLY A 1 350 ? -16.449 8.705 10.822 1.00 91.38 350 GLY A N 1
ATOM 2735 C CA . GLY A 1 350 ? -15.926 9.369 9.622 1.00 91.38 350 GLY A CA 1
ATOM 2736 C C . GLY A 1 350 ? -14.394 9.414 9.543 1.00 91.38 350 GLY A C 1
ATOM 2737 O O . GLY A 1 350 ? -13.860 10.349 8.946 1.00 91.38 350 GLY A O 1
ATOM 2738 N N . ILE A 1 351 ? -13.672 8.504 10.211 1.00 93.88 351 ILE A N 1
ATOM 2739 C CA . ILE A 1 351 ? -12.206 8.543 10.237 1.00 93.88 351 ILE A CA 1
ATOM 2740 C C . ILE A 1 351 ? -11.602 8.182 8.881 1.00 93.88 351 ILE A C 1
ATOM 2742 O O . ILE A 1 351 ? -11.976 7.200 8.245 1.00 93.88 351 ILE A O 1
ATOM 2746 N N . ILE A 1 352 ? -10.605 8.957 8.465 1.00 92.50 352 ILE A N 1
ATOM 2747 C CA . ILE A 1 352 ? -9.811 8.714 7.266 1.00 92.50 352 ILE A CA 1
ATOM 2748 C C . ILE A 1 352 ? -8.341 8.681 7.665 1.00 92.50 352 ILE A C 1
ATOM 2750 O O . ILE A 1 352 ? -7.759 9.675 8.116 1.00 92.50 352 ILE A O 1
ATOM 2754 N N . TRP A 1 353 ? -7.708 7.537 7.415 1.00 92.75 353 TRP A N 1
ATOM 2755 C CA . TRP A 1 353 ? -6.267 7.344 7.549 1.00 92.75 353 TRP A CA 1
ATOM 2756 C C . TRP A 1 353 ? -5.518 7.975 6.377 1.00 92.75 353 TRP A C 1
ATOM 2758 O O . TRP A 1 353 ? -4.905 7.287 5.553 1.00 92.75 353 TRP A O 1
ATOM 2768 N N . ALA A 1 354 ? -5.586 9.299 6.284 1.00 90.94 354 ALA A N 1
ATOM 2769 C CA . ALA A 1 354 ? -4.931 10.043 5.227 1.00 90.94 354 ALA A CA 1
ATOM 2770 C C . ALA A 1 354 ? -3.408 9.881 5.302 1.00 90.94 354 ALA A C 1
ATOM 2772 O O . ALA A 1 354 ? -2.825 9.694 6.378 1.00 90.94 354 ALA A O 1
ATOM 2773 N N . ARG A 1 355 ? -2.755 9.941 4.135 1.00 87.00 355 ARG A N 1
ATOM 2774 C CA . ARG A 1 355 ? -1.292 9.913 4.067 1.00 87.00 355 ARG A CA 1
ATOM 2775 C C . ARG A 1 355 ? -0.739 11.042 4.941 1.00 87.00 355 ARG A C 1
ATOM 2777 O O . ARG A 1 355 ? -1.304 12.134 4.887 1.00 87.00 355 ARG A O 1
ATOM 2784 N N . PRO A 1 356 ? 0.337 10.812 5.718 1.00 84.81 356 PRO A N 1
ATOM 2785 C CA . PRO A 1 356 ? 0.818 11.799 6.669 1.00 84.81 356 PRO A CA 1
ATOM 2786 C C . PRO A 1 356 ? 1.031 13.163 6.021 1.00 84.81 356 PRO A C 1
ATOM 2788 O O . PRO A 1 356 ? 1.850 13.306 5.113 1.00 84.81 356 PRO A O 1
ATOM 2791 N N . ASN A 1 357 ? 0.288 14.148 6.506 1.00 85.69 357 ASN A N 1
ATOM 2792 C CA . ASN A 1 357 ? 0.411 15.538 6.118 1.00 85.69 357 ASN A CA 1
ATOM 2793 C C . ASN A 1 357 ? 0.445 16.381 7.404 1.00 85.69 357 ASN A C 1
ATOM 2795 O O . ASN A 1 357 ? -0.420 16.183 8.260 1.00 85.69 357 ASN A O 1
ATOM 2799 N N . PRO A 1 358 ? 1.437 17.270 7.574 1.00 84.19 358 PRO A N 1
ATOM 2800 C CA . PRO A 1 358 ? 1.569 18.075 8.786 1.00 84.19 358 PRO A CA 1
ATOM 2801 C C . PRO A 1 358 ? 0.409 19.059 9.006 1.00 84.19 358 PRO A C 1
ATOM 2803 O O . PRO A 1 358 ? 0.161 19.427 10.149 1.00 84.19 358 PRO A O 1
ATOM 2806 N N . ASP A 1 359 ? -0.311 19.448 7.952 1.00 86.50 359 ASP A N 1
ATOM 2807 C CA . ASP A 1 359 ? -1.367 20.462 8.010 1.00 86.50 359 ASP A CA 1
ATOM 2808 C C . ASP A 1 359 ? -2.692 19.902 8.542 1.00 86.50 359 ASP A C 1
ATOM 2810 O O . ASP A 1 359 ? -3.451 20.624 9.185 1.00 86.50 359 ASP A O 1
ATOM 2814 N N . PHE A 1 360 ? -2.990 18.623 8.279 1.00 83.44 360 PHE A N 1
ATOM 2815 C CA . PHE A 1 360 ? -4.288 18.028 8.638 1.00 83.44 360 PHE A CA 1
ATOM 2816 C C . PHE A 1 360 ? -4.223 16.644 9.299 1.00 83.44 360 PHE A C 1
ATOM 2818 O O . PHE A 1 360 ? -5.186 16.241 9.944 1.00 83.44 360 PHE A O 1
ATOM 2825 N N . GLY A 1 361 ? -3.116 15.905 9.187 1.00 86.75 361 GLY A N 1
ATOM 2826 C CA . GLY A 1 361 ? -2.945 14.617 9.863 1.00 86.75 361 GLY A CA 1
ATOM 2827 C C . GLY A 1 361 ? -4.027 13.575 9.534 1.00 86.75 361 GLY A C 1
ATOM 2828 O O . GLY A 1 361 ? -4.294 13.280 8.371 1.00 86.75 361 GLY A O 1
ATOM 2829 N N . THR A 1 362 ? -4.598 12.958 10.574 1.00 91.56 362 THR A N 1
ATOM 2830 C CA . THR A 1 362 ? -5.743 12.035 10.455 1.00 91.56 362 THR A CA 1
ATOM 2831 C C . THR A 1 362 ? -7.037 12.842 10.476 1.00 91.56 362 THR A C 1
ATOM 2833 O O . THR A 1 362 ? -7.211 13.675 11.359 1.00 91.56 362 THR A O 1
ATOM 2836 N N . VAL A 1 363 ? -7.947 12.581 9.539 1.00 92.56 363 VAL A N 1
ATOM 2837 C CA . VAL A 1 363 ? -9.207 13.331 9.418 1.00 92.56 363 VAL A CA 1
ATOM 2838 C C . VAL A 1 363 ? -10.321 12.558 10.117 1.00 92.56 363 VAL A C 1
ATOM 2840 O O . VAL A 1 363 ? -10.462 11.365 9.879 1.00 92.56 363 VAL A O 1
ATOM 2843 N N . PHE A 1 364 ? -11.094 13.214 10.981 1.00 93.19 364 PHE A N 1
ATOM 2844 C CA . PHE A 1 364 ? -12.267 12.646 11.656 1.00 93.19 364 PHE A CA 1
ATOM 2845 C C . PHE A 1 364 ? -13.177 13.763 12.189 1.00 93.19 364 PHE A C 1
ATOM 2847 O O . PHE A 1 364 ? -12.741 14.900 12.379 1.00 93.19 364 PHE A O 1
ATOM 2854 N N . SER A 1 365 ? -14.439 13.434 12.464 1.00 91.94 365 SER A N 1
ATOM 2855 C CA . SER A 1 365 ? -15.399 14.338 13.109 1.00 91.94 365 SER A CA 1
ATOM 2856 C C . SER A 1 365 ? -15.379 14.178 14.631 1.00 91.94 365 SER A C 1
ATOM 2858 O O . SER A 1 365 ? -15.171 13.079 15.141 1.00 91.94 365 SER A O 1
ATOM 2860 N N . LYS A 1 366 ? -15.619 15.276 15.358 1.00 96.00 366 LYS A N 1
ATOM 2861 C CA . LYS A 1 366 ? -15.913 15.230 16.798 1.00 96.00 366 LYS A CA 1
ATOM 2862 C C . LYS A 1 366 ? -17.350 14.757 17.016 1.00 96.00 366 LYS A C 1
ATOM 2864 O O . LYS A 1 366 ? -18.219 15.081 16.206 1.00 96.00 366 LYS A O 1
ATOM 2869 N N . CYS A 1 367 ? -17.599 14.040 18.103 1.00 95.06 367 CYS A N 1
ATOM 2870 C CA . CYS A 1 367 ? -18.935 13.591 18.479 1.00 95.06 367 CYS A CA 1
ATOM 2871 C C . CYS A 1 367 ? -19.067 13.458 20.000 1.00 95.06 367 CYS A C 1
ATOM 2873 O O . CYS A 1 367 ? -18.121 13.058 20.665 1.00 95.06 367 CYS A O 1
ATOM 2875 N N . ASP A 1 368 ? -20.242 13.761 20.550 1.00 94.94 368 ASP A N 1
ATOM 2876 C CA . ASP A 1 368 ? -20.487 13.643 21.999 1.00 94.94 368 ASP A CA 1
ATOM 2877 C C . ASP A 1 368 ? -20.733 12.187 22.431 1.00 94.94 368 ASP A C 1
ATOM 2879 O O . ASP A 1 368 ? -20.464 11.800 23.569 1.00 94.94 368 ASP A O 1
ATOM 2883 N N . GLU A 1 369 ? -21.215 11.366 21.495 1.00 97.31 369 GLU A N 1
ATOM 2884 C CA . GLU A 1 369 ? -21.417 9.932 21.665 1.00 97.31 369 GLU A CA 1
ATOM 2885 C C . GLU A 1 369 ? -20.665 9.154 20.589 1.00 97.31 369 GLU A C 1
ATOM 2887 O O . GLU A 1 369 ? -20.600 9.569 19.429 1.00 97.31 369 GLU A O 1
ATOM 2892 N N . LEU A 1 370 ? -20.148 7.985 20.961 1.00 97.50 370 LEU A N 1
ATOM 2893 C CA . LEU A 1 370 ? -19.606 7.020 20.014 1.00 97.50 370 LEU A CA 1
ATOM 2894 C C . LEU A 1 370 ? -20.316 5.682 20.191 1.00 97.50 370 LEU A C 1
ATOM 2896 O O . LEU A 1 370 ? -20.192 5.025 21.229 1.00 97.50 370 LEU A O 1
ATOM 2900 N N . VAL A 1 371 ? -21.046 5.284 19.151 1.00 96.88 371 VAL A N 1
ATOM 2901 C CA . VAL A 1 371 ? -21.867 4.074 19.113 1.00 96.88 371 VAL A CA 1
ATOM 2902 C C . VAL A 1 371 ? -21.415 3.201 17.948 1.00 96.88 371 VAL A C 1
ATOM 2904 O O . VAL A 1 371 ? -21.387 3.645 16.802 1.00 96.88 371 VAL A O 1
ATOM 2907 N N . LEU A 1 372 ? -21.085 1.945 18.233 1.00 96.88 372 LEU A N 1
ATOM 2908 C CA . LEU A 1 372 ? -20.808 0.938 17.222 1.00 96.88 372 LEU A CA 1
ATOM 2909 C C . LEU A 1 372 ? -22.130 0.353 16.720 1.00 96.88 372 LEU A C 1
ATOM 2911 O O . LEU A 1 372 ? -22.857 -0.310 17.459 1.00 96.88 372 LEU A O 1
ATOM 2915 N N . VAL A 1 373 ? -22.422 0.574 15.445 1.00 96.50 373 VAL A N 1
ATOM 2916 C CA . VAL A 1 373 ? -23.555 -0.012 14.715 1.00 96.50 373 VAL A CA 1
ATOM 2917 C C . VAL A 1 373 ? -23.119 -1.168 13.810 1.00 96.50 373 VAL A C 1
ATOM 2919 O O . VAL A 1 373 ? -23.958 -1.931 13.341 1.00 96.50 373 VAL A O 1
ATOM 2922 N N . TRP A 1 374 ? -21.819 -1.312 13.557 1.00 97.12 374 TRP A N 1
ATOM 2923 C CA . TRP A 1 374 ? -21.206 -2.313 12.689 1.00 97.12 374 TRP A CA 1
ATOM 2924 C C . TRP A 1 374 ? -20.168 -3.148 13.440 1.00 97.12 374 TRP A C 1
ATOM 2926 O O . TRP A 1 374 ? -19.352 -2.603 14.188 1.00 97.12 374 TRP A O 1
ATOM 2936 N N . GLY A 1 375 ? -20.159 -4.455 13.179 1.00 96.69 375 GLY A N 1
ATOM 2937 C CA . GLY A 1 375 ? -19.210 -5.414 13.750 1.00 96.69 375 GLY A CA 1
ATOM 2938 C C . GLY A 1 375 ? -19.807 -6.794 14.049 1.00 96.69 375 GLY A C 1
ATOM 2939 O O . GLY A 1 375 ? -19.096 -7.663 14.547 1.00 96.69 375 GLY A O 1
ATOM 2940 N N . GLN A 1 376 ? -21.089 -7.026 13.751 1.00 95.81 376 GLN A N 1
ATOM 2941 C CA . GLN A 1 376 ? -21.759 -8.300 14.020 1.00 95.81 376 GLN A CA 1
ATOM 2942 C C . GLN A 1 376 ? -21.263 -9.399 13.075 1.00 95.81 376 GLN A C 1
ATOM 2944 O O . GLN A 1 376 ? -21.340 -9.270 11.852 1.00 95.81 376 GLN A O 1
ATOM 2949 N N . ASP A 1 377 ? -20.766 -10.494 13.649 1.00 94.88 377 ASP A N 1
ATOM 2950 C CA . ASP A 1 377 ? -20.344 -11.706 12.935 1.00 94.88 377 ASP A CA 1
ATOM 2951 C C . ASP A 1 377 ? -19.387 -11.459 11.754 1.00 94.88 377 ASP A C 1
ATOM 2953 O O . ASP A 1 377 ? -19.412 -12.148 10.732 1.00 94.88 377 ASP A O 1
ATOM 2957 N N . VAL A 1 378 ? -18.494 -10.474 11.888 1.00 97.12 378 VAL A N 1
ATOM 2958 C CA . VAL A 1 378 ? -17.509 -10.135 10.849 1.00 97.12 378 VAL A CA 1
ATOM 2959 C C . VAL A 1 378 ? -16.440 -11.213 10.755 1.00 97.12 378 VAL A C 1
ATOM 2961 O O . VAL A 1 378 ? -15.858 -11.596 11.767 1.00 97.12 378 VAL A O 1
ATOM 2964 N N . LEU A 1 379 ? -16.131 -11.675 9.547 1.00 96.88 379 LEU A N 1
ATOM 2965 C CA . LEU A 1 379 ? -14.960 -12.503 9.266 1.00 96.88 379 LEU A CA 1
ATOM 2966 C C . LEU A 1 379 ? -14.271 -11.971 8.009 1.00 96.88 379 LEU A C 1
ATOM 2968 O O . LEU A 1 379 ? -14.710 -12.251 6.893 1.00 96.88 379 LEU A O 1
ATOM 2972 N N . GLU A 1 380 ? -13.190 -11.221 8.188 1.00 97.25 380 GLU A N 1
ATOM 2973 C CA . GLU A 1 380 ? -12.419 -10.657 7.083 1.00 97.25 380 GLU A CA 1
ATOM 2974 C C . GLU A 1 380 ? -11.168 -11.502 6.831 1.00 97.25 380 GLU A C 1
ATOM 2976 O O . GLU A 1 380 ? -10.226 -11.500 7.624 1.00 97.25 380 GLU A O 1
ATOM 2981 N N . VAL A 1 381 ? -11.151 -12.216 5.701 1.00 97.06 381 VAL A N 1
ATOM 2982 C CA . VAL A 1 381 ? -9.969 -12.931 5.200 1.00 97.06 381 VAL A CA 1
ATOM 2983 C C . VAL A 1 381 ? -9.367 -12.108 4.056 1.00 97.06 381 VAL A C 1
ATOM 2985 O O . VAL A 1 381 ? -10.008 -11.980 3.008 1.00 97.06 381 VAL A O 1
ATOM 2988 N N . PRO A 1 382 ? -8.156 -11.544 4.203 1.00 95.06 382 PRO A N 1
ATOM 2989 C CA . PRO A 1 382 ? -7.564 -10.732 3.152 1.00 95.06 382 PRO A CA 1
ATOM 2990 C C . PRO A 1 382 ? -7.252 -11.590 1.923 1.00 95.06 382 PRO A C 1
ATOM 2992 O O . PRO A 1 382 ? -6.653 -12.659 2.028 1.00 95.06 382 PRO A O 1
ATOM 2995 N N . SER A 1 383 ? -7.606 -11.091 0.736 1.00 92.88 383 SER A N 1
ATOM 2996 C CA . SER A 1 383 ? -7.340 -11.793 -0.532 1.00 92.88 383 SER A CA 1
ATOM 2997 C C . SER A 1 383 ? -5.846 -11.890 -0.862 1.00 92.88 383 SER A C 1
ATOM 2999 O O . SER A 1 383 ? -5.408 -12.851 -1.488 1.00 92.88 383 SER A O 1
ATOM 3001 N N . SER A 1 384 ? -5.053 -10.913 -0.412 1.00 90.06 384 SER A N 1
ATOM 3002 C CA . SER A 1 384 ? -3.601 -10.876 -0.602 1.00 90.06 384 SER A CA 1
ATOM 3003 C C . SER A 1 384 ? -2.893 -11.056 0.731 1.00 90.06 384 SER A C 1
ATOM 3005 O O . SER A 1 384 ? -3.119 -10.278 1.658 1.00 90.06 384 SER A O 1
ATOM 3007 N N . LYS A 1 385 ? -1.987 -12.038 0.815 1.00 86.38 385 LYS A N 1
ATOM 3008 C CA . LYS A 1 385 ? -1.211 -12.329 2.033 1.00 86.38 385 LYS A CA 1
ATOM 3009 C C . LYS A 1 385 ? -0.295 -11.172 2.446 1.00 86.38 385 LYS A C 1
ATOM 3011 O O . LYS A 1 385 ? -0.154 -10.904 3.635 1.00 86.38 385 LYS A O 1
ATOM 3016 N N . TYR A 1 386 ? 0.282 -10.474 1.468 1.00 87.69 386 TYR A N 1
ATOM 3017 C CA . TYR A 1 386 ? 1.163 -9.325 1.677 1.00 87.69 386 TYR A CA 1
ATOM 3018 C C . TYR A 1 386 ? 0.590 -8.092 0.985 1.00 87.69 386 TYR A C 1
ATOM 3020 O O . TYR A 1 386 ? 0.196 -8.158 -0.182 1.00 87.69 386 TYR A O 1
ATOM 3028 N N . ARG A 1 387 ? 0.505 -6.981 1.718 1.00 91.06 387 ARG A N 1
ATOM 3029 C CA . ARG A 1 387 ? -0.106 -5.720 1.280 1.00 91.06 387 ARG A CA 1
ATOM 3030 C C . ARG A 1 387 ? 0.705 -4.566 1.847 1.00 91.06 387 ARG A C 1
ATOM 3032 O O . ARG A 1 387 ? 0.884 -4.477 3.060 1.00 91.06 387 ARG A O 1
ATOM 3039 N N . GLY A 1 388 ? 1.204 -3.680 1.000 1.00 84.44 388 GLY A N 1
ATOM 3040 C CA . GLY A 1 388 ? 1.985 -2.545 1.472 1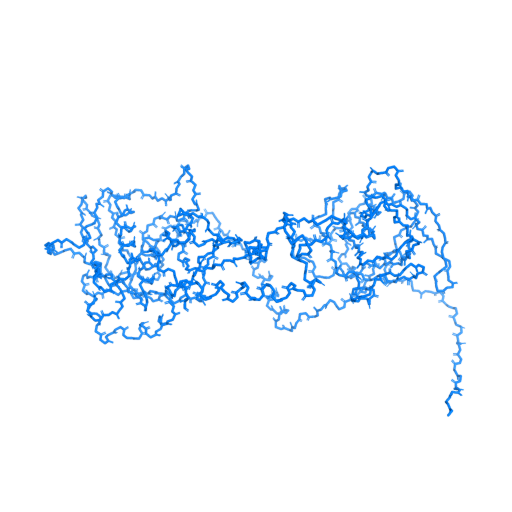.00 84.44 388 GLY A CA 1
ATOM 3041 C C . GLY A 1 388 ? 2.636 -1.760 0.348 1.00 84.44 388 GLY A C 1
ATOM 3042 O O . GLY A 1 388 ? 2.607 -2.160 -0.815 1.00 84.44 388 GLY A O 1
ATOM 3043 N N . PHE A 1 389 ? 3.235 -0.640 0.733 1.00 77.75 389 PHE A N 1
ATOM 3044 C CA . PHE A 1 389 ? 3.946 0.284 -0.143 1.00 77.75 389 PHE A CA 1
ATOM 3045 C C . PHE A 1 389 ? 5.305 0.631 0.468 1.00 77.75 389 PHE A C 1
ATOM 3047 O O . PHE A 1 389 ? 5.510 0.470 1.671 1.00 77.75 389 PHE A O 1
ATOM 3054 N N . GLY A 1 390 ? 6.217 1.169 -0.347 1.00 74.12 390 GLY A N 1
ATOM 3055 C CA . GLY A 1 390 ? 7.461 1.774 0.137 1.00 74.12 390 GLY A CA 1
ATOM 3056 C C . GLY A 1 390 ? 7.178 2.911 1.120 1.00 74.12 390 GLY A C 1
ATOM 3057 O O . GLY A 1 390 ? 6.747 3.983 0.699 1.00 74.12 390 GLY A O 1
ATOM 3058 N N . CYS A 1 391 ? 7.427 2.690 2.412 1.00 71.44 391 CYS A N 1
ATOM 3059 C CA . CYS A 1 391 ? 7.128 3.628 3.493 1.00 71.44 391 CYS A CA 1
ATOM 3060 C C . CYS A 1 391 ? 8.358 3.833 4.386 1.00 71.44 391 CYS A C 1
ATOM 3062 O O . CYS A 1 391 ? 8.828 2.906 5.046 1.00 71.44 391 CYS A O 1
ATOM 3064 N N . PHE A 1 392 ? 8.859 5.070 4.436 1.00 73.12 392 PHE A N 1
ATOM 3065 C CA . PHE A 1 392 ? 9.988 5.456 5.284 1.00 73.12 392 PHE A CA 1
ATOM 3066 C C . PHE A 1 392 ? 9.522 6.231 6.516 1.00 73.12 392 PHE A C 1
ATOM 3068 O O . PHE A 1 392 ? 8.701 7.144 6.406 1.00 73.12 392 PHE A O 1
ATOM 3075 N N . GLY A 1 393 ? 10.102 5.906 7.671 1.00 77.38 393 GLY A N 1
ATOM 3076 C CA . GLY A 1 393 ? 9.832 6.591 8.932 1.00 77.38 393 GLY A CA 1
ATOM 3077 C C . GLY A 1 393 ? 8.536 6.149 9.612 1.00 77.38 393 GLY A C 1
ATOM 3078 O O . GLY A 1 393 ? 7.611 5.624 8.987 1.00 77.38 393 GLY A O 1
ATOM 3079 N N . GLU A 1 394 ? 8.482 6.383 10.920 1.00 80.62 394 GLU A N 1
ATOM 3080 C CA . GLU A 1 394 ? 7.415 5.900 11.797 1.00 80.62 394 GLU A CA 1
ATOM 3081 C C . GLU A 1 394 ? 6.024 6.374 11.358 1.00 80.62 394 GLU A C 1
ATOM 3083 O O . GLU A 1 394 ? 5.088 5.579 11.314 1.00 80.62 394 GLU A O 1
ATOM 3088 N N . THR A 1 395 ? 5.884 7.634 10.938 1.00 84.25 395 THR A N 1
ATOM 3089 C CA . THR A 1 395 ? 4.586 8.197 10.543 1.00 84.25 395 THR A CA 1
ATOM 3090 C C . THR A 1 395 ? 3.991 7.502 9.314 1.00 84.25 395 THR A C 1
ATOM 3092 O O . THR A 1 395 ? 2.795 7.212 9.286 1.00 84.25 395 THR A O 1
ATOM 3095 N N . ASN A 1 396 ? 4.811 7.176 8.305 1.00 85.25 396 ASN A N 1
ATOM 3096 C CA . ASN A 1 396 ? 4.337 6.446 7.122 1.00 85.25 396 ASN A CA 1
ATOM 3097 C C . ASN A 1 396 ? 4.046 4.974 7.441 1.00 85.25 396 ASN A C 1
ATOM 3099 O O . ASN A 1 396 ? 3.132 4.388 6.865 1.00 85.25 396 ASN A O 1
ATOM 3103 N N . GLN A 1 397 ? 4.791 4.374 8.370 1.00 86.88 397 GLN A N 1
ATOM 3104 C CA . GLN A 1 397 ? 4.541 3.004 8.826 1.00 86.88 397 GLN A CA 1
ATOM 3105 C C . GLN A 1 397 ? 3.234 2.905 9.612 1.00 86.88 397 GLN A C 1
ATOM 3107 O O . GLN A 1 397 ? 2.452 1.983 9.378 1.00 86.88 397 GLN A O 1
ATOM 3112 N N . ALA A 1 398 ? 2.959 3.877 10.485 1.00 89.50 398 ALA A N 1
ATOM 3113 C CA . ALA A 1 398 ? 1.686 3.996 11.187 1.00 89.50 398 ALA A CA 1
ATOM 3114 C C . ALA A 1 398 ? 0.525 4.139 10.194 1.00 89.50 398 ALA A C 1
ATOM 3116 O O . ALA A 1 398 ? -0.451 3.398 10.275 1.00 89.50 398 ALA A O 1
ATOM 3117 N N . TRP A 1 399 ? 0.662 5.034 9.210 1.00 91.19 399 TRP A N 1
ATOM 3118 C CA . TRP A 1 399 ? -0.323 5.219 8.143 1.00 91.19 399 TRP A CA 1
ATOM 3119 C C . TRP A 1 399 ? -0.608 3.929 7.366 1.00 91.19 399 TRP A C 1
ATOM 3121 O O . TRP A 1 399 ? -1.767 3.541 7.216 1.00 91.19 399 TRP A O 1
ATOM 3131 N N . MET A 1 400 ? 0.434 3.236 6.903 1.00 90.44 400 MET A N 1
ATOM 3132 C CA . MET A 1 400 ? 0.266 1.993 6.153 1.00 90.44 400 MET A CA 1
ATOM 3133 C C . MET A 1 400 ? -0.401 0.911 7.007 1.00 90.44 400 MET A C 1
ATOM 3135 O O . MET A 1 400 ? -1.263 0.181 6.522 1.00 90.44 400 MET A O 1
ATOM 3139 N N . THR A 1 401 ? -0.028 0.826 8.284 1.00 91.75 401 THR A N 1
ATOM 3140 C CA . THR A 1 401 ? -0.613 -0.141 9.216 1.00 91.75 401 THR A CA 1
ATOM 3141 C C . THR A 1 401 ? -2.101 0.139 9.444 1.00 91.75 401 THR A C 1
ATOM 3143 O O . THR A 1 401 ? -2.894 -0.802 9.422 1.00 91.75 401 THR A O 1
ATOM 3146 N N . ARG A 1 402 ? -2.482 1.411 9.611 1.00 93.12 402 ARG A N 1
ATOM 3147 C CA . ARG A 1 402 ? -3.881 1.852 9.750 1.00 93.12 402 ARG A CA 1
ATOM 3148 C C . ARG A 1 402 ? -4.725 1.504 8.530 1.00 93.12 402 ARG A C 1
ATOM 3150 O O . ARG A 1 402 ? -5.832 1.020 8.678 1.00 93.12 402 ARG A O 1
ATOM 3157 N N . ASN A 1 403 ? -4.134 1.572 7.339 1.00 93.75 403 ASN A N 1
ATOM 3158 C CA . ASN A 1 403 ? -4.735 1.087 6.091 1.00 93.75 403 ASN A CA 1
ATOM 3159 C C . ASN A 1 403 ? -4.636 -0.448 5.910 1.00 93.75 403 ASN A C 1
ATOM 3161 O O . ASN A 1 403 ? -4.606 -0.948 4.785 1.00 93.75 403 ASN A O 1
ATOM 3165 N N . ARG A 1 404 ? -4.531 -1.213 7.008 1.00 94.19 404 ARG A N 1
ATOM 3166 C CA . ARG A 1 404 ? -4.419 -2.687 7.046 1.00 94.19 404 ARG A CA 1
ATOM 3167 C C . ARG A 1 404 ? -3.289 -3.273 6.179 1.00 94.19 404 ARG A C 1
ATOM 3169 O O . ARG A 1 404 ? -3.334 -4.444 5.781 1.00 94.19 404 ARG A O 1
ATOM 3176 N N . GLY A 1 405 ? -2.244 -2.488 5.914 1.00 92.69 405 GLY A N 1
ATOM 3177 C CA . GLY A 1 405 ? -0.993 -2.962 5.332 1.00 92.69 405 GLY A CA 1
ATOM 3178 C C . GLY A 1 405 ? -0.179 -3.783 6.336 1.00 92.69 405 GLY A C 1
ATOM 3179 O O . GLY A 1 405 ? -0.280 -3.603 7.554 1.00 92.69 405 GLY A O 1
ATOM 3180 N N . ASN A 1 406 ? 0.611 -4.718 5.818 1.00 90.12 406 ASN A N 1
ATOM 3181 C CA . ASN A 1 406 ? 1.384 -5.684 6.599 1.00 90.12 406 ASN A CA 1
ATOM 3182 C C . ASN A 1 406 ? 2.748 -6.032 5.974 1.00 90.12 406 ASN A C 1
ATOM 3184 O O . ASN A 1 406 ? 3.471 -6.877 6.500 1.00 90.12 406 ASN A O 1
ATOM 3188 N N . TYR A 1 407 ? 3.096 -5.397 4.853 1.00 86.00 407 TYR A N 1
ATOM 3189 C CA . TYR A 1 407 ? 4.378 -5.571 4.189 1.00 86.00 407 TYR A CA 1
ATOM 3190 C C . TYR A 1 407 ? 5.208 -4.298 4.302 1.00 86.00 407 TYR A C 1
ATOM 3192 O O . TYR A 1 407 ? 4.940 -3.297 3.636 1.00 86.00 407 TYR A O 1
ATOM 3200 N N . MET A 1 408 ? 6.214 -4.342 5.172 1.00 80.38 408 MET A N 1
ATOM 3201 C CA . MET A 1 408 ? 7.066 -3.200 5.480 1.00 80.38 408 MET A CA 1
ATOM 3202 C C . MET A 1 408 ? 8.254 -3.178 4.526 1.00 80.38 408 MET A C 1
ATOM 3204 O O . MET A 1 408 ? 9.161 -4.002 4.625 1.00 80.38 408 MET A O 1
ATOM 3208 N N . THR A 1 409 ? 8.257 -2.221 3.602 1.00 75.25 409 THR A N 1
ATOM 3209 C CA . THR A 1 409 ? 9.384 -1.967 2.704 1.00 75.25 409 THR A CA 1
ATOM 3210 C C . THR A 1 409 ? 9.813 -0.509 2.785 1.00 75.25 409 THR A C 1
ATOM 3212 O O . THR A 1 409 ? 8.999 0.404 2.880 1.00 75.25 409 THR A O 1
ATOM 3215 N N . ALA A 1 410 ? 11.118 -0.301 2.763 1.00 62.44 410 ALA A N 1
ATOM 3216 C CA . ALA A 1 410 ? 11.794 0.976 2.762 1.00 62.44 410 ALA A CA 1
ATOM 3217 C C . ALA A 1 410 ? 12.722 0.852 1.563 1.00 62.44 410 ALA A C 1
ATOM 3219 O O . ALA A 1 410 ? 13.579 -0.022 1.585 1.00 62.44 410 ALA A O 1
ATOM 3220 N N . GLY A 1 411 ? 12.469 1.628 0.508 1.00 62.94 411 GLY A N 1
ATOM 3221 C CA . GLY A 1 411 ? 13.063 1.542 -0.834 1.00 62.94 411 GLY A CA 1
ATOM 3222 C C . GLY A 1 411 ? 14.358 0.730 -0.980 1.00 62.94 411 GLY A C 1
ATOM 3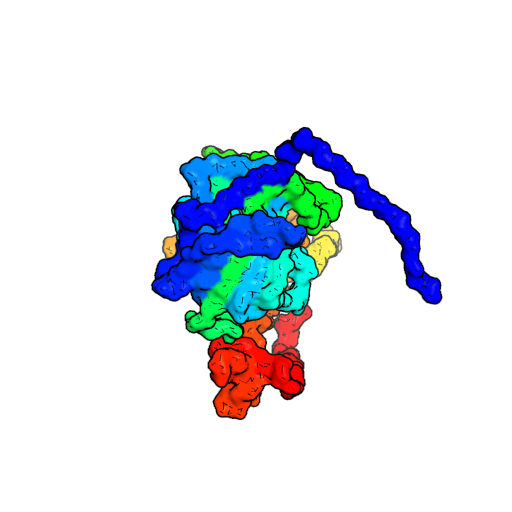223 O O . GLY A 1 411 ? 14.329 -0.496 -0.968 1.00 62.94 411 GLY A O 1
ATOM 3224 N N . GLY A 1 412 ? 15.483 1.394 -1.242 1.00 63.56 412 GLY A N 1
ATOM 3225 C CA . GLY A 1 412 ? 16.746 0.717 -1.531 1.00 63.56 412 GLY A CA 1
ATOM 3226 C C . GLY A 1 412 ? 17.764 0.721 -0.396 1.00 63.56 412 GLY A C 1
ATOM 3227 O O . GLY A 1 412 ? 17.740 1.626 0.430 1.00 63.56 412 GLY A O 1
ATOM 3228 N N . GLY A 1 413 ? 18.675 -0.260 -0.369 1.00 66.44 413 GLY A N 1
ATOM 3229 C CA . GLY A 1 413 ? 19.817 -0.306 0.566 1.00 66.44 413 GLY A CA 1
ATOM 3230 C C . GLY A 1 413 ? 19.551 -0.917 1.957 1.00 66.44 413 GLY A C 1
ATOM 3231 O O . GLY A 1 413 ? 18.554 -1.606 2.178 1.00 66.44 413 GLY A O 1
ATOM 3232 N N . ASN A 1 414 ? 20.487 -0.712 2.898 1.00 66.62 414 ASN A N 1
ATOM 3233 C CA . ASN A 1 414 ? 20.390 -1.248 4.262 1.00 66.62 414 ASN A CA 1
ATOM 3234 C C . ASN A 1 414 ? 19.407 -0.430 5.115 1.00 66.62 414 ASN A C 1
ATOM 3236 O O . ASN A 1 414 ? 19.774 0.574 5.726 1.00 66.62 414 ASN A O 1
ATOM 3240 N N . ASN A 1 415 ? 18.167 -0.909 5.186 1.00 69.00 415 ASN A N 1
ATOM 3241 C CA . ASN A 1 415 ? 17.070 -0.223 5.867 1.00 69.00 415 ASN A CA 1
ATOM 3242 C C . ASN A 1 415 ? 16.657 -0.904 7.175 1.00 69.00 415 ASN A C 1
ATOM 3244 O O . ASN A 1 415 ? 15.533 -0.731 7.633 1.00 69.00 415 ASN A O 1
ATOM 3248 N N . TYR A 1 416 ? 17.558 -1.668 7.802 1.00 66.81 416 TYR A N 1
ATOM 3249 C CA . TYR A 1 416 ? 17.245 -2.373 9.048 1.00 66.81 416 TYR A CA 1
ATOM 3250 C C . TYR A 1 416 ? 16.756 -1.429 10.158 1.00 66.81 416 TYR A C 1
ATOM 3252 O O . TYR A 1 416 ? 15.732 -1.678 10.793 1.00 66.81 416 TYR A O 1
ATOM 3260 N N . TRP A 1 417 ? 17.456 -0.306 10.336 1.00 64.81 417 TRP A N 1
ATOM 3261 C CA . TRP A 1 417 ? 17.113 0.731 11.312 1.00 64.81 417 TRP A CA 1
ATOM 3262 C C . TRP A 1 417 ? 15.724 1.330 11.067 1.00 64.81 417 TRP A C 1
ATOM 3264 O O . TRP A 1 417 ? 15.041 1.697 12.020 1.00 64.81 417 TRP A O 1
ATOM 3274 N N . ALA A 1 418 ? 15.281 1.380 9.807 1.00 64.44 418 ALA A N 1
ATOM 3275 C CA . ALA A 1 418 ? 14.003 1.972 9.448 1.00 64.44 418 ALA A CA 1
ATOM 3276 C C . ALA A 1 418 ? 12.821 1.155 9.985 1.00 64.44 418 ALA A C 1
ATOM 3278 O O . ALA A 1 418 ? 11.749 1.718 10.148 1.00 64.44 418 ALA A O 1
ATOM 3279 N N . PHE A 1 419 ? 12.988 -0.138 10.286 1.00 71.00 419 PHE A N 1
ATOM 3280 C CA . PHE A 1 419 ? 11.881 -1.016 10.685 1.00 71.00 419 PHE A CA 1
ATOM 3281 C C . PHE A 1 419 ? 11.808 -1.334 12.176 1.00 71.00 419 PHE A C 1
ATOM 3283 O O . PHE A 1 419 ? 10.849 -1.976 12.603 1.00 71.00 419 PHE A O 1
ATOM 3290 N N . ALA A 1 420 ? 12.767 -0.880 12.984 1.00 72.81 420 ALA A N 1
ATOM 3291 C CA . ALA A 1 420 ? 12.728 -1.104 14.429 1.00 72.81 420 ALA A CA 1
ATOM 3292 C C . ALA A 1 420 ? 11.427 -0.553 15.048 1.00 72.81 420 ALA A C 1
ATOM 3294 O O . ALA A 1 420 ? 10.765 -1.253 15.813 1.00 72.81 420 ALA A O 1
ATOM 3295 N N . SER A 1 421 ? 11.004 0.644 14.627 1.00 75.31 421 SER A N 1
ATOM 3296 C CA . SER A 1 421 ? 9.729 1.262 15.018 1.00 75.31 421 SER A CA 1
ATOM 3297 C C . SER A 1 421 ? 8.503 0.506 14.509 1.00 75.31 421 SER A C 1
ATOM 3299 O O . SER A 1 421 ? 7.448 0.588 15.127 1.00 75.31 421 SER A O 1
ATOM 3301 N N . ALA A 1 422 ? 8.623 -0.237 13.406 1.00 80.31 422 ALA A N 1
ATOM 3302 C CA . ALA A 1 422 ? 7.511 -0.954 12.791 1.00 80.31 422 ALA A CA 1
ATOM 3303 C C . ALA A 1 422 ? 7.240 -2.336 13.404 1.00 80.31 422 ALA A C 1
ATOM 3305 O O . ALA A 1 422 ? 6.156 -2.882 13.191 1.00 80.31 422 ALA A O 1
ATOM 3306 N N . LYS A 1 423 ? 8.166 -2.897 14.198 1.00 81.31 423 LYS A N 1
ATOM 3307 C CA . LYS A 1 423 ? 7.956 -4.188 14.887 1.00 81.31 423 LYS A CA 1
ATOM 3308 C C . LYS A 1 423 ? 6.707 -4.179 15.770 1.00 81.31 423 LYS A C 1
ATOM 3310 O O . LYS A 1 423 ? 5.967 -5.159 15.795 1.00 81.31 423 LYS A O 1
ATOM 3315 N N . LYS A 1 424 ? 6.406 -3.040 16.404 1.00 87.81 424 LYS A N 1
ATOM 3316 C CA . LYS A 1 424 ? 5.197 -2.858 17.222 1.00 87.81 424 LYS A CA 1
ATOM 3317 C C . LYS A 1 424 ? 3.892 -2.992 16.438 1.00 87.81 424 LYS A C 1
ATOM 3319 O O . LYS A 1 424 ? 2.849 -3.114 17.050 1.00 87.81 424 LYS A O 1
ATOM 3324 N N . TYR A 1 425 ? 3.918 -2.979 15.106 1.00 89.75 425 TYR A N 1
ATOM 3325 C CA . TYR A 1 425 ? 2.721 -3.144 14.283 1.00 89.75 425 TYR A CA 1
ATOM 3326 C C . TYR A 1 425 ? 2.437 -4.595 13.896 1.00 89.75 425 TYR A C 1
ATOM 3328 O O . TYR A 1 425 ? 1.450 -4.823 13.208 1.00 89.75 425 TYR A O 1
ATOM 3336 N N . GLY A 1 426 ? 3.267 -5.566 14.299 1.00 87.94 426 GLY A N 1
ATOM 3337 C CA . GLY A 1 426 ? 3.004 -6.995 14.066 1.00 87.94 426 GLY A CA 1
ATOM 3338 C C . GLY A 1 426 ? 3.077 -7.411 12.594 1.00 87.94 426 GLY A C 1
ATOM 3339 O O . GLY A 1 426 ? 2.419 -8.360 12.180 1.00 87.94 426 GLY A O 1
ATOM 3340 N N . SER A 1 427 ? 3.815 -6.671 11.759 1.00 86.31 427 SER A N 1
ATOM 3341 C CA . SER A 1 427 ? 3.957 -7.029 10.343 1.00 86.31 427 SER A CA 1
ATOM 3342 C C . SER A 1 427 ? 4.705 -8.361 10.204 1.00 86.31 427 SER A C 1
ATOM 3344 O O . SER A 1 427 ? 5.809 -8.476 10.731 1.00 86.31 427 SER A O 1
ATOM 3346 N N . PRO A 1 428 ? 4.158 -9.354 9.477 1.00 79.62 428 PRO A N 1
ATOM 3347 C CA . PRO A 1 428 ? 4.790 -10.664 9.321 1.00 79.62 428 PRO A CA 1
ATOM 3348 C C . PRO A 1 428 ? 5.985 -10.638 8.362 1.00 79.62 428 PRO A C 1
ATOM 3350 O O . PRO A 1 428 ? 6.679 -11.639 8.215 1.00 79.62 428 PRO A O 1
ATOM 3353 N N . MET A 1 429 ? 6.192 -9.534 7.638 1.00 78.25 429 MET A N 1
ATOM 3354 C CA . MET A 1 429 ? 7.246 -9.437 6.641 1.00 78.25 429 MET A CA 1
ATOM 3355 C C . MET A 1 429 ? 7.839 -8.032 6.586 1.00 78.25 429 MET A C 1
ATOM 3357 O O . MET A 1 429 ? 7.141 -7.033 6.389 1.00 78.25 429 MET A O 1
ATOM 3361 N N . PHE A 1 430 ? 9.163 -7.997 6.688 1.00 77.50 430 PHE A N 1
ATOM 3362 C CA . PHE A 1 430 ? 9.987 -6.810 6.545 1.00 77.50 430 PHE A CA 1
ATOM 3363 C C . PHE A 1 430 ? 10.975 -7.046 5.405 1.00 77.50 430 PHE A C 1
ATOM 3365 O O . PHE A 1 430 ? 11.678 -8.057 5.371 1.00 77.50 430 PHE A O 1
ATOM 3372 N N . TRP A 1 431 ? 11.015 -6.132 4.445 1.00 74.94 431 TRP A N 1
ATOM 3373 C CA . TRP A 1 431 ? 11.914 -6.236 3.306 1.00 74.94 431 TRP A CA 1
ATOM 3374 C C . TRP A 1 431 ? 13.240 -5.534 3.610 1.00 74.94 431 TRP A C 1
ATOM 3376 O O . TRP A 1 431 ? 13.324 -4.307 3.606 1.00 74.94 431 TRP A O 1
ATOM 3386 N N . PHE A 1 432 ? 14.293 -6.319 3.848 1.00 72.25 432 PHE A N 1
ATOM 3387 C CA . PHE A 1 432 ? 15.660 -5.813 4.021 1.00 72.25 432 PHE A CA 1
ATOM 3388 C C . PHE A 1 432 ? 16.404 -5.837 2.698 1.00 72.25 432 PHE A C 1
ATOM 3390 O O . PHE A 1 432 ? 16.318 -6.819 1.966 1.00 72.25 432 PHE A O 1
ATOM 3397 N N . HIS A 1 433 ? 17.183 -4.786 2.431 1.00 67.50 433 HIS A N 1
ATOM 3398 C CA . HIS A 1 433 ? 17.972 -4.666 1.207 1.00 67.50 433 HIS A CA 1
ATOM 3399 C C . HIS A 1 433 ? 17.098 -4.773 -0.055 1.00 67.50 433 HIS A C 1
ATOM 3401 O O . HIS A 1 433 ? 17.233 -5.718 -0.827 1.00 67.50 433 HIS A O 1
ATOM 3407 N N . GLY A 1 434 ? 16.216 -3.785 -0.263 1.00 66.12 434 GLY A N 1
ATOM 3408 C CA . GLY A 1 434 ? 15.408 -3.638 -1.482 1.00 66.12 434 GLY A CA 1
ATOM 3409 C C . GLY A 1 434 ? 16.218 -3.178 -2.703 1.00 66.12 434 GLY A C 1
ATOM 3410 O O . GLY A 1 434 ? 17.398 -3.492 -2.817 1.00 66.12 434 GLY A O 1
ATOM 3411 N N . GLY A 1 435 ? 15.611 -2.438 -3.637 1.00 66.94 435 GLY A N 1
ATOM 3412 C CA . GLY A 1 435 ? 16.282 -1.987 -4.873 1.00 66.94 435 GLY A CA 1
ATOM 3413 C C . GLY A 1 435 ? 17.587 -1.196 -4.643 1.00 66.94 435 GLY A C 1
ATOM 3414 O O . GLY A 1 435 ? 17.908 -0.804 -3.531 1.00 66.94 435 GLY A O 1
ATOM 3415 N N . HIS A 1 436 ? 18.380 -0.934 -5.684 1.00 73.19 436 HIS A N 1
ATOM 3416 C CA . HIS A 1 436 ? 19.592 -0.087 -5.586 1.00 73.19 436 HIS A CA 1
ATOM 3417 C C . HIS A 1 436 ? 20.619 -0.500 -4.498 1.00 73.19 436 HIS A C 1
ATOM 3419 O O . HIS A 1 436 ? 21.359 0.334 -3.979 1.00 73.19 436 HIS A O 1
ATOM 3425 N N . ASN A 1 437 ? 20.679 -1.785 -4.142 1.00 73.62 437 ASN A N 1
ATOM 3426 C CA . ASN A 1 437 ? 21.480 -2.320 -3.033 1.00 73.62 437 ASN A CA 1
ATOM 3427 C C . ASN A 1 437 ? 22.745 -3.069 -3.484 1.00 73.62 437 ASN A C 1
ATOM 3429 O O . ASN A 1 437 ? 23.582 -3.397 -2.659 1.00 73.62 437 ASN A O 1
ATOM 3433 N N . VAL A 1 438 ? 22.922 -3.357 -4.775 1.00 78.88 438 VAL A N 1
ATOM 3434 C CA . VAL A 1 438 ? 23.986 -4.265 -5.247 1.00 78.88 438 VAL A CA 1
ATOM 3435 C C . VAL A 1 438 ? 25.374 -3.803 -4.782 1.00 78.88 438 VAL A C 1
ATOM 3437 O O . VAL A 1 438 ? 26.183 -4.611 -4.336 1.00 78.88 438 VAL A O 1
ATOM 3440 N N . GLY A 1 439 ? 25.622 -2.490 -4.772 1.00 77.12 439 GLY A N 1
ATOM 3441 C CA . GLY A 1 439 ? 26.865 -1.923 -4.245 1.00 77.12 439 GLY A CA 1
ATOM 3442 C C . GLY A 1 439 ? 27.051 -2.065 -2.727 1.00 77.12 439 GLY A C 1
ATOM 3443 O O . GLY A 1 439 ? 28.193 -2.090 -2.270 1.00 77.12 439 GLY A O 1
ATOM 3444 N N . THR A 1 440 ? 25.985 -2.181 -1.925 1.00 77.94 440 THR A N 1
ATOM 3445 C CA . THR A 1 440 ? 26.098 -2.273 -0.456 1.00 77.94 440 THR A CA 1
ATOM 3446 C C . THR A 1 440 ? 26.737 -3.578 -0.002 1.00 77.94 440 THR A C 1
ATOM 3448 O O . THR A 1 440 ? 27.363 -3.599 1.052 1.00 77.94 440 THR A O 1
ATOM 3451 N N . PHE A 1 441 ? 26.623 -4.650 -0.792 1.00 80.94 441 PHE A N 1
ATOM 3452 C CA . PHE A 1 441 ? 27.221 -5.942 -0.451 1.00 80.94 441 PHE A CA 1
ATOM 3453 C C . PHE A 1 441 ? 28.739 -5.952 -0.599 1.00 80.94 441 PHE A C 1
ATOM 3455 O O . PHE A 1 441 ? 29.397 -6.736 0.065 1.00 80.94 441 PHE A O 1
ATOM 3462 N N . VAL A 1 442 ? 29.315 -5.105 -1.453 1.00 86.25 442 VAL A N 1
ATOM 3463 C CA . VAL A 1 442 ? 30.757 -5.148 -1.747 1.00 86.25 442 VAL A CA 1
ATOM 3464 C C . VAL A 1 442 ? 31.512 -4.009 -1.071 1.00 86.25 442 VAL A C 1
ATOM 3466 O O . VAL A 1 442 ? 32.570 -4.261 -0.495 1.00 86.25 442 VAL A O 1
ATOM 3469 N N . LYS A 1 443 ? 30.937 -2.798 -1.031 1.00 80.50 443 LYS A N 1
ATOM 3470 C CA . LYS A 1 443 ? 31.604 -1.564 -0.570 1.00 80.50 443 LYS A CA 1
ATOM 3471 C C . LYS A 1 443 ? 32.285 -1.637 0.793 1.00 80.50 443 LYS A C 1
ATOM 3473 O O . LYS A 1 443 ? 33.332 -1.025 0.959 1.00 80.50 443 LYS A O 1
ATOM 3478 N N . SER A 1 444 ? 31.704 -2.345 1.759 1.00 79.94 444 SER A N 1
ATOM 3479 C CA . SER A 1 444 ? 32.270 -2.447 3.110 1.00 79.94 444 SER A CA 1
ATOM 3480 C C . SER A 1 444 ? 33.512 -3.336 3.174 1.00 79.94 444 SE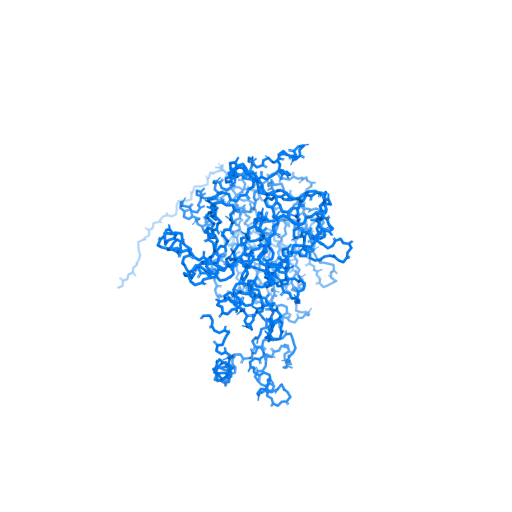R A C 1
ATOM 3482 O O . SER A 1 444 ? 34.437 -3.037 3.915 1.00 79.94 444 SER A O 1
ATOM 3484 N N . SER A 1 445 ? 33.523 -4.425 2.406 1.00 84.81 445 SER A N 1
ATOM 3485 C CA . SER A 1 445 ? 34.625 -5.399 2.373 1.00 84.81 445 SER A CA 1
ATOM 3486 C C . SER A 1 445 ? 35.715 -5.049 1.359 1.00 84.81 445 SER A C 1
ATOM 3488 O O . SER A 1 445 ? 36.877 -5.357 1.580 1.00 84.81 445 SER A O 1
ATOM 3490 N N . HIS A 1 446 ? 35.328 -4.428 0.244 1.00 90.38 446 HIS A N 1
ATOM 3491 C CA . HIS A 1 446 ? 36.199 -4.110 -0.879 1.00 90.38 446 HIS A CA 1
ATOM 3492 C C . HIS A 1 446 ? 35.895 -2.675 -1.330 1.00 90.38 446 HIS A C 1
ATOM 3494 O O . HIS A 1 446 ? 35.157 -2.465 -2.304 1.00 90.38 446 HIS A O 1
ATOM 3500 N N . PRO A 1 447 ? 36.376 -1.665 -0.584 1.00 89.62 447 PRO A N 1
ATOM 3501 C CA . PRO A 1 447 ? 36.109 -0.268 -0.890 1.00 89.62 447 PRO A CA 1
ATOM 3502 C C . PRO A 1 447 ? 36.736 0.127 -2.229 1.00 89.62 447 PRO A C 1
ATOM 3504 O O . PRO A 1 447 ? 37.776 -0.387 -2.635 1.00 89.62 447 PRO A O 1
ATOM 3507 N N . PHE A 1 448 ? 36.110 1.080 -2.918 1.00 90.88 448 PHE A N 1
ATOM 3508 C CA . PHE A 1 448 ? 36.557 1.533 -4.237 1.00 90.88 448 PHE A CA 1
ATOM 3509 C C . PHE A 1 448 ? 37.997 2.060 -4.266 1.00 90.88 448 PHE A C 1
ATOM 3511 O O . PHE A 1 448 ? 38.684 1.892 -5.268 1.00 90.88 448 PHE A O 1
ATOM 3518 N N . SER A 1 449 ? 38.454 2.682 -3.176 1.00 92.50 449 SER A N 1
ATOM 3519 C CA . SER A 1 449 ? 39.819 3.205 -3.047 1.00 92.50 449 SER A CA 1
ATOM 3520 C C . SER A 1 449 ? 40.895 2.127 -3.163 1.00 92.50 449 SER A C 1
ATOM 3522 O O . SER A 1 449 ? 42.008 2.435 -3.578 1.00 92.50 449 SER A O 1
ATOM 3524 N N . GLU A 1 450 ? 40.566 0.888 -2.799 1.00 94.44 450 GLU A N 1
ATOM 3525 C CA . GLU A 1 450 ? 41.492 -0.248 -2.795 1.00 94.44 450 GLU A CA 1
ATOM 3526 C C . GLU A 1 450 ? 41.215 -1.222 -3.943 1.00 94.44 450 GLU A C 1
ATOM 3528 O O . GLU A 1 450 ? 42.154 -1.758 -4.522 1.00 94.44 450 GLU A O 1
ATOM 3533 N N . TYR A 1 451 ? 39.940 -1.398 -4.307 1.00 93.50 451 TYR A N 1
ATOM 3534 C CA . TYR A 1 451 ? 39.487 -2.376 -5.301 1.00 93.50 451 TYR A CA 1
ATOM 3535 C C . TYR A 1 451 ? 38.689 -1.724 -6.436 1.00 93.50 451 TYR A C 1
ATOM 3537 O O . TYR A 1 451 ? 37.542 -2.115 -6.698 1.00 93.50 451 TYR A O 1
ATOM 3545 N N . PRO A 1 452 ? 39.221 -0.697 -7.126 1.00 92.81 452 PRO A N 1
ATOM 3546 C CA . PRO A 1 452 ? 38.476 0.002 -8.168 1.00 92.81 452 PRO A CA 1
ATOM 3547 C C . PRO A 1 452 ? 38.047 -0.952 -9.296 1.00 92.81 452 PRO A C 1
ATOM 3549 O O . PRO A 1 452 ? 37.017 -0.736 -9.946 1.00 92.81 452 PRO A O 1
ATOM 3552 N N . GLU A 1 453 ? 38.794 -2.034 -9.531 1.00 92.12 453 GLU A N 1
ATOM 3553 C CA . GLU A 1 453 ? 38.539 -3.052 -10.549 1.00 92.12 453 GLU A CA 1
ATOM 3554 C C . GLU A 1 453 ? 37.215 -3.804 -10.401 1.00 92.12 453 GLU A C 1
ATOM 3556 O O . GLU A 1 453 ? 36.688 -4.317 -11.399 1.00 92.12 453 GLU A O 1
ATOM 3561 N N . LEU A 1 454 ? 36.668 -3.833 -9.187 1.00 92.12 454 LEU A N 1
ATOM 3562 C CA . LEU A 1 454 ? 35.381 -4.438 -8.854 1.00 92.12 454 LEU A CA 1
ATOM 3563 C C . LEU A 1 454 ? 34.193 -3.519 -9.181 1.00 92.12 454 LEU A C 1
ATOM 3565 O O . LEU A 1 454 ? 33.047 -3.960 -9.205 1.00 92.12 454 LEU A O 1
ATOM 3569 N N . TYR A 1 455 ? 34.427 -2.251 -9.501 1.00 91.44 455 TYR A N 1
ATOM 3570 C CA . TYR A 1 455 ? 33.362 -1.296 -9.791 1.00 91.44 455 TYR A CA 1
ATOM 3571 C C . TYR A 1 455 ? 33.252 -1.015 -11.285 1.00 91.44 455 TYR A C 1
ATOM 3573 O O . TYR A 1 455 ? 34.233 -1.148 -12.029 1.00 91.44 455 TYR A O 1
ATOM 3581 N N . SER A 1 456 ? 32.045 -0.666 -11.743 1.00 88.06 456 SER A N 1
ATOM 3582 C CA . SER A 1 456 ? 31.783 -0.439 -13.164 1.00 88.06 456 SER A CA 1
ATOM 3583 C C . SER A 1 456 ? 32.751 0.585 -13.763 1.00 88.06 456 SER A C 1
ATOM 3585 O O . SER A 1 456 ? 32.999 1.658 -13.207 1.00 88.06 456 SER A O 1
ATOM 3587 N N . LEU A 1 457 ? 33.279 0.244 -14.938 1.00 86.50 457 LEU A N 1
ATOM 3588 C CA . LEU A 1 457 ? 34.006 1.169 -15.795 1.00 86.50 457 LEU A CA 1
ATOM 3589 C C . LEU A 1 457 ? 32.978 1.975 -16.591 1.00 86.50 457 LEU A C 1
ATOM 3591 O O . LEU A 1 457 ? 32.365 1.450 -17.514 1.00 86.50 457 LEU A O 1
ATOM 3595 N N . ILE A 1 458 ? 32.786 3.239 -16.225 1.00 80.75 458 ILE A N 1
ATOM 3596 C CA . ILE A 1 458 ? 31.853 4.141 -16.902 1.00 80.75 458 ILE A CA 1
ATOM 3597 C C . ILE A 1 458 ? 32.684 5.213 -17.598 1.00 80.75 458 ILE A C 1
ATOM 3599 O O . ILE A 1 458 ? 33.334 6.033 -16.942 1.00 80.75 458 ILE A O 1
ATOM 3603 N N . ARG A 1 459 ? 32.672 5.203 -18.936 1.00 75.50 459 ARG A N 1
ATOM 3604 C CA . ARG A 1 459 ? 33.429 6.146 -19.782 1.00 75.50 459 ARG A CA 1
ATOM 3605 C C . ARG A 1 459 ? 34.932 6.146 -19.475 1.00 75.50 459 ARG A C 1
ATOM 3607 O O . ARG A 1 459 ? 35.517 7.178 -19.158 1.00 75.50 459 ARG A O 1
ATOM 3614 N N . GLY A 1 460 ? 35.540 4.959 -19.462 1.00 84.62 460 GLY A N 1
ATOM 3615 C CA . GLY A 1 460 ? 36.977 4.787 -19.205 1.00 84.62 460 GLY A CA 1
ATOM 3616 C C . GLY A 1 460 ? 37.424 5.097 -17.770 1.00 84.62 460 GLY A C 1
ATOM 3617 O O . GLY A 1 460 ? 38.589 4.891 -17.440 1.00 84.62 460 GLY A O 1
ATOM 3618 N N . LYS A 1 461 ? 36.512 5.531 -16.890 1.00 87.75 461 LYS A N 1
ATOM 3619 C CA . LYS A 1 461 ? 36.796 5.816 -15.484 1.00 87.75 461 LYS A CA 1
ATOM 3620 C C . LYS A 1 461 ? 35.975 4.905 -14.582 1.00 87.75 461 LYS A C 1
ATOM 3622 O O . LYS A 1 461 ? 34.763 4.771 -14.734 1.00 87.75 461 LYS A O 1
ATOM 3627 N N . ARG A 1 462 ? 36.638 4.284 -13.615 1.00 89.19 462 ARG A N 1
ATOM 3628 C CA . ARG A 1 462 ? 35.969 3.496 -12.577 1.00 89.19 462 ARG A CA 1
ATOM 3629 C C . ARG A 1 462 ? 35.311 4.456 -11.585 1.00 89.19 462 ARG A C 1
ATOM 3631 O O . ARG A 1 462 ? 35.869 5.517 -11.298 1.00 89.19 462 ARG A O 1
ATOM 3638 N N . ARG A 1 463 ? 34.102 4.135 -11.132 1.00 83.12 463 ARG A N 1
ATOM 3639 C CA . ARG A 1 463 ? 33.299 4.983 -10.236 1.00 83.12 463 ARG A CA 1
ATOM 3640 C C . ARG A 1 463 ? 32.647 4.122 -9.166 1.00 83.12 463 ARG A C 1
ATOM 3642 O O . ARG A 1 463 ? 32.448 2.941 -9.398 1.00 83.12 463 ARG A O 1
ATOM 3649 N N . ASP A 1 464 ? 32.286 4.720 -8.041 1.00 81.56 464 ASP A N 1
ATOM 3650 C CA . ASP A 1 464 ? 31.650 4.069 -6.887 1.00 81.56 464 ASP A CA 1
ATOM 3651 C C . ASP A 1 464 ? 30.283 4.666 -6.509 1.00 81.56 464 ASP A C 1
ATOM 3653 O O . ASP A 1 464 ? 29.585 4.156 -5.627 1.00 81.56 464 ASP A O 1
ATOM 3657 N N . SER A 1 465 ? 29.877 5.737 -7.188 1.00 72.94 465 SER A N 1
ATOM 3658 C CA . SER A 1 465 ? 28.599 6.429 -7.023 1.00 72.94 465 SER A CA 1
ATOM 3659 C C . SER A 1 465 ? 27.751 6.300 -8.288 1.00 72.94 465 SER A C 1
ATOM 3661 O O . SER A 1 465 ? 28.271 6.335 -9.403 1.00 72.94 465 SER A O 1
ATOM 3663 N N . ALA A 1 466 ? 26.437 6.121 -8.097 1.00 67.06 466 ALA A N 1
ATOM 3664 C CA . ALA A 1 466 ? 25.449 5.940 -9.168 1.00 67.06 466 ALA A CA 1
ATOM 3665 C C . ALA A 1 466 ? 25.834 4.873 -10.220 1.00 67.06 466 ALA A C 1
ATOM 3667 O O . ALA A 1 466 ? 25.473 4.982 -11.388 1.00 67.06 466 ALA A O 1
ATOM 3668 N N . CYS A 1 467 ? 26.576 3.842 -9.811 1.00 72.38 467 CYS A N 1
ATOM 3669 C CA . CYS A 1 467 ? 27.091 2.799 -10.687 1.00 72.38 467 CYS A CA 1
ATOM 3670 C C . CYS A 1 467 ? 26.755 1.404 -10.149 1.00 72.38 467 CYS A C 1
ATOM 3672 O O . CYS A 1 467 ? 26.536 1.211 -8.950 1.00 72.38 467 CYS A O 1
ATOM 3674 N N . ASN A 1 468 ? 26.755 0.420 -11.044 1.00 80.50 468 ASN A N 1
ATOM 3675 C CA . ASN A 1 468 ? 26.702 -0.987 -10.668 1.00 80.50 468 ASN A CA 1
ATOM 3676 C C . ASN A 1 468 ? 28.105 -1.509 -10.296 1.00 80.50 468 ASN A C 1
ATOM 3678 O O . ASN A 1 468 ? 29.104 -0.783 -10.304 1.00 80.50 468 ASN A O 1
ATOM 3682 N N . LEU A 1 469 ? 28.163 -2.787 -9.929 1.00 89.38 469 LEU A N 1
ATOM 3683 C CA . LEU A 1 469 ? 29.409 -3.532 -9.786 1.00 89.38 469 LEU A CA 1
ATOM 3684 C C . LEU A 1 469 ? 29.854 -4.097 -11.144 1.00 89.38 469 LEU A C 1
ATOM 3686 O O . LEU A 1 469 ? 29.044 -4.314 -12.048 1.00 89.38 469 LEU A O 1
ATOM 3690 N N . CYS A 1 470 ? 31.150 -4.357 -11.293 1.00 90.69 470 CYS A N 1
ATOM 3691 C CA . CYS A 1 470 ? 31.730 -4.923 -12.507 1.00 90.69 470 CYS A CA 1
ATOM 3692 C C . CYS A 1 470 ? 31.613 -6.457 -12.506 1.00 90.69 470 CYS A C 1
ATOM 3694 O O . CYS A 1 470 ? 32.567 -7.155 -12.175 1.00 90.69 470 CYS A O 1
ATOM 3696 N N . PHE A 1 471 ? 30.456 -7.007 -12.890 1.00 89.12 471 PHE A N 1
ATOM 3697 C CA . PHE A 1 471 ? 30.256 -8.468 -12.966 1.00 89.12 471 PHE A CA 1
ATOM 3698 C C . PHE A 1 471 ? 31.049 -9.166 -14.083 1.00 89.12 471 PHE A C 1
ATOM 3700 O O . PHE A 1 471 ? 31.116 -10.390 -14.109 1.00 89.12 471 PHE A O 1
ATOM 3707 N N . THR A 1 472 ? 31.692 -8.411 -14.976 1.00 89.94 472 THR A N 1
ATOM 3708 C CA . THR A 1 472 ? 32.666 -8.950 -15.937 1.00 89.94 472 THR A CA 1
ATOM 3709 C C . THR A 1 472 ? 34.052 -9.152 -15.321 1.00 89.94 472 THR A C 1
ATOM 3711 O O . THR A 1 472 ? 34.906 -9.775 -15.946 1.00 89.94 472 THR A O 1
ATOM 3714 N N . ASN A 1 473 ? 34.308 -8.632 -14.114 1.00 91.81 473 ASN A N 1
ATOM 3715 C CA . ASN A 1 473 ? 35.510 -8.979 -13.367 1.00 91.81 473 ASN A CA 1
ATOM 3716 C C . ASN A 1 473 ? 35.364 -10.422 -12.839 1.00 91.81 473 ASN A C 1
ATOM 3718 O O . ASN A 1 473 ? 34.401 -10.695 -12.118 1.00 91.81 473 ASN A O 1
ATOM 3722 N N . PRO A 1 474 ? 36.304 -11.339 -13.139 1.00 92.56 474 PRO A N 1
ATOM 3723 C CA . PRO A 1 474 ? 36.187 -12.747 -12.753 1.00 92.56 474 PRO A CA 1
ATOM 3724 C C . PRO A 1 474 ? 36.100 -12.968 -11.235 1.00 92.56 474 PRO A C 1
ATOM 3726 O O . PRO A 1 474 ? 35.554 -13.977 -10.796 1.00 92.56 474 PRO A O 1
ATOM 3729 N N . GLN A 1 475 ? 36.591 -12.031 -10.418 1.00 91.62 475 GLN A N 1
ATOM 3730 C CA . GLN A 1 475 ? 36.518 -12.121 -8.957 1.00 91.62 475 GLN A CA 1
ATOM 3731 C C . GLN A 1 475 ? 35.155 -11.687 -8.398 1.00 91.62 475 GLN A C 1
ATOM 3733 O O . GLN A 1 475 ? 34.765 -12.134 -7.318 1.00 91.62 475 GLN A O 1
ATOM 3738 N N . MET A 1 476 ? 34.402 -10.854 -9.130 1.00 91.31 476 MET A N 1
ATOM 3739 C CA . MET A 1 476 ? 33.178 -10.218 -8.629 1.00 91.31 476 MET A CA 1
ATOM 3740 C C . MET A 1 476 ? 32.122 -11.233 -8.200 1.00 91.31 476 MET A C 1
ATOM 3742 O O . MET A 1 476 ? 31.528 -11.082 -7.137 1.00 91.31 476 MET A O 1
ATOM 3746 N N . GLY A 1 477 ? 31.899 -12.281 -8.997 1.00 90.19 477 GLY A N 1
ATOM 3747 C CA . GLY A 1 477 ? 30.902 -13.302 -8.669 1.00 90.19 477 GLY A CA 1
ATOM 3748 C C . GLY A 1 477 ? 31.160 -13.942 -7.303 1.00 90.19 477 GLY A C 1
ATOM 3749 O O . GLY A 1 477 ? 30.233 -14.087 -6.508 1.00 90.19 477 GLY A O 1
ATOM 3750 N N . LYS A 1 478 ? 32.429 -14.248 -6.999 1.00 91.25 478 LYS A N 1
ATOM 3751 C CA . LYS A 1 478 ? 32.825 -14.819 -5.709 1.00 91.25 478 LYS A CA 1
ATOM 3752 C C . LYS A 1 478 ? 32.680 -13.802 -4.576 1.00 91.25 478 LYS A C 1
ATOM 3754 O O . LYS A 1 478 ? 32.037 -14.115 -3.581 1.00 91.25 478 LYS A O 1
ATOM 3759 N N . VAL A 1 479 ? 33.227 -12.595 -4.743 1.00 91.31 479 VAL A N 1
ATOM 3760 C CA . VAL A 1 479 ? 33.172 -11.529 -3.723 1.00 91.31 479 VAL A CA 1
ATOM 3761 C C . VAL A 1 479 ? 31.725 -11.203 -3.354 1.00 91.31 479 VAL A C 1
ATOM 3763 O O . VAL A 1 479 ? 31.367 -11.168 -2.178 1.00 91.31 479 VAL A O 1
ATOM 3766 N N . PHE A 1 480 ? 30.867 -11.021 -4.358 1.00 90.69 480 PHE A N 1
ATOM 3767 C CA . PHE A 1 480 ? 29.454 -10.739 -4.147 1.00 90.69 480 PHE A CA 1
ATOM 3768 C C . PHE A 1 480 ? 28.748 -11.877 -3.397 1.00 90.69 480 PHE A C 1
ATOM 3770 O O . PHE A 1 480 ? 28.028 -11.621 -2.433 1.00 90.69 480 PHE A O 1
ATOM 3777 N N . ALA A 1 481 ? 28.967 -13.130 -3.813 1.00 90.19 481 ALA A N 1
ATOM 3778 C CA . ALA A 1 481 ? 28.348 -14.294 -3.185 1.00 90.19 481 ALA A CA 1
ATOM 3779 C C . ALA A 1 481 ? 28.806 -14.487 -1.732 1.00 90.19 481 ALA A C 1
ATOM 3781 O O . ALA A 1 481 ? 27.965 -14.696 -0.858 1.00 90.19 481 ALA A O 1
ATOM 3782 N N . ASP A 1 482 ? 30.108 -14.373 -1.459 1.00 90.69 482 ASP A N 1
ATOM 3783 C CA . ASP A 1 482 ? 30.659 -14.502 -0.107 1.00 90.69 482 ASP A CA 1
ATOM 3784 C C . ASP A 1 482 ? 30.045 -13.458 0.836 1.00 90.69 482 ASP A C 1
ATOM 3786 O O . ASP A 1 482 ? 29.585 -13.800 1.927 1.00 90.69 482 ASP A O 1
ATOM 3790 N N . ASN A 1 483 ? 29.961 -12.201 0.392 1.00 88.06 483 ASN A N 1
ATOM 3791 C CA . ASN A 1 483 ? 29.409 -11.115 1.197 1.00 88.06 483 ASN A CA 1
ATOM 3792 C C . ASN A 1 483 ? 27.898 -11.245 1.413 1.00 88.06 483 ASN A C 1
ATOM 3794 O O . ASN A 1 483 ? 27.402 -10.958 2.504 1.00 88.06 483 ASN A O 1
ATOM 3798 N N . LEU A 1 484 ? 27.158 -11.685 0.391 1.00 85.69 484 LEU A N 1
ATOM 3799 C CA . LEU A 1 484 ? 25.727 -11.957 0.511 1.00 85.69 484 LEU A CA 1
ATOM 3800 C C . LEU A 1 484 ? 25.469 -13.078 1.527 1.00 85.69 484 LEU A C 1
ATOM 3802 O O . LEU A 1 484 ? 24.606 -12.932 2.392 1.00 85.69 484 LEU A O 1
ATOM 3806 N N . LEU A 1 485 ? 26.228 -14.175 1.447 1.00 86.88 485 LEU A N 1
ATOM 3807 C CA . LEU A 1 485 ? 26.124 -15.301 2.377 1.00 86.88 485 LEU A CA 1
ATOM 3808 C C . LEU A 1 485 ? 26.497 -14.893 3.802 1.00 86.88 485 LEU A C 1
ATOM 3810 O O . LEU A 1 485 ? 25.817 -15.279 4.751 1.00 86.88 485 LEU A O 1
ATOM 3814 N N . ASP A 1 486 ? 27.558 -14.110 3.965 1.00 84.88 486 ASP A N 1
ATOM 3815 C CA . ASP A 1 486 ? 27.968 -13.600 5.268 1.00 84.88 486 ASP A CA 1
ATOM 3816 C C . ASP A 1 486 ? 26.911 -12.666 5.879 1.00 84.88 486 ASP A C 1
ATOM 3818 O O . ASP A 1 486 ? 26.561 -12.801 7.053 1.00 84.88 486 ASP A O 1
ATOM 3822 N N . MET A 1 487 ? 26.313 -11.780 5.079 1.00 78.38 487 MET A N 1
ATOM 3823 C CA . MET A 1 487 ? 25.195 -10.959 5.539 1.00 78.38 487 MET A CA 1
ATOM 3824 C C . MET A 1 487 ? 23.983 -11.819 5.922 1.00 78.38 487 MET A C 1
ATOM 3826 O O . MET A 1 487 ? 23.415 -11.605 6.990 1.00 78.38 487 MET A O 1
ATOM 3830 N N . ALA A 1 488 ? 23.599 -12.799 5.099 1.00 78.38 488 ALA A N 1
ATOM 3831 C CA . ALA A 1 488 ? 22.476 -13.691 5.389 1.00 78.38 488 ALA A CA 1
ATOM 3832 C C . ALA A 1 488 ? 22.674 -14.469 6.703 1.00 78.38 488 ALA A C 1
ATOM 3834 O O . ALA A 1 488 ? 21.724 -14.643 7.461 1.00 78.38 488 ALA A O 1
ATOM 3835 N N . ARG A 1 489 ? 23.910 -14.871 7.031 1.00 81.62 489 ARG A N 1
ATOM 3836 C CA . ARG A 1 489 ? 24.249 -15.501 8.324 1.00 81.62 489 ARG A CA 1
ATOM 3837 C C . ARG A 1 489 ? 24.130 -14.548 9.515 1.00 81.62 489 ARG A C 1
ATOM 3839 O O . ARG A 1 489 ? 23.874 -15.005 10.626 1.00 81.62 489 ARG A O 1
ATOM 3846 N N . ARG A 1 490 ? 24.342 -13.248 9.294 1.00 74.56 490 ARG A N 1
ATOM 3847 C CA . ARG A 1 490 ? 24.258 -12.190 10.314 1.00 74.56 490 ARG A CA 1
ATOM 3848 C C . ARG A 1 490 ? 22.862 -11.577 10.442 1.00 74.56 490 ARG A C 1
ATOM 3850 O O . ARG A 1 490 ? 22.642 -10.786 11.357 1.00 74.56 490 ARG A O 1
ATOM 3857 N N . MET A 1 491 ? 21.929 -11.909 9.546 1.00 68.25 491 MET A N 1
ATOM 3858 C CA . MET A 1 491 ? 20.553 -11.426 9.638 1.00 68.25 491 MET A CA 1
ATOM 3859 C C . MET A 1 491 ? 19.908 -11.929 10.940 1.00 68.25 491 MET A C 1
ATOM 3861 O O . MET A 1 491 ? 19.990 -13.125 11.236 1.00 68.25 491 MET A O 1
ATOM 3865 N N . PRO A 1 492 ? 19.283 -11.041 11.734 1.00 61.38 492 PRO A N 1
ATOM 3866 C CA . PRO A 1 492 ? 18.615 -11.444 12.964 1.00 61.38 492 PRO A CA 1
ATOM 3867 C C . PRO A 1 492 ? 17.540 -12.510 12.698 1.00 61.38 492 PRO A C 1
ATOM 3869 O O . PRO A 1 492 ? 16.784 -12.419 11.732 1.00 61.38 492 PRO A O 1
ATOM 3872 N N . ARG A 1 493 ? 17.466 -13.544 13.545 1.00 55.50 493 ARG A N 1
ATOM 3873 C CA . ARG A 1 493 ? 16.496 -14.647 13.376 1.00 55.50 493 ARG A CA 1
ATOM 3874 C C . ARG A 1 493 ? 15.046 -14.219 13.613 1.00 55.50 493 ARG A C 1
ATOM 3876 O O . ARG A 1 493 ? 14.138 -14.886 13.144 1.00 55.50 493 ARG A O 1
ATOM 3883 N N . ASP A 1 494 ? 14.827 -13.112 14.317 1.00 55.69 494 ASP A N 1
ATOM 3884 C CA . ASP A 1 494 ? 13.511 -12.504 14.566 1.00 55.69 494 ASP A CA 1
ATOM 3885 C C . ASP A 1 494 ? 12.970 -11.719 13.356 1.00 55.69 494 ASP A C 1
ATOM 3887 O O . ASP A 1 494 ? 11.961 -11.026 13.448 1.00 55.69 494 ASP A O 1
ATOM 3891 N N . VAL A 1 495 ? 13.680 -11.787 12.230 1.00 48.19 495 VAL A N 1
ATOM 3892 C CA . VAL A 1 495 ? 13.446 -10.984 11.031 1.00 48.19 495 VAL A CA 1
ATOM 3893 C C . VAL A 1 495 ? 13.274 -11.852 9.777 1.00 48.19 495 VAL A C 1
ATOM 3895 O O . VAL A 1 495 ? 12.741 -11.402 8.760 1.00 48.19 495 VAL A O 1
ATOM 3898 N N . THR A 1 496 ? 13.667 -13.120 9.857 1.00 34.41 496 THR A N 1
ATOM 3899 C CA . THR A 1 496 ? 13.272 -14.151 8.902 1.00 34.41 496 THR A CA 1
ATOM 3900 C C . THR A 1 496 ? 11.861 -14.606 9.256 1.00 34.41 496 THR A C 1
ATOM 3902 O O . THR A 1 496 ? 11.671 -15.232 10.298 1.00 34.41 496 THR A O 1
ATOM 3905 N N . GLY A 1 497 ? 10.887 -14.217 8.429 1.00 37.69 497 GLY A N 1
ATOM 3906 C CA . GLY A 1 497 ? 9.501 -14.676 8.542 1.00 37.69 497 GLY A CA 1
ATOM 3907 C C . GLY A 1 497 ? 9.336 -16.176 8.344 1.00 37.69 497 GLY A C 1
ATOM 3908 O O . GLY A 1 497 ? 10.226 -16.796 7.713 1.00 37.69 497 GLY A O 1
#